Protein AF-0000000076347805 (afdb_homodimer)

Organism: NCBI:txid165179

pLDDT: mean 88.68, std 14.32, range [25.83, 98.75]

Secondary structure (DSSP, 8-state):
-------HHHHHHHHTS-HHHHHHHHTT-TTS-HHHHHHHHHHHHHTT----HHHHHHHS----EEEEEES-TTSHHHHHHHHHHHHHHHHTT-EEEEEE-TT-HHHHHHHHHHHHHTT-SEEEE---TT----HHHHHHHHTT--EEEESS---TTTSEEEEE-HHHHHHHHHHHHHHTT--SEEEEE--TTSHHHHHHHHHHHHHHHHTTPPP-GGGEEE--S-HHHHHHHHHHHHHSSS--SEEEESSHHHHHHHHHHHHHTT--TTTT-EEEEE--SGGGGTSSSPPEEEE--HHHHHHHHHHHHHHHHTT-----EEEEPPEEE--GGG---/-------HHHHHHHHTS-HHHHHHHHTT-TTS-HHHHHHHHHHHHHTT----HHHHHHHS----EEEEEES-TTSHHHHHHHHHHHHHHHHTT-EEEEEE-TT-HHHHHHHHHHHHHTT-SEEEE---TT----HHHHHHHHTT--EEEESS---TTTSEEEEE-HHHHHHHHHHHHHHTT--SEEEEE--TTSHHHHHHHHHHHHHHHHTTPPP-GGGEEE--S-HHHHHHHHHHHHHSSS--SEEEESSHHHHHHHHHHHHHTT--TTTT-EEEEE--SGGGGTSSSPPEEEE--HHHHHHHHHHHHHHHHTT-----EEEEPPEEE--GGG---

Nearest PDB structures (foldseek):
  1bdh-assembly1_A  TM=8.164E-01  e=7.484E-25  Escherichia coli
  2pue-assembly1_A  TM=8.167E-01  e=9.421E-25  Escherichia coli
  1jfs-assembly1_A-2  TM=8.133E-01  e=7.066E-25  Escherichia coli
  2pua-assembly1_A  TM=8.167E-01  e=1.675E-24  Escherichia coli
  1qpz-assembly1_A  TM=8.140E-01  e=3.969E-24  Escherichia coli

Foldseek 3Di:
DPPPQQDLVNLCVVVVHDSVQLLCLCVVHPVHDPVSSVSSVVVCVVSVNDPPPVNNVVPPDDQQEEEEEDADCVAPLVVLLVLLQQVLQVVVNHHYDYDHQVLPVVSVLVSVVVCVVVPHQAYEYAHRLPDLDCVSVVVCLVVLRQYEYEQFDDPLVRHAYEHAQLLQVLLVLLLLLVVLPWQFEAEEEEDPSTPLRVSNVNSNVVNCVVVVHDDDVLRYHYYHLALVVLLVSLLCQCPDPDHGLEYEYEADSSQVSNVVSCVVVVHDFNQRYFYEYAGADPVQCVDVVRHFYWYFPSSVSSNVRSVVSVCSSVPNRDHHYHYGYIDTDDTRRRRND/DPPDQQDLVNLCVVVVHDSVQLLCLCVVHPVHDPVSSVVSVVVCVVSVNDPPPVNNVVPPDDQQEEEEEDADCVAPLVVLLVLLQQVLQVVVRHHYDYDHQVLPVVSVLVSVVVCVVVPHQAYEYAHRLPDQDCVSVVVCLVVLRQYEYEQFDDPLVRHAYEHAQLLQVLLVLLLLLVVLPWQFEAEEEEDPSTPLRVSNVNSNVVNCVVVVHDDDVLRYHYYHLALVVLLVSLLCQCPDPDHGLEYEYRADSSQVSNVVSCVVVVHDFNQRYFYEYAGADPVQCVDVVRHFYWYFPSSVSSNVRNVVSVCSSVPNRDHHYHYGYIDTGDTRRRRND

Radius of gyration: 28.45 Å; Cα contacts (8 Å, |Δi|>4): 1395; chains: 2; bounding box: 82×68×60 Å

Solvent-accessible surface area (backbone atoms only — not comparable to full-atom values): 33926 Å² total; per-residue (Å²): 128,80,83,76,77,53,40,62,57,50,53,8,59,75,69,73,45,52,49,65,55,40,52,32,18,69,65,65,34,84,90,36,54,69,68,56,22,49,50,44,46,51,46,26,58,74,56,61,30,55,74,46,68,64,62,60,50,57,76,41,80,68,81,46,32,33,35,36,38,36,27,50,52,62,41,53,52,50,22,34,18,47,50,16,26,46,57,47,32,46,77,72,65,29,46,60,37,33,33,67,22,67,40,29,44,67,46,42,52,50,48,52,51,49,39,59,74,51,61,43,62,30,37,38,37,29,58,27,74,66,49,82,74,60,62,74,58,52,50,35,56,75,66,68,51,37,48,21,24,35,66,39,66,71,62,74,90,76,28,26,34,31,32,60,44,46,27,60,49,29,18,52,51,44,43,48,33,46,74,34,66,42,81,40,68,23,38,42,41,34,41,75,82,36,61,55,41,48,35,26,49,46,14,36,51,49,34,33,53,76,68,72,43,81,85,54,70,87,37,55,44,64,38,65,86,38,44,69,57,29,21,51,54,41,43,52,41,61,68,42,96,76,43,51,31,21,35,43,21,59,32,50,57,36,27,52,20,34,52,49,36,42,49,73,71,70,48,48,60,14,77,53,35,18,36,38,22,27,37,61,54,73,56,38,70,32,26,82,54,26,43,14,27,39,25,63,51,35,38,57,47,17,28,50,34,39,51,53,34,51,41,33,62,72,66,44,78,74,70,46,79,45,73,49,68,57,44,81,45,84,45,47,12,39,53,35,126,126,77,84,74,77,53,41,62,59,50,52,8,59,74,70,71,44,52,49,65,54,41,54,32,18,70,64,64,33,83,89,38,54,70,68,55,23,49,51,43,44,51,46,26,58,74,56,63,31,56,74,47,66,64,62,58,52,57,74,42,81,68,82,46,33,33,34,34,40,37,28,50,50,62,42,55,54,49,21,33,19,48,48,16,25,44,57,48,32,46,76,72,65,29,46,59,37,35,33,68,23,68,40,28,44,67,44,42,51,49,48,51,51,49,40,58,73,51,61,43,64,31,38,37,38,30,58,27,73,64,49,82,73,60,62,74,58,51,51,37,55,74,68,68,50,36,48,20,24,34,66,39,65,69,61,73,91,76,28,25,34,30,33,59,45,45,26,59,50,29,19,52,51,44,43,48,34,47,74,34,66,42,81,39,69,23,39,42,38,34,42,72,84,37,61,56,40,47,35,27,49,47,13,36,51,49,34,32,53,76,68,71,43,81,86,54,69,87,36,54,45,64,39,66,87,38,43,67,57,29,21,50,54,40,42,53,44,61,69,41,97,76,44,52,30,21,37,43,21,56,33,51,56,36,26,53,19,34,52,49,36,41,49,74,71,70,47,48,60,14,77,53,36,18,36,39,22,28,38,62,52,74,56,39,70,33,26,82,54,28,42,15,28,37,24,63,52,35,37,58,48,17,26,52,35,39,50,54,35,50,40,34,62,72,65,44,79,74,68,47,80,45,73,47,70,56,46,80,45,86,44,47,12,40,53,35,126

InterPro domains:
  IPR000843 LacI-type HTH domain [PF00356] (7-52)
  IPR000843 LacI-type HTH domain [PS50932] (6-60)
  IPR000843 LacI-type HTH domain [SM00354] (5-75)
  IPR000843 LacI-type HTH domain [cd01392] (9-60)
  IPR010982 Lambda repressor-like, DNA-binding domain superfamily [G3DSA:1.10.260.40] (1-61)
  IPR010982 Lambda repressor-like, DNA-binding domain superfamily [SSF47413] (5-60)
  IPR028082 Periplasmic binding protein-like I [SSF53822] (64-334)
  IPR046335 Transcriptional regulator LacI/GalR-like, sensor domain [PF13377] (175-334)

Sequence (674 aa):
MKPRRTSLKDLADHLGVSIATVSRALRNSHEVGEEMTRKVKELAKQLNYRPNPFAQSLRKEAPRVIGVIVPNLVTHYYAAVLDGIEDYASKQGYSVISANSHEDHTREERALDNFLNMHVEGIIACLAQDTVDYSHFEQLHDMSIPLVFFARCCLEDKFSQVVANGDVAAQEATQHMIETGSKRIAFIGGPNNLDMVRRRKHGYLEALRENRITIDRDLVVCDKIDFEVARNNTLRLLEGPNPPDAILAFNDIITYAAFDAIKAKGLRIPEDVAIIGFTDGDAAAFVTPRLTAIMDKAHEQGAKACELLMRNINGDNKIYKEVVPMILKIRESSEKLMKPRRTSLKDLADHLGVSIATVSRALRNSHEVGEEMTRKVKELAKQLNYRPNPFAQSLRKEAPRVIGVIVPNLVTHYYAAVLDGIEDYASKQGYSVISANSHEDHTREERALDNFLNMHVEGIIACLAQDTVDYSHFEQLHDMSIPLVFFARCCLEDKFSQVVANGDVAAQEATQHMIETGSKRIAFIGGPNNLDMVRRRKHGYLEALRENRITIDRDLVVCDKIDFEVARNNTLRLLEGPNPPDAILAFNDIITYAAFDAIKAKGLRIPEDVAIIGFTDGDAAAFVTPRLTAIMDKAHEQGAKACELLMRNINGDNKIYKEVVPMILKIRESSEKL

Structure (mmCIF, N/CA/C/O backbone):
data_AF-0000000076347805-model_v1
#
loop_
_entity.id
_entity.type
_entity.pdbx_description
1 polymer 'LacI family transcriptional regulator'
#
loop_
_atom_site.group_PDB
_atom_site.id
_atom_site.type_symbol
_atom_site.label_atom_id
_atom_site.label_alt_id
_atom_site.label_comp_id
_atom_site.label_asym_id
_atom_site.label_entity_id
_atom_site.label_seq_id
_atom_site.pdbx_PDB_ins_code
_atom_site.Cartn_x
_atom_site.Cartn_y
_atom_site.Cartn_z
_atom_site.occupancy
_atom_site.B_iso_or_equiv
_atom_site.auth_seq_id
_atom_site.auth_comp_id
_atom_site.auth_asym_id
_atom_site.auth_atom_id
_atom_site.pdbx_PDB_model_num
ATOM 1 N N . MET A 1 1 ? 36.406 28.031 -13.906 1 25.97 1 MET A N 1
ATOM 2 C CA . MET A 1 1 ? 36.812 26.859 -13.125 1 25.97 1 MET A CA 1
ATOM 3 C C . MET A 1 1 ? 35.844 26.625 -11.969 1 25.97 1 MET A C 1
ATOM 5 O O . MET A 1 1 ? 35.656 27.5 -11.117 1 25.97 1 MET A O 1
ATOM 9 N N . LYS A 1 2 ? 34.906 25.844 -12.055 1 36.03 2 LYS A N 1
ATOM 10 C CA . LYS A 1 2 ? 33.875 25.766 -11.023 1 36.03 2 LYS A CA 1
ATOM 11 C C . LYS A 1 2 ? 34.469 25.547 -9.648 1 36.03 2 LYS A C 1
ATOM 13 O O . LYS A 1 2 ? 35.406 24.734 -9.492 1 36.03 2 LYS A O 1
ATOM 18 N N . PRO A 1 3 ? 34.25 26.328 -8.672 1 38.41 3 PRO A N 1
ATOM 19 C CA . PRO A 1 3 ? 34.969 26.219 -7.402 1 38.41 3 PRO A CA 1
ATOM 20 C C . PRO A 1 3 ? 34.844 24.844 -6.762 1 38.41 3 PRO A C 1
ATOM 22 O O . PRO A 1 3 ? 33.719 24.297 -6.699 1 38.41 3 PRO A O 1
ATOM 25 N N . ARG A 1 4 ? 35.75 23.891 -6.816 1 46.66 4 ARG A N 1
ATOM 26 C CA . ARG A 1 4 ? 35.844 22.531 -6.277 1 46.66 4 ARG A CA 1
ATOM 27 C C . ARG A 1 4 ? 35.531 22.516 -4.785 1 46.66 4 ARG A C 1
ATOM 29 O O . ARG A 1 4 ? 36.094 23.297 -4.016 1 46.66 4 ARG A O 1
ATOM 36 N N . ARG A 1 5 ? 34.344 21.969 -4.336 1 51.66 5 ARG A N 1
ATOM 37 C CA . ARG A 1 5 ? 34 21.812 -2.93 1 51.66 5 ARG A CA 1
ATOM 38 C C . ARG A 1 5 ? 35.156 21.188 -2.145 1 51.66 5 ARG A C 1
ATOM 40 O O . ARG A 1 5 ? 35.844 20.297 -2.643 1 51.66 5 ARG A O 1
ATOM 47 N N . THR A 1 6 ? 35.469 21.766 -0.987 1 66.19 6 THR A N 1
ATOM 48 C CA . THR A 1 6 ? 36.562 21.328 -0.136 1 66.19 6 THR A CA 1
ATOM 49 C C . THR A 1 6 ? 36.344 19.875 0.306 1 66.19 6 THR A C 1
ATOM 51 O O . THR A 1 6 ? 35.281 19.5 0.749 1 66.19 6 THR A O 1
ATOM 54 N N . SER A 1 7 ? 37.125 18.922 -0.081 1 68.12 7 SER A N 1
ATOM 55 C CA . SER A 1 7 ? 37.094 17.5 0.261 1 68.12 7 SER A CA 1
ATOM 56 C C . SER A 1 7 ? 37.906 17.203 1.507 1 68.12 7 SER A C 1
ATOM 58 O O . SER A 1 7 ? 38.688 18.062 1.971 1 68.12 7 SER A O 1
ATOM 60 N N . LEU A 1 8 ? 37.531 16 2.021 1 71.75 8 LEU A N 1
ATOM 61 C CA . LEU A 1 8 ? 38.406 15.539 3.117 1 71.75 8 LEU A CA 1
ATOM 62 C C . LEU A 1 8 ? 39.875 15.555 2.709 1 71.75 8 LEU A C 1
ATOM 64 O O . LEU A 1 8 ? 40.719 15.883 3.521 1 71.75 8 LEU A O 1
ATOM 68 N N . LYS A 1 9 ? 39.969 15.266 1.469 1 75.56 9 LYS A N 1
ATOM 69 C CA . LYS A 1 9 ? 41.312 15.25 0.95 1 75.56 9 LYS A CA 1
ATOM 70 C C . LYS A 1 9 ? 41.906 16.656 0.924 1 75.56 9 LYS A C 1
ATOM 72 O O . LYS A 1 9 ? 43.094 16.859 1.254 1 75.56 9 LYS A O 1
ATOM 77 N N . ASP A 1 10 ? 41.156 17.625 0.609 1 77.88 10 ASP A N 1
ATOM 78 C CA . ASP A 1 10 ? 41.625 19 0.602 1 77.88 10 ASP A CA 1
ATOM 79 C C . ASP A 1 10 ? 42.031 19.453 2 1 77.88 10 ASP A C 1
ATOM 81 O O . ASP A 1 10 ? 43.062 20.125 2.166 1 77.88 10 ASP A O 1
ATOM 85 N N . LEU A 1 11 ? 41.188 19.031 2.928 1 80 11 LEU A N 1
ATOM 86 C CA . LEU A 1 11 ? 41.469 19.359 4.316 1 80 11 LEU A CA 1
ATOM 87 C C . LEU A 1 11 ? 42.781 18.688 4.77 1 80 11 LEU A C 1
ATOM 89 O O . LEU A 1 11 ? 43.594 19.312 5.426 1 80 11 LEU A O 1
ATOM 93 N N . ALA A 1 12 ? 42.875 17.484 4.367 1 80.5 12 ALA A N 1
ATOM 94 C CA . ALA A 1 12 ? 44.062 16.703 4.711 1 80.5 12 ALA A CA 1
ATOM 95 C C . ALA A 1 12 ? 45.312 17.312 4.098 1 80.5 12 ALA A C 1
ATOM 97 O O . ALA A 1 12 ? 46.344 17.453 4.773 1 80.5 12 ALA A O 1
ATOM 98 N N . ASP A 1 13 ? 45.125 17.688 2.973 1 81.56 13 ASP A N 1
ATOM 99 C CA . ASP A 1 13 ? 46.25 18.281 2.254 1 81.56 13 ASP A CA 1
ATOM 100 C C . ASP A 1 13 ? 46.656 19.609 2.871 1 81.56 13 ASP A C 1
ATOM 102 O O . ASP A 1 13 ? 47.844 19.906 2.996 1 81.56 13 ASP A O 1
ATOM 106 N N . HIS A 1 14 ? 45.656 20.375 3.264 1 81.81 14 HIS A N 1
ATOM 107 C CA . HIS A 1 14 ? 45.906 21.688 3.844 1 81.81 14 HIS A CA 1
ATOM 108 C C . HIS A 1 14 ? 46.625 21.578 5.184 1 81.81 14 HIS A C 1
ATOM 110 O O . HIS A 1 14 ? 47.438 22.438 5.531 1 81.81 14 HIS A O 1
ATOM 116 N N . LEU A 1 15 ? 46.25 20.531 5.914 1 82.12 15 LEU A N 1
ATOM 117 C CA . LEU A 1 15 ? 46.75 20.375 7.27 1 82.12 15 LEU A CA 1
ATOM 118 C C . LEU A 1 15 ? 47.969 19.469 7.293 1 82.12 15 LEU A C 1
ATOM 120 O O . LEU A 1 15 ? 48.656 19.359 8.312 1 82.12 15 LEU A O 1
ATOM 124 N N . GLY A 1 16 ? 48.281 18.844 6.035 1 83.06 16 GLY A N 1
ATOM 125 C CA . GLY A 1 16 ? 49.438 17.938 5.938 1 83.06 16 GLY A CA 1
ATOM 126 C C . GLY A 1 16 ? 49.25 16.656 6.73 1 83.06 16 GLY A C 1
ATOM 127 O O . GLY A 1 16 ? 50.188 16.141 7.324 1 83.06 16 GLY A O 1
ATOM 128 N N . VAL A 1 17 ? 48.062 16.281 6.938 1 81.69 17 VAL A N 1
ATOM 129 C CA . VAL A 1 17 ? 47.75 15.047 7.66 1 81.69 17 VAL A CA 1
ATOM 130 C C . VAL A 1 17 ? 46.969 14.102 6.754 1 81.69 17 VAL A C 1
ATOM 132 O O . VAL A 1 17 ? 46.562 14.477 5.652 1 81.69 17 VAL A O 1
ATOM 135 N N . SER A 1 18 ? 46.906 12.883 7.188 1 77.38 18 SER A N 1
ATOM 136 C CA . SER A 1 18 ? 46.188 11.891 6.395 1 77.38 18 SER A CA 1
ATOM 137 C C . SER A 1 18 ? 44.688 12.195 6.363 1 77.38 18 SER A C 1
ATOM 139 O O . SER A 1 18 ? 44.156 12.859 7.262 1 77.38 18 SER A O 1
ATOM 141 N N . ILE A 1 19 ? 43.969 11.672 5.355 1 77.44 19 ILE A N 1
ATOM 142 C CA . ILE A 1 19 ? 42.531 11.812 5.242 1 77.44 19 ILE A CA 1
ATOM 143 C C . ILE A 1 19 ? 41.875 11.188 6.461 1 77.44 19 ILE A C 1
ATOM 145 O O . ILE A 1 19 ? 40.875 11.727 6.988 1 77.44 19 ILE A O 1
ATOM 149 N N . ALA A 1 20 ? 42.5 10.156 6.988 1 74 20 ALA A N 1
ATOM 150 C CA . ALA A 1 20 ? 41.969 9.453 8.156 1 74 20 ALA A CA 1
ATOM 151 C C . ALA A 1 20 ? 42.031 10.328 9.398 1 74 20 ALA A C 1
ATOM 153 O O . ALA A 1 20 ? 41.094 10.344 10.203 1 74 20 ALA A O 1
ATOM 154 N N . THR A 1 21 ? 43.031 11.031 9.531 1 77.75 21 THR A N 1
ATOM 155 C CA . THR A 1 21 ? 43.219 11.914 10.68 1 77.75 21 THR A CA 1
ATOM 156 C C . THR A 1 21 ? 42.219 13.055 10.648 1 77.75 21 THR A C 1
ATOM 158 O O . THR A 1 21 ? 41.625 13.391 11.68 1 77.75 21 THR A O 1
ATOM 161 N N . VAL A 1 22 ? 41.969 13.617 9.391 1 78.62 22 VAL A N 1
ATOM 162 C CA . VAL A 1 22 ? 41 14.688 9.25 1 78.62 22 VAL A CA 1
ATOM 163 C C . VAL A 1 22 ? 39.594 14.164 9.547 1 78.62 22 VAL A C 1
ATOM 165 O O . VAL A 1 22 ? 38.812 14.805 10.258 1 78.62 22 VAL A O 1
ATOM 168 N N . SER A 1 23 ? 39.344 13.031 9.086 1 73.44 23 SER A N 1
ATOM 169 C CA . SER A 1 23 ? 38.031 12.398 9.297 1 73.44 23 SER A CA 1
ATOM 170 C C . SER A 1 23 ? 37.781 12.125 10.773 1 73.44 23 SER A C 1
ATOM 172 O O . SER A 1 23 ? 36.719 12.438 11.297 1 73.44 23 SER A O 1
ATOM 174 N N . ARG A 1 24 ? 38.781 11.648 11.422 1 73.94 24 ARG A N 1
ATOM 175 C CA . ARG A 1 24 ? 38.688 11.336 12.844 1 73.94 24 ARG A CA 1
ATOM 176 C C . ARG A 1 24 ? 38.562 12.609 13.672 1 73.94 24 ARG A C 1
ATOM 178 O O . ARG A 1 24 ? 37.812 12.648 14.648 1 73.94 24 ARG A O 1
ATOM 185 N N . ALA A 1 25 ? 39.188 13.57 13.234 1 78.12 25 ALA A N 1
ATOM 186 C CA . ALA A 1 25 ? 39.156 14.844 13.953 1 78.12 25 ALA A CA 1
ATOM 187 C C . ALA A 1 25 ? 37.781 15.508 13.82 1 78.12 25 ALA A C 1
ATOM 189 O O . ALA A 1 25 ? 37.25 16.031 14.805 1 78.12 25 ALA A O 1
ATOM 190 N N . LEU A 1 26 ? 37.25 15.344 12.641 1 76.25 26 LEU A N 1
ATOM 191 C CA . LEU A 1 26 ? 35.938 15.977 12.398 1 76.25 26 LEU A CA 1
ATOM 192 C C . LEU A 1 26 ? 34.844 15.289 13.203 1 76.25 26 LEU A C 1
ATOM 194 O O . LEU A 1 26 ? 33.844 15.914 13.562 1 76.25 26 LEU A O 1
ATOM 198 N N . ARG A 1 27 ? 35.156 13.969 13.594 1 69.31 27 ARG A N 1
ATOM 199 C CA . ARG A 1 27 ? 34.188 13.18 14.367 1 69.31 27 ARG A CA 1
ATOM 200 C C . ARG A 1 27 ? 34.562 13.172 15.844 1 69.31 27 ARG A C 1
ATOM 202 O O . ARG A 1 27 ? 34.062 12.344 16.609 1 69.31 27 ARG A O 1
ATOM 209 N N . ASN A 1 28 ? 35.281 13.883 16.141 1 71.88 28 ASN A N 1
ATOM 210 C CA . ASN A 1 28 ? 35.781 14.008 17.516 1 71.88 28 ASN A CA 1
ATOM 211 C C . ASN A 1 28 ? 36.312 12.688 18.047 1 71.88 28 ASN A C 1
ATOM 213 O O . ASN A 1 28 ? 36.031 12.312 19.188 1 71.88 28 ASN A O 1
ATOM 217 N N . SER A 1 29 ? 37 11.992 17.234 1 70.69 29 SER A N 1
ATOM 218 C CA . SER A 1 29 ? 37.625 10.734 17.656 1 70.69 29 SER A CA 1
ATOM 219 C C . SER A 1 29 ? 38.688 10.969 18.719 1 70.69 29 SER A C 1
ATOM 221 O O . SER A 1 29 ? 39.469 11.914 18.625 1 70.69 29 SER A O 1
ATOM 223 N N . HIS A 1 30 ? 38.656 10.195 19.641 1 73.69 30 HIS A N 1
ATOM 224 C CA . HIS A 1 30 ? 39.625 10.273 20.703 1 73.69 30 HIS A CA 1
ATOM 225 C C . HIS A 1 30 ? 41.031 9.953 20.188 1 73.69 30 HIS A C 1
ATOM 227 O O . HIS A 1 30 ? 42.031 10.266 20.844 1 73.69 30 HIS A O 1
ATOM 233 N N . GLU A 1 31 ? 41.156 9.461 19.078 1 75.75 31 GLU A N 1
ATOM 234 C CA . GLU A 1 31 ? 42.438 9.047 18.516 1 75.75 31 GLU A CA 1
ATOM 235 C C . GLU A 1 31 ? 43.188 10.25 17.953 1 75.75 31 GLU A C 1
ATOM 237 O O . GLU A 1 31 ? 44.375 10.125 17.594 1 75.75 31 GLU A O 1
ATOM 242 N N . VAL A 1 32 ? 42.438 11.32 17.906 1 78.62 32 VAL A N 1
ATOM 243 C CA . VAL A 1 32 ? 43.062 12.531 17.391 1 78.62 32 VAL A CA 1
ATOM 244 C C . VAL A 1 32 ? 43.156 13.578 18.5 1 78.62 32 VAL A C 1
ATOM 246 O O . VAL A 1 32 ? 42.219 13.758 19.266 1 78.62 32 VAL A O 1
ATOM 249 N N . GLY A 1 33 ? 44.312 14.133 18.734 1 80.19 33 GLY A N 1
ATOM 250 C CA . GLY A 1 33 ? 44.562 15.109 19.781 1 80.19 33 GLY A CA 1
ATOM 251 C C . GLY A 1 33 ? 43.625 16.312 19.703 1 80.19 33 GLY A C 1
ATOM 252 O O . GLY A 1 33 ? 43.125 16.625 18.625 1 80.19 33 GLY A O 1
ATOM 253 N N . GLU A 1 34 ? 43.469 16.906 20.766 1 81.19 34 GLU A N 1
ATOM 254 C CA . GLU A 1 34 ? 42.531 18.016 20.875 1 81.19 34 GLU A CA 1
ATOM 255 C C . GLU A 1 34 ? 42.969 19.188 19.969 1 81.19 34 GLU A C 1
ATOM 257 O O . GLU A 1 34 ? 42.125 19.844 19.359 1 81.19 34 GLU A O 1
ATOM 262 N N . GLU A 1 35 ? 44.219 19.375 19.953 1 82.75 35 GLU A N 1
ATOM 263 C CA . GLU A 1 35 ? 44.719 20.469 19.141 1 82.75 35 GLU A CA 1
ATOM 264 C C . GLU A 1 35 ? 44.469 20.234 17.656 1 82.75 35 GLU A C 1
ATOM 266 O O . GLU A 1 35 ? 44.031 21.141 16.953 1 82.75 35 GLU A O 1
ATOM 271 N N . MET A 1 36 ? 44.656 19.062 17.203 1 82.88 36 MET A N 1
ATOM 272 C CA . MET A 1 36 ? 44.438 18.703 15.805 1 82.88 36 MET A CA 1
ATOM 273 C C . MET A 1 36 ? 42.969 18.75 15.453 1 82.88 36 MET A C 1
ATOM 275 O O . MET A 1 36 ? 42.594 19.234 14.391 1 82.88 36 MET A O 1
ATOM 279 N N . THR A 1 37 ? 42.188 18.266 16.312 1 82.81 37 THR A N 1
ATOM 280 C CA . THR A 1 37 ? 40.719 18.312 16.141 1 82.81 37 THR A CA 1
ATOM 281 C C . THR A 1 37 ? 40.25 19.75 15.953 1 82.81 37 THR A C 1
ATOM 283 O O . THR A 1 37 ? 39.438 20.031 15.07 1 82.81 37 THR A O 1
ATOM 286 N N . ARG A 1 38 ? 40.781 20.578 16.797 1 82.94 38 ARG A N 1
ATOM 287 C CA . ARG A 1 38 ? 40.438 21.984 16.719 1 82.94 38 ARG A CA 1
ATOM 288 C C . ARG A 1 38 ? 40.875 22.578 15.391 1 82.94 38 ARG A C 1
ATOM 290 O O . ARG A 1 38 ? 40.125 23.297 14.734 1 82.94 38 ARG A O 1
ATOM 297 N N . LYS A 1 39 ? 42.062 22.312 14.938 1 84.25 39 LYS A N 1
ATOM 298 C CA . LYS A 1 39 ? 42.594 22.812 13.688 1 84.25 39 LYS A CA 1
ATOM 299 C C . LYS A 1 39 ? 41.781 22.344 12.492 1 84.25 39 LYS A C 1
ATOM 301 O O . LYS A 1 39 ? 41.5 23.125 11.578 1 84.25 39 LYS A O 1
ATOM 306 N N . VAL A 1 40 ? 41.438 21.031 12.523 1 81.81 40 VAL A N 1
ATOM 307 C CA . VAL A 1 40 ? 40.688 20.453 11.43 1 81.81 40 VAL A CA 1
ATOM 308 C C . VAL A 1 40 ? 39.312 21.109 11.352 1 81.81 40 VAL A C 1
ATOM 310 O O . VAL A 1 40 ? 38.844 21.469 10.273 1 81.81 40 VAL A O 1
ATOM 313 N N . LYS A 1 41 ? 38.719 21.266 12.484 1 79.25 41 LYS A N 1
ATOM 314 C CA . LYS A 1 41 ? 37.375 21.844 12.531 1 79.25 41 LYS A CA 1
ATOM 315 C C . LYS A 1 41 ? 37.375 23.312 12.109 1 79.25 41 LYS A C 1
ATOM 317 O O . LYS A 1 41 ? 36.5 23.766 11.398 1 79.25 41 LYS A O 1
ATOM 322 N N . GLU A 1 42 ? 38.406 24 12.586 1 80.5 42 GLU A N 1
ATOM 323 C CA . GLU A 1 42 ? 38.562 25.391 12.203 1 80.5 42 GLU A CA 1
ATOM 324 C C . GLU A 1 42 ? 38.781 25.531 10.703 1 80.5 42 GLU A C 1
ATOM 326 O O . GLU A 1 42 ? 38.219 26.406 10.055 1 80.5 42 GLU A O 1
ATOM 331 N N . LEU A 1 43 ? 39.625 24.656 10.164 1 80.69 43 LEU A N 1
ATOM 332 C CA . LEU A 1 43 ? 39.906 24.672 8.727 1 80.69 43 LEU A CA 1
ATOM 333 C C . LEU A 1 43 ? 38.688 24.266 7.934 1 80.69 43 LEU A C 1
ATOM 335 O O . LEU A 1 43 ? 38.406 24.859 6.887 1 80.69 43 LEU A O 1
ATOM 339 N N . ALA A 1 44 ? 38 23.266 8.422 1 76.31 44 ALA A N 1
ATOM 340 C CA . ALA A 1 44 ? 36.781 22.828 7.781 1 76.31 44 ALA A CA 1
ATOM 341 C C . ALA A 1 44 ? 35.75 23.969 7.703 1 76.31 44 ALA A C 1
ATOM 343 O O . ALA A 1 44 ? 35.094 24.156 6.68 1 76.31 44 ALA A O 1
ATOM 344 N N . LYS A 1 45 ? 35.656 24.672 8.781 1 73 45 LYS A N 1
ATOM 345 C CA . LYS A 1 45 ? 34.812 25.844 8.836 1 73 45 LYS A CA 1
ATOM 346 C C . LYS A 1 45 ? 35.281 26.922 7.871 1 73 45 LYS A C 1
ATOM 348 O O . LYS A 1 45 ? 34.469 27.531 7.164 1 73 45 LYS A O 1
ATOM 353 N N . GLN A 1 46 ? 36.594 27.188 7.867 1 75.06 46 GLN A N 1
ATOM 354 C CA . GLN A 1 46 ? 37.188 28.219 7.031 1 75.06 46 GLN A CA 1
ATOM 355 C C . GLN A 1 46 ? 37.031 27.891 5.547 1 75.06 46 GLN A C 1
ATOM 357 O O . GLN A 1 46 ? 36.812 28.781 4.734 1 75.06 46 GLN A O 1
ATOM 362 N N . LEU A 1 47 ? 37.219 26.578 5.266 1 72.5 47 LEU A N 1
ATOM 363 C CA . LEU A 1 47 ? 37.156 26.172 3.865 1 72.5 47 LEU A CA 1
ATOM 364 C C . LEU A 1 47 ? 35.75 25.703 3.502 1 72.5 47 LEU A C 1
ATOM 366 O O . LEU A 1 47 ? 35.531 25.156 2.422 1 72.5 47 LEU A O 1
ATOM 370 N N . ASN A 1 48 ? 34.906 26.016 4.473 1 63.62 48 ASN A N 1
ATOM 371 C CA . ASN A 1 48 ? 33.5 25.656 4.328 1 63.62 48 ASN A CA 1
ATOM 372 C C . ASN A 1 48 ? 33.312 24.188 3.973 1 63.62 48 ASN A C 1
ATOM 374 O O . ASN A 1 48 ? 32.594 23.844 3.047 1 63.62 48 ASN A O 1
ATOM 378 N N . TYR A 1 49 ? 34.344 23.547 4.648 1 60.69 49 TYR A N 1
ATOM 379 C CA . TYR A 1 49 ? 34.219 22.094 4.52 1 60.69 49 TYR A CA 1
ATOM 380 C C . TYR A 1 49 ? 33.031 21.578 5.344 1 60.69 49 TYR A C 1
ATOM 382 O O . TYR A 1 49 ? 32.938 21.875 6.535 1 60.69 49 TYR A O 1
ATOM 390 N N . ARG A 1 50 ? 32.156 21.25 4.902 1 50.12 50 ARG A N 1
ATOM 391 C CA . ARG A 1 50 ? 31.094 20.531 5.586 1 50.12 50 ARG A CA 1
ATOM 392 C C . ARG A 1 50 ? 31.25 19.016 5.398 1 50.12 50 ARG A C 1
ATOM 394 O O . ARG A 1 50 ? 31.359 18.531 4.27 1 50.12 50 ARG A O 1
ATOM 401 N N . PRO A 1 51 ? 31.828 18.406 6.543 1 46.84 51 PRO A N 1
ATOM 402 C CA . PRO A 1 51 ? 31.891 16.969 6.32 1 46.84 51 PRO A CA 1
ATOM 403 C C . PRO A 1 51 ? 30.734 16.453 5.445 1 46.84 51 PRO A C 1
ATOM 405 O O . PRO A 1 51 ? 29.609 16.922 5.574 1 46.84 51 PRO A O 1
ATOM 408 N N . ASN A 1 52 ? 31.125 16.281 4.258 1 41.34 52 ASN A N 1
ATOM 409 C CA . ASN A 1 52 ? 30.062 15.617 3.512 1 41.34 52 ASN A CA 1
ATOM 410 C C . ASN A 1 52 ? 29.281 14.633 4.391 1 41.34 52 ASN A C 1
ATOM 412 O O . ASN A 1 52 ? 29.859 13.688 4.934 1 41.34 52 ASN A O 1
ATOM 416 N N . PRO A 1 53 ? 28.328 15.078 5.055 1 40.16 53 PRO A N 1
ATOM 417 C CA . PRO A 1 53 ? 27.625 14.055 5.844 1 40.16 53 PRO A CA 1
ATOM 418 C C . PRO A 1 53 ? 27.688 12.672 5.203 1 40.16 53 PRO A C 1
ATOM 420 O O . PRO A 1 53 ? 27.531 11.664 5.891 1 40.16 53 PRO A O 1
ATOM 423 N N . PHE A 1 54 ? 27.891 12.641 3.904 1 37.56 54 PHE A N 1
ATOM 424 C CA . PHE A 1 54 ? 28.094 11.406 3.158 1 37.56 54 PHE A CA 1
ATOM 425 C C . PHE A 1 54 ? 29.438 10.789 3.51 1 37.56 54 PHE A C 1
ATOM 427 O O . PHE A 1 54 ? 29.562 9.562 3.604 1 37.56 54 PHE A O 1
ATOM 434 N N . ALA A 1 55 ? 30.547 11.5 3.586 1 39.94 55 ALA A N 1
ATOM 435 C CA . ALA A 1 55 ? 31.875 11 3.914 1 39.94 55 ALA A CA 1
ATOM 436 C C . ALA A 1 55 ? 31.953 10.586 5.383 1 39.94 55 ALA A C 1
ATOM 438 O O . ALA A 1 55 ? 32.656 9.633 5.727 1 39.94 55 ALA A O 1
ATOM 439 N N . GLN A 1 56 ? 31.438 11.312 6.227 1 40.19 56 GLN A N 1
ATOM 440 C CA . GLN A 1 56 ? 31.438 10.914 7.629 1 40.19 56 GLN A CA 1
ATOM 441 C C . GLN A 1 56 ? 30.516 9.711 7.855 1 40.19 56 GLN A C 1
ATOM 443 O O . GLN A 1 56 ? 30.75 8.914 8.766 1 40.19 56 GLN A O 1
ATOM 448 N N . SER A 1 57 ? 29.344 9.609 7.238 1 38.56 57 SER A N 1
ATOM 449 C CA . SER A 1 57 ? 28.516 8.414 7.234 1 38.56 57 SER A CA 1
ATOM 450 C C . SER A 1 57 ? 29.266 7.219 6.652 1 38.56 57 SER A C 1
ATOM 452 O O . SER A 1 57 ? 28.812 6.078 6.785 1 38.56 57 SER A O 1
ATOM 454 N N . LEU A 1 58 ? 30.266 7.414 5.867 1 36.22 58 LEU A N 1
ATOM 455 C CA . LEU A 1 58 ? 31.078 6.32 5.355 1 36.22 58 LEU A CA 1
ATOM 456 C C . LEU A 1 58 ? 31.688 5.516 6.5 1 36.22 58 LEU A C 1
ATOM 458 O O . LEU A 1 58 ? 31.922 4.312 6.367 1 36.22 58 LEU A O 1
ATOM 462 N N . ARG A 1 59 ? 32.375 6.133 7.402 1 37.19 59 ARG A N 1
ATOM 463 C CA . ARG A 1 59 ? 33 5.34 8.445 1 37.19 59 ARG A CA 1
ATOM 464 C C . ARG A 1 59 ? 31.969 4.719 9.375 1 37.19 59 ARG A C 1
ATOM 466 O O . ARG A 1 59 ? 32.312 3.893 10.227 1 37.19 59 ARG A O 1
ATOM 473 N N . LYS A 1 60 ? 30.859 5.465 9.719 1 42.31 60 LYS A N 1
ATOM 474 C CA . LYS A 1 60 ? 29.891 4.738 10.523 1 42.31 60 LYS A CA 1
ATOM 475 C C . LYS A 1 60 ? 29.328 3.537 9.766 1 42.31 60 LYS A C 1
ATOM 477 O O . LYS A 1 60 ? 29.328 3.523 8.531 1 42.31 60 LYS A O 1
ATOM 482 N N . GLU A 1 61 ? 28.922 2.436 10.562 1 45.53 61 GLU A N 1
ATOM 483 C CA . GLU A 1 61 ? 28.547 1.097 10.117 1 45.53 61 GLU A CA 1
ATOM 484 C C . GLU A 1 61 ? 27.656 1.154 8.875 1 45.53 61 GLU A C 1
ATOM 486 O O . GLU A 1 61 ? 26.766 2.002 8.781 1 45.53 61 GLU A O 1
ATOM 491 N N . ALA A 1 62 ? 28.203 0.93 7.676 1 49.06 62 ALA A N 1
ATOM 492 C CA . ALA A 1 62 ? 27.531 0.733 6.391 1 49.06 62 ALA A CA 1
ATOM 493 C C . ALA A 1 62 ? 26.031 0.568 6.57 1 49.06 62 ALA A C 1
ATOM 495 O O . ALA A 1 62 ? 25.578 -0.175 7.445 1 49.06 62 ALA A O 1
ATOM 496 N N . PRO A 1 63 ? 25.188 1.529 6.133 1 59.31 63 PRO A N 1
ATOM 497 C CA . PRO A 1 63 ? 23.734 1.402 6.273 1 59.31 63 PRO A CA 1
ATOM 498 C C . PRO A 1 63 ? 23.219 -0.005 5.965 1 59.31 63 PRO A C 1
ATOM 500 O O . PRO A 1 63 ? 23.594 -0.581 4.934 1 59.31 63 PRO A O 1
ATOM 503 N N . ARG A 1 64 ? 22.969 -0.808 6.969 1 87 64 ARG A N 1
ATOM 504 C CA . ARG A 1 64 ? 22.375 -2.125 6.746 1 87 64 ARG A CA 1
ATOM 505 C C . ARG A 1 64 ? 21.016 -2.008 6.086 1 87 64 ARG A C 1
ATOM 507 O O . ARG A 1 64 ? 20.047 -1.582 6.723 1 87 64 ARG A O 1
ATOM 514 N N . VAL A 1 65 ? 20.984 -2.143 4.664 1 93.25 65 VAL A N 1
ATOM 515 C CA . VAL A 1 65 ? 19.75 -1.992 3.904 1 93.25 65 VAL A CA 1
ATOM 516 C C . VAL A 1 65 ? 19.422 -3.303 3.195 1 93.25 65 VAL A C 1
ATOM 518 O O . VAL A 1 65 ? 20.297 -3.973 2.662 1 93.25 65 VAL A O 1
ATOM 521 N N . ILE A 1 66 ? 18.203 -3.643 3.273 1 96.94 66 ILE A N 1
ATOM 522 C CA . ILE A 1 66 ? 17.734 -4.742 2.434 1 96.94 66 ILE A CA 1
ATOM 523 C C . ILE A 1 66 ? 16.719 -4.219 1.421 1 96.94 66 ILE A C 1
ATOM 525 O O . ILE A 1 66 ? 16.078 -3.182 1.642 1 96.94 66 ILE A O 1
ATOM 529 N N . GLY A 1 67 ? 16.609 -4.867 0.251 1 97.31 67 GLY A N 1
ATOM 530 C CA . GLY A 1 67 ? 15.664 -4.527 -0.791 1 97.31 67 GLY A CA 1
ATOM 531 C C . GLY A 1 67 ? 14.484 -5.48 -0.854 1 97.31 67 GLY A C 1
ATOM 532 O O . GLY A 1 67 ? 14.641 -6.688 -0.667 1 97.31 67 GLY A O 1
ATOM 533 N N . VAL A 1 68 ? 13.336 -4.887 -1.075 1 98.19 68 VAL A N 1
ATOM 534 C CA . VAL A 1 68 ? 12.125 -5.691 -1.232 1 98.19 68 VAL A CA 1
ATOM 535 C C . VAL A 1 68 ? 11.461 -5.375 -2.57 1 98.19 68 VAL A C 1
ATOM 537 O O . VAL A 1 68 ? 11.242 -4.207 -2.9 1 98.19 68 VAL A O 1
ATOM 540 N N . ILE A 1 69 ? 11.117 -6.395 -3.352 1 97.5 69 ILE A N 1
ATOM 541 C CA . ILE A 1 69 ? 10.406 -6.207 -4.609 1 97.5 69 ILE A CA 1
ATOM 542 C C . ILE A 1 69 ? 9.023 -6.855 -4.516 1 97.5 69 ILE A C 1
ATOM 544 O O . ILE A 1 69 ? 8.906 -8.031 -4.176 1 97.5 69 ILE A O 1
ATOM 548 N N . VAL A 1 70 ? 8.047 -6.051 -4.773 1 96 70 VAL A N 1
ATOM 549 C CA . VAL A 1 70 ? 6.68 -6.555 -4.789 1 96 70 VAL A CA 1
ATOM 550 C C . VAL A 1 70 ? 6.027 -6.238 -6.133 1 96 70 VAL A C 1
ATOM 552 O O . VAL A 1 70 ? 6.406 -5.277 -6.805 1 96 70 VAL A O 1
ATOM 555 N N . PRO A 1 71 ? 5.027 -7.059 -6.539 1 95.06 71 PRO A N 1
ATOM 556 C CA . PRO A 1 71 ? 4.41 -6.832 -7.848 1 95.06 71 PRO A CA 1
ATOM 557 C C . PRO A 1 71 ? 3.41 -5.676 -7.836 1 95.06 71 PRO A C 1
ATOM 559 O O . PRO A 1 71 ? 3.117 -5.102 -8.883 1 95.06 71 PRO A O 1
ATOM 562 N N . ASN A 1 72 ? 2.84 -5.383 -6.664 1 88.19 72 ASN A N 1
ATOM 563 C CA . ASN A 1 72 ? 1.805 -4.355 -6.625 1 88.19 72 ASN A CA 1
ATOM 564 C C . ASN A 1 72 ? 1.643 -3.777 -5.223 1 88.19 72 ASN A C 1
ATOM 566 O O . ASN A 1 72 ? 0.866 -4.297 -4.418 1 88.19 72 ASN A O 1
ATOM 570 N N . LEU A 1 73 ? 2.121 -2.609 -5.012 1 84.62 73 LEU A N 1
ATOM 571 C CA . LEU A 1 73 ? 2.127 -2.027 -3.672 1 84.62 73 LEU A CA 1
ATOM 572 C C . LEU A 1 73 ? 0.78 -1.392 -3.35 1 84.62 73 LEU A C 1
ATOM 574 O O . LEU A 1 73 ? 0.512 -1.046 -2.195 1 84.62 73 LEU A O 1
ATOM 578 N N . VAL A 1 74 ? -0.09 -1.225 -4.281 1 74.94 74 VAL A N 1
ATOM 579 C CA . VAL A 1 74 ? -1.377 -0.576 -4.051 1 74.94 74 VAL A CA 1
ATOM 580 C C . VAL A 1 74 ? -2.32 -1.537 -3.332 1 74.94 74 VAL A C 1
ATOM 582 O O . VAL A 1 74 ? -3.268 -1.106 -2.668 1 74.94 74 VAL A O 1
ATOM 585 N N . THR A 1 75 ? -2.002 -2.781 -3.297 1 78.25 75 THR A N 1
ATOM 586 C CA . THR A 1 75 ? -2.861 -3.746 -2.617 1 78.25 75 THR A CA 1
ATOM 587 C C . THR A 1 75 ? -2.498 -3.848 -1.139 1 78.25 75 THR A C 1
ATOM 589 O O . THR A 1 75 ? -1.327 -3.719 -0.772 1 78.25 75 THR A O 1
ATOM 592 N N . HIS A 1 76 ? -3.457 -4.078 -0.333 1 78.38 76 HIS A N 1
ATOM 593 C CA . HIS A 1 76 ? -3.256 -4.148 1.11 1 78.38 76 HIS A CA 1
ATOM 594 C C . HIS A 1 76 ? -2.322 -5.297 1.48 1 78.38 76 HIS A C 1
ATOM 596 O O . HIS A 1 76 ? -1.56 -5.199 2.443 1 78.38 76 HIS A O 1
ATOM 602 N N . TYR A 1 77 ? -2.385 -6.375 0.769 1 86.62 77 TYR A N 1
ATOM 603 C CA . TYR A 1 77 ? -1.589 -7.551 1.093 1 86.62 77 TYR A CA 1
ATOM 604 C C . TYR A 1 77 ? -0.1 -7.223 1.081 1 86.62 77 TYR A C 1
ATOM 606 O O . TYR A 1 77 ? 0.598 -7.445 2.072 1 86.62 77 TYR A O 1
ATOM 614 N N . TYR A 1 78 ? 0.343 -6.633 0.073 1 91 78 TYR A N 1
ATOM 615 C CA . TYR A 1 78 ? 1.772 -6.383 -0.069 1 91 78 TYR A CA 1
ATOM 616 C C . TYR A 1 78 ? 2.236 -5.305 0.902 1 91 78 TYR A C 1
ATOM 618 O O . TYR A 1 78 ? 3.355 -5.367 1.418 1 91 78 TYR A O 1
ATOM 626 N N . ALA A 1 79 ? 1.402 -4.375 1.084 1 87.12 79 ALA A N 1
ATOM 627 C CA . ALA A 1 79 ? 1.74 -3.34 2.059 1 87.12 79 ALA A CA 1
ATOM 628 C C . ALA A 1 79 ? 1.882 -3.93 3.459 1 87.12 79 ALA A C 1
ATOM 630 O O . ALA A 1 79 ? 2.768 -3.533 4.219 1 87.12 79 ALA A O 1
ATOM 631 N N . ALA A 1 80 ? 1.015 -4.84 3.812 1 88.62 80 ALA A N 1
ATOM 632 C CA . ALA A 1 80 ? 1.062 -5.496 5.117 1 88.62 80 ALA A CA 1
ATOM 633 C C . ALA A 1 80 ? 2.293 -6.391 5.234 1 88.62 80 ALA A C 1
ATOM 635 O O . ALA A 1 80 ? 2.904 -6.477 6.305 1 88.62 80 ALA A O 1
ATOM 636 N N . VAL A 1 81 ? 2.605 -7.07 4.195 1 94.19 81 VAL A N 1
ATOM 637 C CA . VAL A 1 81 ? 3.82 -7.875 4.188 1 94.19 81 VAL A CA 1
ATOM 638 C C . VAL A 1 81 ? 5.035 -6.98 4.414 1 94.19 81 VAL A C 1
ATOM 640 O O . VAL A 1 81 ? 5.914 -7.301 5.219 1 94.19 81 VAL A O 1
ATOM 643 N N . LEU A 1 82 ? 5.039 -5.902 3.68 1 93.88 82 LEU A N 1
ATOM 644 C CA . LEU A 1 82 ? 6.141 -4.957 3.822 1 93.88 82 LEU A CA 1
ATOM 645 C C . LEU A 1 82 ? 6.246 -4.461 5.258 1 93.88 82 LEU A C 1
ATOM 647 O O . LEU A 1 82 ? 7.348 -4.301 5.785 1 93.88 82 LEU A O 1
ATOM 651 N N . ASP A 1 83 ? 5.141 -4.246 5.84 1 91.5 83 ASP A N 1
ATOM 652 C CA . ASP A 1 83 ? 5.117 -3.822 7.238 1 91.5 83 ASP A CA 1
ATOM 653 C C . ASP A 1 83 ? 5.773 -4.867 8.141 1 91.5 83 ASP A C 1
ATOM 655 O O . ASP A 1 83 ? 6.547 -4.523 9.039 1 91.5 83 ASP A O 1
ATOM 659 N N . GLY A 1 84 ? 5.465 -6.082 7.914 1 95.38 84 GLY A N 1
ATOM 660 C CA . GLY A 1 84 ? 6.082 -7.164 8.672 1 95.38 84 GLY A CA 1
ATOM 661 C C . GLY A 1 84 ? 7.582 -7.254 8.461 1 95.38 84 GLY A C 1
ATOM 662 O O . GLY A 1 84 ? 8.336 -7.473 9.414 1 95.38 84 GLY A O 1
ATOM 663 N N . ILE A 1 85 ? 7.969 -7.066 7.238 1 97.62 85 ILE A N 1
ATOM 664 C CA . ILE A 1 85 ? 9.391 -7.074 6.906 1 97.62 85 ILE A CA 1
ATOM 665 C C . ILE A 1 85 ? 10.102 -5.945 7.652 1 97.62 85 ILE A C 1
ATOM 667 O O . ILE A 1 85 ? 11.133 -6.168 8.281 1 97.62 85 ILE A O 1
ATOM 671 N N . GLU A 1 86 ? 9.547 -4.801 7.586 1 94.94 86 GLU A N 1
ATOM 672 C CA . GLU A 1 86 ? 10.148 -3.617 8.188 1 94.94 86 GLU A CA 1
ATOM 673 C C . GLU A 1 86 ? 10.234 -3.75 9.711 1 94.94 86 GLU A C 1
ATOM 675 O O . GLU A 1 86 ? 11.219 -3.336 10.32 1 94.94 86 GLU A O 1
ATOM 680 N N . ASP A 1 87 ? 9.211 -4.293 10.266 1 93.94 87 ASP A N 1
ATOM 681 C CA . ASP A 1 87 ? 9.203 -4.492 11.719 1 93.94 87 ASP A CA 1
ATOM 682 C C . ASP A 1 87 ? 10.359 -5.383 12.156 1 93.94 87 ASP A C 1
ATOM 684 O O . ASP A 1 87 ? 11.078 -5.051 13.102 1 93.94 87 ASP A O 1
ATOM 688 N N . TYR A 1 88 ? 10.508 -6.461 11.469 1 97.06 88 TYR A N 1
ATOM 689 C CA . TYR A 1 88 ? 11.586 -7.371 11.828 1 97.06 88 TYR A CA 1
ATOM 690 C C . TYR A 1 88 ? 12.945 -6.75 11.508 1 97.06 88 TYR A C 1
ATOM 692 O O . TYR A 1 88 ? 13.867 -6.82 12.328 1 97.06 88 TYR A O 1
ATOM 700 N N . ALA A 1 89 ? 13.078 -6.137 10.359 1 96.19 89 ALA A N 1
ATOM 701 C CA . ALA A 1 89 ? 14.336 -5.547 9.914 1 96.19 89 ALA A CA 1
ATOM 702 C C . ALA A 1 89 ? 14.812 -4.469 10.883 1 96.19 89 ALA A C 1
ATOM 704 O O . ALA A 1 89 ? 15.992 -4.398 11.211 1 96.19 89 ALA A O 1
ATOM 705 N N . SER A 1 90 ? 13.922 -3.68 11.289 1 91.94 90 SER A N 1
ATOM 706 C CA . SER A 1 90 ? 14.258 -2.586 12.188 1 91.94 90 SER A CA 1
ATOM 707 C C . SER A 1 90 ? 14.828 -3.109 13.508 1 91.94 90 SER A C 1
ATOM 709 O O . SER A 1 90 ? 15.773 -2.533 14.055 1 91.94 90 SER A O 1
ATOM 711 N N . LYS A 1 91 ? 14.273 -4.148 13.984 1 92.94 91 LYS A N 1
ATOM 712 C CA . LYS A 1 91 ? 14.75 -4.766 15.219 1 92.94 91 LYS A CA 1
ATOM 713 C C . LYS A 1 91 ? 16.172 -5.305 15.055 1 92.94 91 LYS A C 1
ATOM 715 O O . LYS A 1 91 ? 16.891 -5.453 16.031 1 92.94 91 LYS A O 1
ATOM 720 N N . GLN A 1 92 ? 16.516 -5.594 13.844 1 93.56 92 GLN A N 1
ATOM 721 C CA . GLN A 1 92 ? 17.859 -6.109 13.547 1 93.56 92 GLN A CA 1
ATOM 722 C C . GLN A 1 92 ? 18.797 -4.988 13.125 1 93.56 92 GLN A C 1
ATOM 724 O O . GLN A 1 92 ? 19.922 -5.242 12.711 1 93.56 92 GLN A O 1
ATOM 729 N N . GLY A 1 93 ? 18.281 -3.729 13.148 1 90.69 93 GLY A N 1
ATOM 730 C CA . GLY A 1 93 ? 19.109 -2.582 12.797 1 90.69 93 GLY A CA 1
ATOM 731 C C . GLY A 1 93 ? 19.188 -2.346 11.297 1 90.69 93 GLY A C 1
ATOM 732 O O . GLY A 1 93 ? 20.109 -1.666 10.82 1 90.69 93 GLY A O 1
ATOM 733 N N . TYR A 1 94 ? 18.312 -2.98 10.484 1 93.69 94 TYR A N 1
ATOM 734 C CA . TYR A 1 94 ? 18.312 -2.824 9.039 1 93.69 94 TYR A CA 1
ATOM 735 C C . TYR A 1 94 ? 17.219 -1.851 8.602 1 93.69 94 TYR A C 1
ATOM 737 O O . TYR A 1 94 ? 16.156 -1.781 9.219 1 93.69 94 TYR A O 1
ATOM 745 N N . SER A 1 95 ? 17.484 -1.103 7.523 1 93.25 95 SER A N 1
ATOM 746 C CA . SER A 1 95 ? 16.469 -0.337 6.805 1 93.25 95 SER A CA 1
ATOM 747 C C . SER A 1 95 ? 15.969 -1.1 5.582 1 93.25 95 SER A C 1
ATOM 749 O O . SER A 1 95 ? 16.641 -1.996 5.078 1 93.25 95 SER A O 1
ATOM 751 N N . VAL A 1 96 ? 14.766 -0.721 5.211 1 95.5 96 VAL A N 1
ATOM 752 C CA . VAL A 1 96 ? 14.156 -1.403 4.078 1 95.5 96 VAL A CA 1
ATOM 753 C C . VAL A 1 96 ? 13.844 -0.395 2.971 1 95.5 96 VAL A C 1
ATOM 755 O O . VAL A 1 96 ? 13.328 0.691 3.24 1 95.5 96 VAL A O 1
ATOM 758 N N . ILE A 1 97 ? 14.258 -0.737 1.764 1 93.75 97 ILE A N 1
ATOM 759 C CA . ILE A 1 97 ? 13.789 -0.012 0.587 1 93.75 97 ILE A CA 1
ATOM 760 C C . ILE A 1 97 ? 13.008 -0.957 -0.325 1 93.75 97 ILE A C 1
ATOM 762 O O . ILE A 1 97 ? 13.336 -2.143 -0.427 1 93.75 97 ILE A O 1
ATOM 766 N N . SER A 1 98 ? 11.992 -0.411 -0.925 1 95.12 98 SER A N 1
ATOM 767 C CA . SER A 1 98 ? 11.148 -1.297 -1.72 1 95.12 98 SER A CA 1
ATOM 768 C C . SER A 1 98 ? 10.969 -0.765 -3.139 1 95.12 98 SER A C 1
ATOM 770 O O . SER A 1 98 ? 11.156 0.428 -3.387 1 95.12 98 SER A O 1
ATOM 772 N N . ALA A 1 99 ? 10.711 -1.687 -4.059 1 94.44 99 ALA A N 1
ATOM 773 C CA . ALA A 1 99 ? 10.406 -1.395 -5.457 1 94.44 99 ALA A CA 1
ATOM 774 C C . ALA A 1 99 ? 9.164 -2.154 -5.922 1 94.44 99 ALA A C 1
ATOM 776 O O . ALA A 1 99 ? 8.906 -3.268 -5.461 1 94.44 99 ALA A O 1
ATOM 777 N N . ASN A 1 100 ? 8.438 -1.496 -6.734 1 94.19 100 ASN A N 1
ATOM 778 C CA . ASN A 1 100 ? 7.238 -2.055 -7.344 1 94.19 100 ASN A CA 1
ATOM 779 C C . ASN A 1 100 ? 7.484 -2.486 -8.789 1 94.19 100 ASN A C 1
ATOM 781 O O . ASN A 1 100 ? 7.836 -1.662 -9.633 1 94.19 100 ASN A O 1
ATOM 785 N N . SER A 1 101 ? 7.207 -3.789 -9.078 1 94.44 101 SER A N 1
ATOM 786 C CA . SER A 1 101 ? 7.445 -4.266 -10.438 1 94.44 101 SER A CA 1
ATOM 787 C C . SER A 1 101 ? 6.234 -4.012 -11.336 1 94.44 101 SER A C 1
ATOM 789 O O . SER A 1 101 ? 6.328 -4.117 -12.562 1 94.44 101 SER A O 1
ATOM 791 N N . HIS A 1 102 ? 5.062 -3.746 -10.727 1 91.19 102 HIS A N 1
ATOM 792 C CA . HIS A 1 102 ? 3.82 -3.527 -11.461 1 91.19 102 HIS A CA 1
ATOM 793 C C . HIS A 1 102 ? 3.479 -4.727 -12.336 1 91.19 102 HIS A C 1
ATOM 795 O O . HIS A 1 102 ? 3.094 -4.566 -13.492 1 91.19 102 HIS A O 1
ATOM 801 N N . GLU A 1 103 ? 3.775 -5.855 -11.812 1 93.75 103 GLU A N 1
ATOM 802 C CA . GLU A 1 103 ? 3.443 -7.129 -12.453 1 93.75 103 GLU A CA 1
ATOM 803 C C . GLU A 1 103 ? 4.215 -7.309 -13.758 1 93.75 103 GLU A C 1
ATOM 805 O O . GLU A 1 103 ? 3.805 -8.078 -14.625 1 93.75 103 GLU A O 1
ATOM 810 N N . ASP A 1 104 ? 5.371 -6.586 -13.898 1 94.88 104 ASP A N 1
ATOM 811 C CA . ASP A 1 104 ? 6.184 -6.598 -15.109 1 94.88 104 ASP A CA 1
ATOM 812 C C . ASP A 1 104 ? 7.57 -7.172 -14.836 1 94.88 104 ASP A C 1
ATOM 814 O O . ASP A 1 104 ? 8.352 -6.586 -14.078 1 94.88 104 ASP A O 1
ATOM 818 N N . HIS A 1 105 ? 7.891 -8.234 -15.594 1 95.75 105 HIS A N 1
ATOM 819 C CA . HIS A 1 105 ? 9.148 -8.922 -15.328 1 95.75 105 HIS A CA 1
ATOM 820 C C . HIS A 1 105 ? 10.344 -8.031 -15.68 1 95.75 105 HIS A C 1
ATOM 822 O O . HIS A 1 105 ? 11.414 -8.164 -15.078 1 95.75 105 HIS A O 1
ATOM 828 N N . THR A 1 106 ? 10.172 -7.094 -16.594 1 94.25 106 THR A N 1
ATOM 829 C CA . THR A 1 106 ? 11.273 -6.211 -16.969 1 94.25 106 THR A CA 1
ATOM 830 C C . THR A 1 106 ? 11.57 -5.223 -15.844 1 94.25 106 THR A C 1
ATOM 832 O O . THR A 1 106 ? 12.734 -4.926 -15.562 1 94.25 106 THR A O 1
ATOM 835 N N . ARG A 1 107 ? 10.547 -4.766 -15.25 1 93.38 107 ARG A N 1
ATOM 836 C CA . ARG A 1 107 ? 10.719 -3.875 -14.102 1 93.38 107 ARG A CA 1
ATOM 837 C C . ARG A 1 107 ? 11.289 -4.625 -12.906 1 93.38 107 ARG A C 1
ATOM 839 O O . ARG A 1 107 ? 12.07 -4.07 -12.133 1 93.38 107 ARG A O 1
ATOM 846 N N . GLU A 1 108 ? 10.82 -5.832 -12.805 1 95.69 108 GLU A N 1
ATOM 847 C CA . GLU A 1 108 ? 11.359 -6.711 -11.773 1 95.69 108 GLU A CA 1
ATOM 848 C C . GLU A 1 108 ? 12.875 -6.867 -11.914 1 95.69 108 GLU A C 1
ATOM 850 O O . GLU A 1 108 ? 13.609 -6.707 -10.938 1 95.69 108 GLU A O 1
ATOM 855 N N . GLU A 1 109 ? 13.336 -7.121 -13.062 1 94.44 109 GLU A N 1
ATOM 856 C CA . GLU A 1 109 ? 14.766 -7.281 -13.344 1 94.44 109 GLU A CA 1
ATOM 857 C C . GLU A 1 109 ? 15.531 -5.988 -13.078 1 94.44 109 GLU A C 1
ATOM 859 O O . GLU A 1 109 ? 16.609 -6.012 -12.492 1 94.44 109 GLU A O 1
ATOM 864 N N . ARG A 1 110 ? 14.945 -4.934 -13.516 1 91.81 110 ARG A N 1
ATOM 865 C CA . ARG A 1 110 ? 15.578 -3.633 -13.312 1 91.81 110 ARG A CA 1
ATOM 866 C C . ARG A 1 110 ? 15.711 -3.314 -11.828 1 91.81 110 ARG A C 1
ATOM 868 O O . ARG A 1 110 ? 16.719 -2.752 -11.391 1 91.81 110 ARG A O 1
ATOM 875 N N . ALA A 1 111 ? 14.68 -3.621 -11.109 1 93.62 111 ALA A N 1
ATOM 876 C CA . ALA A 1 111 ? 14.711 -3.389 -9.664 1 93.62 111 ALA A CA 1
ATOM 877 C C . ALA A 1 111 ? 15.844 -4.18 -9.008 1 93.62 111 ALA A C 1
ATOM 879 O O . ALA A 1 111 ? 16.547 -3.662 -8.141 1 93.62 111 ALA A O 1
ATOM 880 N N . LEU A 1 112 ? 15.992 -5.383 -9.438 1 93.88 112 LEU A N 1
ATOM 881 C CA . LEU A 1 112 ? 17.062 -6.219 -8.906 1 93.88 112 LEU A CA 1
ATOM 882 C C . LEU A 1 112 ? 18.422 -5.633 -9.234 1 93.88 112 LEU A C 1
ATOM 884 O O . LEU A 1 112 ? 19.312 -5.57 -8.375 1 93.88 112 LEU A O 1
ATOM 888 N N . ASP A 1 113 ? 18.516 -5.203 -10.43 1 89.88 113 ASP A N 1
ATOM 889 C CA . ASP A 1 113 ? 19.766 -4.574 -10.852 1 89.88 113 ASP A CA 1
ATOM 890 C C . ASP A 1 113 ? 20.078 -3.338 -10.008 1 89.88 113 ASP A C 1
ATOM 892 O O . ASP A 1 113 ? 21.219 -3.119 -9.609 1 89.88 113 ASP A O 1
ATOM 896 N N . ASN A 1 114 ? 19.078 -2.588 -9.805 1 88.69 114 ASN A N 1
ATOM 897 C CA . ASN A 1 114 ? 19.234 -1.394 -8.984 1 88.69 114 ASN A CA 1
ATOM 898 C C . ASN A 1 114 ? 19.688 -1.746 -7.566 1 88.69 114 ASN A C 1
ATOM 900 O O . ASN A 1 114 ? 20.578 -1.11 -7.02 1 88.69 114 ASN A O 1
ATOM 904 N N . PHE A 1 115 ? 19.062 -2.752 -6.969 1 91.25 115 PHE A N 1
ATOM 905 C CA . PHE A 1 115 ? 19.406 -3.168 -5.613 1 91.25 115 PHE A CA 1
ATOM 906 C C . PHE A 1 115 ? 20.859 -3.621 -5.547 1 91.25 115 PHE A C 1
ATOM 908 O O . PHE A 1 115 ? 21.578 -3.312 -4.586 1 91.25 115 PHE A O 1
ATOM 915 N N . LEU A 1 116 ? 21.25 -4.316 -6.523 1 86.44 116 LEU A N 1
ATOM 916 C CA . LEU A 1 116 ? 22.641 -4.773 -6.578 1 86.44 116 LEU A CA 1
ATOM 917 C C . LEU A 1 116 ? 23.594 -3.596 -6.668 1 86.44 116 LEU A C 1
ATOM 919 O O . LEU A 1 116 ? 24.609 -3.549 -5.949 1 86.44 116 LEU A O 1
ATOM 923 N N . ASN A 1 117 ? 23.234 -2.684 -7.516 1 81.94 117 ASN A N 1
ATOM 924 C CA . ASN A 1 117 ? 24.062 -1.502 -7.703 1 81.94 117 ASN A CA 1
ATOM 925 C C . ASN A 1 117 ? 24.125 -0.651 -6.438 1 81.94 117 ASN A C 1
ATOM 927 O O . ASN A 1 117 ? 25.125 0.028 -6.188 1 81.94 117 ASN A O 1
ATOM 931 N N . MET A 1 118 ? 23.125 -0.783 -5.73 1 82.06 118 MET A N 1
ATOM 932 C CA . MET A 1 118 ? 23.047 0.002 -4.5 1 82.06 118 MET A CA 1
ATOM 933 C C . MET A 1 118 ? 23.641 -0.764 -3.324 1 82.06 118 MET A C 1
ATOM 935 O O . MET A 1 118 ? 23.656 -0.267 -2.197 1 82.06 118 MET A O 1
ATOM 939 N N . HIS A 1 119 ? 24.062 -1.937 -3.502 1 83 119 HIS A N 1
ATOM 940 C CA . HIS A 1 119 ? 24.781 -2.773 -2.545 1 83 119 HIS A CA 1
ATOM 941 C C . HIS A 1 119 ? 23.922 -3.076 -1.325 1 83 119 HIS A C 1
ATOM 943 O O . HIS A 1 119 ? 24.375 -2.959 -0.188 1 83 119 HIS A O 1
ATOM 949 N N . VAL A 1 120 ? 22.688 -3.443 -1.602 1 89.31 120 VAL A N 1
ATOM 950 C CA . VAL A 1 120 ? 21.875 -3.906 -0.481 1 89.31 120 VAL A CA 1
ATOM 951 C C . VAL A 1 120 ? 22.422 -5.238 0.035 1 89.31 120 VAL A C 1
ATOM 953 O O . VAL A 1 120 ? 23.047 -5.988 -0.712 1 89.31 120 VAL A O 1
ATOM 956 N N . GLU A 1 121 ? 22.172 -5.543 1.284 1 92.25 121 GLU A N 1
ATOM 957 C CA . GLU A 1 121 ? 22.766 -6.723 1.899 1 92.25 121 GLU A CA 1
ATOM 958 C C . GLU A 1 121 ? 21.938 -7.977 1.601 1 92.25 121 GLU A C 1
ATOM 960 O O . GLU A 1 121 ? 22.438 -9.094 1.759 1 92.25 121 GLU A O 1
ATOM 965 N N . GLY A 1 122 ? 20.766 -7.82 1.255 1 96.62 122 GLY A N 1
ATOM 966 C CA . GLY A 1 122 ? 19.859 -8.914 0.932 1 96.62 122 GLY A CA 1
ATOM 967 C C . GLY A 1 122 ? 18.562 -8.453 0.276 1 96.62 122 GLY A C 1
ATOM 968 O O . GLY A 1 122 ? 18.25 -7.258 0.287 1 96.62 122 GLY A O 1
ATOM 969 N N . ILE A 1 123 ? 17.844 -9.469 -0.306 1 97.94 123 ILE A N 1
ATOM 970 C CA . ILE A 1 123 ? 16.656 -9.133 -1.077 1 97.94 123 ILE A CA 1
ATOM 971 C C . ILE A 1 123 ? 15.508 -10.07 -0.702 1 97.94 123 ILE A C 1
ATOM 973 O O . ILE A 1 123 ? 15.711 -11.273 -0.529 1 97.94 123 ILE A O 1
ATOM 977 N N . ILE A 1 124 ? 14.359 -9.5 -0.491 1 98.75 124 ILE A N 1
ATOM 978 C CA . ILE A 1 124 ? 13.117 -10.258 -0.429 1 98.75 124 ILE A CA 1
ATOM 979 C C . ILE A 1 124 ? 12.281 -9.977 -1.679 1 98.75 124 ILE A C 1
ATOM 981 O O . ILE A 1 124 ? 12.086 -8.82 -2.059 1 98.75 124 ILE A O 1
ATOM 985 N N . ALA A 1 125 ? 11.797 -11.062 -2.32 1 98.5 125 ALA A N 1
ATOM 986 C CA . ALA A 1 125 ? 11.164 -10.852 -3.621 1 98.5 125 ALA A CA 1
ATOM 987 C C . ALA A 1 125 ? 9.867 -11.641 -3.74 1 98.5 125 ALA A C 1
ATOM 989 O O . ALA A 1 125 ? 9.727 -12.711 -3.148 1 98.5 125 ALA A O 1
ATOM 990 N N . CYS A 1 126 ? 8.945 -11.062 -4.418 1 98.19 126 CYS A N 1
ATOM 991 C CA . CYS A 1 126 ? 7.715 -11.68 -4.898 1 98.19 126 CYS A CA 1
ATOM 992 C C . CYS A 1 126 ? 7.582 -11.531 -6.41 1 98.19 126 CYS A C 1
ATOM 994 O O . CYS A 1 126 ? 7.633 -10.414 -6.934 1 98.19 126 CYS A O 1
ATOM 996 N N . LEU A 1 127 ? 7.344 -12.625 -7.109 1 97.88 127 LEU A N 1
ATOM 997 C CA . LEU A 1 127 ? 7.402 -12.648 -8.57 1 97.88 127 LEU A CA 1
ATOM 998 C C . LEU A 1 127 ? 6.297 -11.789 -9.172 1 97.88 127 LEU A C 1
ATOM 1000 O O . LEU A 1 127 ? 5.168 -11.781 -8.672 1 97.88 127 LEU A O 1
ATOM 1004 N N . ALA A 1 128 ? 6.672 -11.117 -10.281 1 96.94 128 ALA A N 1
ATOM 1005 C CA . ALA A 1 128 ? 5.652 -10.531 -11.148 1 96.94 128 ALA A CA 1
ATOM 1006 C C . ALA A 1 128 ? 4.844 -11.625 -11.852 1 96.94 128 ALA A C 1
ATOM 1008 O O . ALA A 1 128 ? 5.328 -12.742 -12.039 1 96.94 128 ALA A O 1
ATOM 1009 N N . GLN A 1 129 ? 3.656 -11.273 -12.273 1 96.38 129 GLN A N 1
ATOM 1010 C CA . GLN A 1 129 ? 2.754 -12.305 -12.773 1 96.38 129 GLN A CA 1
ATOM 1011 C C . GLN A 1 129 ? 3.221 -12.836 -14.125 1 96.38 129 GLN A C 1
ATOM 1013 O O . GLN A 1 129 ? 2.84 -13.938 -14.523 1 96.38 129 GLN A O 1
ATOM 1018 N N . ASP A 1 130 ? 4.078 -12.047 -14.812 1 96.12 130 ASP A N 1
ATOM 1019 C CA . ASP A 1 130 ? 4.469 -12.477 -16.156 1 96.12 130 ASP A CA 1
ATOM 1020 C C . ASP A 1 130 ? 5.887 -13.039 -16.156 1 96.12 130 ASP A C 1
ATOM 1022 O O . ASP A 1 130 ? 6.469 -13.258 -17.219 1 96.12 130 ASP A O 1
ATOM 1026 N N . THR A 1 131 ? 6.438 -13.219 -15.016 1 96.31 131 THR A N 1
ATOM 1027 C CA . THR A 1 131 ? 7.77 -13.812 -14.922 1 96.31 131 THR A CA 1
ATOM 1028 C C . THR A 1 131 ? 7.719 -15.305 -15.227 1 96.31 131 THR A C 1
ATOM 1030 O O . THR A 1 131 ? 7.098 -16.078 -14.484 1 96.31 131 THR A O 1
ATOM 1033 N N . VAL A 1 132 ? 8.422 -15.711 -16.266 1 95.5 132 VAL A N 1
ATOM 1034 C CA . VAL A 1 132 ? 8.469 -17.125 -16.625 1 95.5 132 VAL A CA 1
ATOM 1035 C C . VAL A 1 132 ? 9.922 -17.562 -16.766 1 95.5 132 VAL A C 1
ATOM 1037 O O . VAL A 1 132 ? 10.211 -18.766 -16.734 1 95.5 132 VAL A O 1
ATOM 1040 N N . ASP A 1 133 ? 10.758 -16.578 -17 1 95.81 133 ASP A N 1
ATOM 1041 C CA . ASP A 1 133 ? 12.203 -16.797 -17.016 1 95.81 133 ASP A CA 1
ATOM 1042 C C . ASP A 1 133 ? 12.836 -16.359 -15.695 1 95.81 133 ASP A C 1
ATOM 1044 O O . ASP A 1 133 ? 12.625 -15.234 -15.242 1 95.81 133 ASP A O 1
ATOM 1048 N N . TYR A 1 134 ? 13.594 -17.312 -15.094 1 96.5 134 TYR A N 1
ATOM 1049 C CA . TYR A 1 134 ? 14.102 -17.031 -13.75 1 96.5 134 TYR A CA 1
ATOM 1050 C C . TYR A 1 134 ? 15.602 -16.797 -13.773 1 96.5 134 TYR A C 1
ATOM 1052 O O . TYR A 1 134 ? 16.266 -16.828 -12.734 1 96.5 134 TYR A O 1
ATOM 1060 N N . SER A 1 135 ? 16.172 -16.516 -14.906 1 94.44 135 SER A N 1
ATOM 1061 C CA . SER A 1 135 ? 17.625 -16.406 -15.07 1 94.44 135 SER A CA 1
ATOM 1062 C C . SER A 1 135 ? 18.188 -15.273 -14.219 1 94.44 135 SER A C 1
ATOM 1064 O O . SER A 1 135 ? 19.297 -15.391 -13.695 1 94.44 135 SER A O 1
ATOM 1066 N N . HIS A 1 136 ? 17.453 -14.234 -14.102 1 92.56 136 HIS A N 1
ATOM 1067 C CA . HIS A 1 136 ? 17.953 -13.102 -13.328 1 92.56 136 HIS A CA 1
ATOM 1068 C C . HIS A 1 136 ? 18.062 -13.453 -11.852 1 92.56 136 HIS A C 1
ATOM 1070 O O . HIS A 1 136 ? 18.953 -12.953 -11.156 1 92.56 136 HIS A O 1
ATOM 1076 N N . PHE A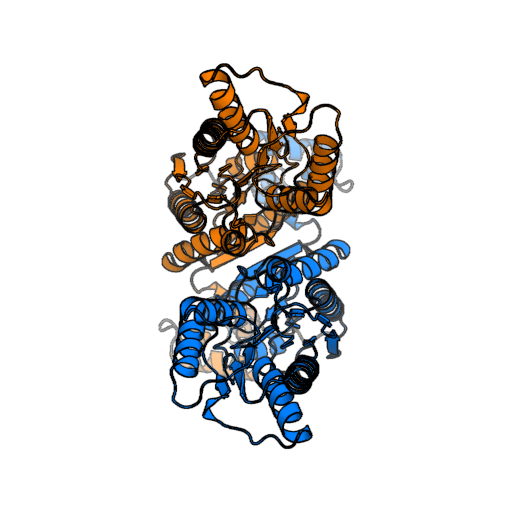 1 137 ? 17.234 -14.305 -11.352 1 96.19 137 PHE A N 1
ATOM 1077 C CA . PHE A 1 137 ? 17.344 -14.773 -9.977 1 96.19 137 PHE A CA 1
ATOM 1078 C C . PHE A 1 137 ? 18.453 -15.805 -9.836 1 96.19 137 PHE A C 1
ATOM 1080 O O . PHE A 1 137 ? 19.141 -15.844 -8.812 1 96.19 137 PHE A O 1
ATOM 1087 N N . GLU A 1 138 ? 18.609 -16.656 -10.82 1 94.56 138 GLU A N 1
ATOM 1088 C CA . GLU A 1 138 ? 19.703 -17.625 -10.812 1 94.56 138 GLU A CA 1
ATOM 1089 C C . GLU A 1 138 ? 21.047 -16.938 -10.734 1 94.56 138 GLU A C 1
ATOM 1091 O O . GLU A 1 138 ? 21.953 -17.406 -10.047 1 94.56 138 GLU A O 1
ATOM 1096 N N . GLN A 1 139 ? 21.094 -15.867 -11.422 1 89.38 139 GLN A N 1
ATOM 1097 C CA . GLN A 1 139 ? 22.328 -15.078 -11.391 1 89.38 139 GLN A CA 1
ATOM 1098 C C . GLN A 1 139 ? 22.625 -14.578 -9.977 1 89.38 139 GLN A C 1
ATOM 1100 O O . GLN A 1 139 ? 23.781 -14.555 -9.555 1 89.38 139 GLN A O 1
ATOM 1105 N N . LEU A 1 140 ? 21.625 -14.188 -9.312 1 91.81 140 LEU A N 1
ATOM 1106 C CA . LEU A 1 140 ? 21.812 -13.727 -7.938 1 91.81 140 LEU A CA 1
ATOM 1107 C C . LEU A 1 140 ? 22.312 -14.859 -7.047 1 91.81 140 LEU A C 1
ATOM 1109 O O . LEU A 1 140 ? 23.156 -14.633 -6.168 1 91.81 140 LEU A O 1
ATOM 1113 N N . HIS A 1 141 ? 21.766 -16 -7.238 1 92.56 141 HIS A N 1
ATOM 1114 C CA . HIS A 1 141 ? 22.219 -17.188 -6.508 1 92.56 141 HIS A CA 1
ATOM 1115 C C . HIS A 1 141 ? 23.703 -17.453 -6.754 1 92.56 141 HIS A C 1
ATOM 1117 O O . HIS A 1 141 ? 24.453 -17.719 -5.812 1 92.56 141 HIS A O 1
ATOM 1123 N N . ASP A 1 142 ? 24.062 -17.328 -7.949 1 87.38 142 ASP A N 1
ATOM 1124 C CA . ASP A 1 142 ? 25.438 -17.594 -8.336 1 87.38 142 ASP A CA 1
ATOM 1125 C C . ASP A 1 142 ? 26.391 -16.562 -7.711 1 87.38 142 ASP A C 1
ATOM 1127 O O . ASP A 1 142 ? 27.547 -16.875 -7.43 1 87.38 142 ASP A O 1
ATOM 1131 N N . MET A 1 143 ? 25.859 -15.414 -7.484 1 86.38 143 MET A N 1
ATOM 1132 C CA . MET A 1 143 ? 26.641 -14.336 -6.879 1 86.38 143 MET A CA 1
ATOM 1133 C C . MET A 1 143 ? 26.594 -14.414 -5.355 1 86.38 143 MET A C 1
ATOM 1135 O O . MET A 1 143 ? 27.141 -13.562 -4.668 1 86.38 143 MET A O 1
ATOM 1139 N N . SER A 1 144 ? 25.922 -15.32 -4.84 1 89.94 144 SER A N 1
ATOM 1140 C CA . SER A 1 144 ? 25.781 -15.547 -3.404 1 89.94 144 SER A CA 1
ATOM 1141 C C . SER A 1 144 ? 25.109 -14.352 -2.721 1 89.94 144 SER A C 1
ATOM 1143 O O . SER A 1 144 ? 25.5 -13.969 -1.616 1 89.94 144 SER A O 1
ATOM 1145 N N . ILE A 1 145 ? 24.219 -13.703 -3.475 1 91.31 145 ILE A N 1
ATOM 1146 C CA . ILE A 1 145 ? 23.422 -12.641 -2.879 1 91.31 145 ILE A CA 1
ATOM 1147 C C . ILE A 1 145 ? 22.266 -13.242 -2.084 1 91.31 145 ILE A C 1
ATOM 1149 O O . ILE A 1 145 ? 21.438 -13.977 -2.635 1 91.31 145 ILE A O 1
ATOM 1153 N N . PRO A 1 146 ? 22.188 -12.945 -0.773 1 97 146 PRO A N 1
ATOM 1154 C CA . PRO A 1 146 ? 21.062 -13.477 0.015 1 97 146 PRO A CA 1
ATOM 1155 C C . PRO A 1 146 ? 19.703 -13.039 -0.525 1 97 146 PRO A C 1
ATOM 1157 O O . PRO A 1 146 ? 19.484 -11.852 -0.766 1 97 146 PRO A O 1
ATOM 1160 N N . LEU A 1 147 ? 18.812 -14.031 -0.764 1 98.06 147 LEU A N 1
ATOM 1161 C CA . LEU A 1 147 ? 17.484 -13.766 -1.309 1 98.06 147 LEU A CA 1
ATOM 1162 C C . LEU A 1 147 ? 16.453 -14.734 -0.731 1 98.06 147 LEU A C 1
ATOM 1164 O O . LEU A 1 147 ? 16.734 -15.93 -0.584 1 98.06 147 LEU A O 1
ATOM 1168 N N . VAL A 1 148 ? 15.336 -14.227 -0.322 1 98.75 148 VAL A N 1
ATOM 1169 C CA . VAL A 1 148 ? 14.195 -15.023 0.135 1 98.75 148 VAL A CA 1
ATOM 1170 C C . VAL A 1 148 ? 12.953 -14.641 -0.661 1 98.75 148 VAL A C 1
ATOM 1172 O O . VAL A 1 148 ? 12.711 -13.461 -0.921 1 98.75 148 VAL A O 1
ATOM 1175 N N . PHE A 1 149 ? 12.219 -15.641 -1.127 1 98.69 149 PHE A N 1
ATOM 1176 C CA . PHE A 1 149 ? 10.945 -15.391 -1.791 1 98.69 149 PHE A CA 1
ATOM 1177 C C . PHE A 1 149 ? 9.797 -15.469 -0.798 1 98.69 149 PHE A C 1
ATOM 1179 O O . PHE A 1 149 ? 9.883 -16.172 0.208 1 98.69 149 PHE A O 1
ATOM 1186 N N . PHE A 1 150 ? 8.766 -14.695 -1.122 1 98.12 150 PHE A N 1
ATOM 1187 C CA . PHE A 1 150 ? 7.504 -14.859 -0.408 1 98.12 150 PHE A CA 1
ATOM 1188 C C . PHE A 1 150 ? 6.332 -14.898 -1.381 1 98.12 150 PHE A C 1
ATOM 1190 O O . PHE A 1 150 ? 6.414 -14.352 -2.482 1 98.12 150 PHE A O 1
ATOM 1197 N N . ALA A 1 151 ? 5.25 -15.594 -1.053 1 96.19 151 ALA A N 1
ATOM 1198 C CA . ALA A 1 151 ? 3.975 -15.688 -1.761 1 96.19 151 ALA A CA 1
ATOM 1199 C C . ALA A 1 151 ? 4.156 -16.328 -3.133 1 96.19 151 ALA A C 1
ATOM 1201 O O . ALA A 1 151 ? 3.936 -17.531 -3.293 1 96.19 151 ALA A O 1
ATOM 1202 N N . ARG A 1 152 ? 4.695 -15.516 -4.129 1 97.56 152 ARG A N 1
ATOM 1203 C CA . ARG A 1 152 ? 5.027 -16.031 -5.453 1 97.56 152 ARG A CA 1
ATOM 1204 C C . ARG A 1 152 ? 6.52 -16.328 -5.566 1 97.56 152 ARG A C 1
ATOM 1206 O O . ARG A 1 152 ? 7.344 -15.414 -5.566 1 97.56 152 ARG A O 1
ATOM 1213 N N . CYS A 1 153 ? 6.793 -17.641 -5.75 1 96.5 153 CYS A N 1
ATOM 1214 C CA . CYS A 1 153 ? 8.18 -18.078 -5.609 1 96.5 153 CYS A CA 1
ATOM 1215 C C . CYS A 1 153 ? 8.633 -18.844 -6.844 1 96.5 153 CYS A C 1
ATOM 1217 O O . CYS A 1 153 ? 7.82 -19.188 -7.711 1 96.5 153 CYS A O 1
ATOM 1219 N N . CYS A 1 154 ? 9.875 -18.984 -6.938 1 94.88 154 CYS A N 1
ATOM 1220 C CA . CYS A 1 154 ? 10.531 -19.828 -7.922 1 94.88 154 CYS A CA 1
ATOM 1221 C C . CYS A 1 154 ? 11.828 -20.406 -7.367 1 94.88 154 CYS A C 1
ATOM 1223 O O . CYS A 1 154 ? 12.234 -20.062 -6.254 1 94.88 154 CYS A O 1
ATOM 1225 N N . LEU A 1 155 ? 12.406 -21.406 -8.055 1 96.19 155 LEU A N 1
ATOM 1226 C CA . LEU A 1 155 ? 13.719 -21.953 -7.723 1 96.19 155 LEU A CA 1
ATOM 1227 C C . LEU A 1 155 ? 13.773 -22.391 -6.262 1 96.19 155 LEU A C 1
ATOM 1229 O O . LEU A 1 155 ? 14.664 -21.969 -5.516 1 96.19 155 LEU A O 1
ATOM 1233 N N . GLU A 1 156 ? 12.844 -23.297 -5.906 1 94.69 156 GLU A N 1
ATOM 1234 C CA . GLU A 1 156 ? 12.648 -23.734 -4.523 1 94.69 156 GLU A CA 1
ATOM 1235 C C . GLU A 1 156 ? 13.875 -24.469 -3.99 1 94.69 156 GLU A C 1
ATOM 1237 O O . GLU A 1 156 ? 14.039 -24.609 -2.777 1 94.69 156 GLU A O 1
ATOM 1242 N N . ASP A 1 157 ? 14.734 -24.859 -4.809 1 95.62 157 ASP A N 1
ATOM 1243 C CA . ASP A 1 157 ? 15.938 -25.578 -4.402 1 95.62 157 ASP A CA 1
ATOM 1244 C C . ASP A 1 157 ? 17.094 -24.609 -4.172 1 95.62 157 ASP A C 1
ATOM 1246 O O . ASP A 1 157 ? 18.141 -25.016 -3.648 1 95.62 157 ASP A O 1
ATOM 1250 N N . LYS A 1 158 ? 16.875 -23.391 -4.504 1 96.94 158 LYS A N 1
ATOM 1251 C CA . LYS A 1 158 ? 18 -22.438 -4.441 1 96.94 158 LYS A CA 1
ATOM 1252 C C . LYS A 1 158 ? 17.734 -21.344 -3.408 1 96.94 158 LYS A C 1
ATOM 1254 O O . LYS A 1 158 ? 18.672 -20.781 -2.844 1 96.94 158 LYS A O 1
ATOM 1259 N N . PHE A 1 159 ? 16.484 -21.047 -3.227 1 98.12 159 PHE A N 1
ATOM 1260 C CA . PHE A 1 159 ? 16.156 -19.938 -2.338 1 98.12 159 PHE A CA 1
ATOM 1261 C C . PHE A 1 159 ? 15.125 -20.359 -1.301 1 98.12 159 PHE A C 1
ATOM 1263 O O . PHE A 1 159 ? 14.195 -21.109 -1.611 1 98.12 159 PHE A O 1
ATOM 1270 N N . SER A 1 160 ? 15.273 -19.828 -0.02 1 98.44 160 SER A N 1
ATOM 1271 C CA . SER A 1 160 ? 14.227 -19.969 0.985 1 98.44 160 SER A CA 1
ATOM 1272 C C . SER A 1 160 ? 12.945 -19.266 0.56 1 98.44 160 SER A C 1
ATOM 1274 O O . SER A 1 160 ? 12.992 -18.297 -0.201 1 98.44 160 SER A O 1
ATOM 1276 N N . GLN A 1 161 ? 11.875 -19.828 1.01 1 98.19 161 GLN A N 1
ATOM 1277 C CA . GLN A 1 161 ? 10.578 -19.266 0.624 1 98.19 161 GLN A CA 1
ATOM 1278 C C . GLN A 1 161 ? 9.602 -19.281 1.796 1 98.19 161 GLN A C 1
ATOM 1280 O O . GLN A 1 161 ? 9.641 -20.203 2.629 1 98.19 161 GLN A O 1
ATOM 1285 N N . VAL A 1 162 ? 8.812 -18.266 1.9 1 98.56 162 VAL A N 1
ATOM 1286 C CA . VAL A 1 162 ? 7.668 -18.203 2.807 1 98.56 162 VAL A CA 1
ATOM 1287 C C . VAL A 1 162 ? 6.371 -18.156 2 1 98.56 162 VAL A C 1
ATOM 1289 O O . VAL A 1 162 ? 6.137 -17.219 1.234 1 98.56 162 VAL A O 1
ATOM 1292 N N . VAL A 1 163 ? 5.504 -19.172 2.133 1 97.56 163 VAL A N 1
ATOM 1293 C CA . VAL A 1 163 ? 4.27 -19.266 1.354 1 97.56 163 VAL A CA 1
ATOM 1294 C C . VAL A 1 163 ? 3.09 -19.531 2.287 1 97.56 163 VAL A C 1
ATOM 1296 O O . VAL A 1 163 ? 3.279 -19.812 3.471 1 97.56 163 VAL A O 1
ATOM 1299 N N . ALA A 1 164 ? 1.913 -19.359 1.794 1 96.94 164 ALA A N 1
ATOM 1300 C CA . ALA A 1 164 ? 0.691 -19.734 2.502 1 96.94 164 ALA A CA 1
ATOM 1301 C C . ALA A 1 164 ? 0.16 -21.078 2.008 1 96.94 164 ALA A C 1
ATOM 1303 O O . ALA A 1 164 ? 0.659 -21.625 1.021 1 96.94 164 ALA A O 1
ATOM 1304 N N . ASN A 1 165 ? -0.742 -21.609 2.775 1 97.44 165 ASN A N 1
ATOM 1305 C CA . ASN A 1 165 ? -1.37 -22.859 2.361 1 97.44 165 ASN A CA 1
ATOM 1306 C C . ASN A 1 165 ? -2.652 -22.609 1.574 1 97.44 165 ASN A C 1
ATOM 1308 O O . ASN A 1 165 ? -3.725 -23.078 1.957 1 97.44 165 ASN A O 1
ATOM 1312 N N . GLY A 1 166 ? -2.42 -22.016 0.385 1 97.06 166 GLY A N 1
ATOM 1313 C CA . GLY A 1 166 ? -3.551 -21.594 -0.43 1 97.06 166 GLY A CA 1
ATOM 1314 C C . GLY A 1 166 ? -4.363 -22.75 -0.965 1 97.06 166 GLY A C 1
ATOM 1315 O O . GLY A 1 166 ? -5.562 -22.625 -1.213 1 97.06 166 GLY A O 1
ATOM 1316 N N . ASP A 1 167 ? -3.764 -23.891 -1.158 1 97.56 167 ASP A N 1
ATOM 1317 C CA . ASP A 1 167 ? -4.457 -25.078 -1.626 1 97.56 167 ASP A CA 1
ATOM 1318 C C . ASP A 1 167 ? -5.449 -25.594 -0.58 1 97.56 167 ASP A C 1
ATOM 1320 O O . ASP A 1 167 ? -6.609 -25.859 -0.896 1 97.56 167 ASP A O 1
ATOM 1324 N N . VAL A 1 168 ? -5.02 -25.609 0.625 1 98.19 168 VAL A N 1
ATOM 1325 C CA . VAL A 1 168 ? -5.863 -26.047 1.726 1 98.19 168 VAL A CA 1
ATOM 1326 C C . VAL A 1 168 ? -7.016 -25.062 1.93 1 98.19 168 VAL A C 1
ATOM 1328 O O . VAL A 1 168 ? -8.172 -25.469 2.068 1 98.19 168 VAL A O 1
ATOM 1331 N N . ALA A 1 169 ? -6.68 -23.844 1.889 1 98 169 ALA A N 1
ATOM 1332 C CA . ALA A 1 169 ? -7.684 -22.797 2.105 1 98 169 ALA A CA 1
ATOM 1333 C C . ALA A 1 169 ? -8.734 -22.812 0.998 1 98 169 ALA A C 1
ATOM 1335 O O . ALA A 1 169 ? -9.93 -22.656 1.263 1 98 169 ALA A O 1
ATOM 1336 N N . ALA A 1 170 ? -8.266 -22.984 -0.208 1 98.5 170 ALA A N 1
ATOM 1337 C CA . ALA A 1 170 ? -9.188 -23.031 -1.342 1 98.5 170 ALA A CA 1
ATOM 1338 C C . ALA A 1 170 ? -10.117 -24.234 -1.237 1 98.5 170 ALA A C 1
ATOM 1340 O O . ALA A 1 170 ? -11.305 -24.141 -1.558 1 98.5 170 ALA A O 1
ATOM 1341 N N . GLN A 1 171 ? -9.57 -25.312 -0.821 1 98.69 171 GLN A N 1
ATOM 1342 C CA . GLN A 1 171 ? -10.383 -26.516 -0.654 1 98.69 171 GLN A CA 1
ATOM 1343 C C . GLN A 1 171 ? -11.453 -26.312 0.416 1 98.69 171 GLN A C 1
ATOM 1345 O O . GLN A 1 171 ? -12.617 -26.656 0.21 1 98.69 171 GLN A O 1
ATOM 1350 N N . GLU A 1 172 ? -11.047 -25.766 1.5 1 98.56 172 GLU A N 1
ATOM 1351 C CA . GLU A 1 172 ? -11.977 -25.5 2.6 1 98.56 172 GLU A CA 1
ATOM 1352 C C . GLU A 1 172 ? -13.078 -24.531 2.174 1 98.56 172 GLU A C 1
ATOM 1354 O O . GLU A 1 172 ? -14.25 -24.734 2.508 1 98.56 172 GLU A O 1
ATOM 1359 N N . ALA A 1 173 ? -12.672 -23.547 1.457 1 98.44 173 ALA A N 1
ATOM 1360 C CA . ALA A 1 173 ? -13.641 -22.547 0.998 1 98.44 173 ALA A CA 1
ATOM 1361 C C . ALA A 1 173 ? -14.641 -23.156 0.023 1 98.44 173 ALA A C 1
ATOM 1363 O O . ALA A 1 173 ? -15.844 -22.906 0.116 1 98.44 173 ALA A O 1
ATOM 1364 N N . THR A 1 174 ? -14.141 -23.922 -0.889 1 98.62 174 THR A N 1
ATOM 1365 C CA . THR A 1 174 ? -15 -24.594 -1.857 1 98.62 174 THR A CA 1
ATOM 1366 C C . THR A 1 174 ? -15.945 -25.562 -1.16 1 98.62 174 THR A C 1
ATOM 1368 O O . THR A 1 174 ? -17.141 -25.625 -1.481 1 98.62 174 THR A O 1
ATOM 1371 N N . GLN A 1 175 ? -15.422 -26.297 -0.216 1 98.44 175 GLN A N 1
ATOM 1372 C CA . GLN A 1 175 ? -16.234 -27.219 0.572 1 98.44 175 GLN A CA 1
ATOM 1373 C C . GLN A 1 175 ? -17.375 -26.484 1.283 1 98.44 175 GLN A C 1
ATOM 1375 O O . GLN A 1 175 ? -18.516 -26.953 1.311 1 98.44 175 GLN A O 1
ATOM 1380 N N . HIS A 1 176 ? -17.016 -25.375 1.851 1 98.31 176 HIS A N 1
ATOM 1381 C CA . HIS A 1 176 ? -18.016 -24.547 2.521 1 98.31 176 HIS A CA 1
ATOM 1382 C C . HIS A 1 176 ? -19.141 -24.141 1.562 1 98.31 176 HIS A C 1
ATOM 1384 O O . HIS A 1 176 ? -20.312 -24.203 1.915 1 98.31 176 HIS A O 1
ATOM 1390 N N . MET A 1 177 ? -18.734 -23.734 0.366 1 98.12 177 MET A N 1
ATOM 1391 C CA . MET A 1 177 ? -19.734 -23.328 -0.628 1 98.12 177 MET A CA 1
ATOM 1392 C C . MET A 1 177 ? -20.641 -24.5 -0.995 1 98.12 177 MET A C 1
ATOM 1394 O O . MET A 1 177 ? -21.844 -24.328 -1.137 1 98.12 177 MET A O 1
ATOM 1398 N N . ILE A 1 178 ? -20.125 -25.688 -1.099 1 97.56 178 ILE A N 1
ATOM 1399 C CA . ILE A 1 178 ? -20.891 -26.875 -1.418 1 97.56 178 ILE A CA 1
ATOM 1400 C C . ILE A 1 178 ? -21.875 -27.172 -0.284 1 97.56 178 ILE A C 1
ATOM 1402 O O . ILE A 1 178 ? -23.062 -27.391 -0.523 1 97.56 178 ILE A O 1
ATOM 1406 N N . GLU A 1 179 ? -21.375 -27.078 0.904 1 97.12 179 GLU A N 1
ATOM 1407 C CA . GLU A 1 179 ? -22.172 -27.422 2.088 1 97.12 179 GLU A CA 1
ATOM 1408 C C . GLU A 1 179 ? -23.281 -26.406 2.322 1 97.12 179 GLU A C 1
ATOM 1410 O O . GLU A 1 179 ? -24.297 -26.734 2.932 1 97.12 179 GLU A O 1
ATOM 1415 N N . THR A 1 180 ? -23.062 -25.203 1.789 1 96.31 180 THR A N 1
ATOM 1416 C CA . THR A 1 180 ? -24.062 -24.172 2.016 1 96.31 180 THR A CA 1
ATOM 1417 C C . THR A 1 180 ? -25 -24.047 0.823 1 96.31 180 THR A C 1
ATOM 1419 O O . THR A 1 180 ? -25.828 -23.141 0.764 1 96.31 180 THR A O 1
ATOM 1422 N N . GLY A 1 181 ? -24.844 -24.906 -0.191 1 94.75 181 GLY A N 1
ATOM 1423 C CA . GLY A 1 181 ? -25.922 -25.047 -1.155 1 94.75 181 GLY A CA 1
ATOM 1424 C C . GLY A 1 181 ? -25.516 -24.688 -2.57 1 94.75 181 GLY A C 1
ATOM 1425 O O . GLY A 1 181 ? -26.312 -24.812 -3.506 1 94.75 181 GLY A O 1
ATOM 1426 N N . SER A 1 182 ? -24.297 -24.297 -2.775 1 96.62 182 SER A N 1
ATOM 1427 C CA . SER A 1 182 ? -23.844 -23.969 -4.121 1 96.62 182 SER A CA 1
ATOM 1428 C C . SER A 1 182 ? -23.641 -25.219 -4.965 1 96.62 182 SER A C 1
ATOM 1430 O O . SER A 1 182 ? -23.188 -26.25 -4.461 1 96.62 182 SER A O 1
ATOM 1432 N N . LYS A 1 183 ? -23.984 -25.125 -6.207 1 95.38 183 LYS A N 1
ATOM 1433 C CA . LYS A 1 183 ? -23.953 -26.297 -7.078 1 95.38 183 LYS A CA 1
ATOM 1434 C C . LYS A 1 183 ? -22.953 -26.109 -8.211 1 95.38 183 LYS A C 1
ATOM 1436 O O . LYS A 1 183 ? -22.281 -27.062 -8.602 1 95.38 183 LYS A O 1
ATOM 1441 N N . ARG A 1 184 ? -22.922 -24.922 -8.758 1 97.75 184 ARG A N 1
ATOM 1442 C CA . ARG A 1 184 ? -22 -24.594 -9.852 1 97.75 184 ARG A CA 1
ATOM 1443 C C . ARG A 1 184 ? -21 -23.516 -9.422 1 97.75 184 ARG A C 1
ATOM 1445 O O . ARG A 1 184 ? -21.25 -22.328 -9.609 1 97.75 184 ARG A O 1
ATOM 1452 N N . ILE A 1 185 ? -19.906 -24.016 -9.008 1 98.44 185 ILE A N 1
ATOM 1453 C CA . ILE A 1 185 ? -18.938 -23.109 -8.398 1 98.44 185 ILE A CA 1
ATOM 1454 C C . ILE A 1 185 ? -17.828 -22.797 -9.406 1 98.44 185 ILE A C 1
ATOM 1456 O O . ILE A 1 185 ? -17.125 -23.688 -9.883 1 98.44 185 ILE A O 1
ATOM 1460 N N . ALA A 1 186 ? -17.688 -21.516 -9.742 1 98.75 186 ALA A N 1
ATOM 1461 C CA . ALA A 1 186 ? -16.625 -21.078 -10.648 1 98.75 186 ALA A CA 1
ATOM 1462 C C . ALA A 1 186 ? -15.352 -20.734 -9.875 1 98.75 186 ALA A C 1
ATOM 1464 O O . ALA A 1 186 ? -15.414 -20.312 -8.719 1 98.75 186 ALA A O 1
ATOM 1465 N N . PHE A 1 187 ? -14.203 -20.969 -10.516 1 98.75 187 PHE A N 1
ATOM 1466 C CA . PHE A 1 187 ? -12.898 -20.5 -10.07 1 98.75 187 PHE A CA 1
ATOM 1467 C C . PHE A 1 187 ? -12.352 -19.438 -11.023 1 98.75 187 PHE A C 1
ATOM 1469 O O . PHE A 1 187 ? -12.125 -19.719 -12.203 1 98.75 187 PHE A O 1
ATOM 1476 N N . ILE A 1 188 ? -12.227 -18.25 -10.477 1 98.38 188 ILE A N 1
ATOM 1477 C CA . ILE A 1 188 ? -11.609 -17.188 -11.258 1 98.38 188 ILE A CA 1
ATOM 1478 C C . ILE A 1 188 ? -10.203 -16.922 -10.734 1 98.38 188 ILE A C 1
ATOM 1480 O O . ILE A 1 188 ? -10.039 -16.344 -9.648 1 98.38 188 ILE A O 1
ATOM 1484 N N . GLY A 1 189 ? -9.211 -17.281 -11.531 1 96.5 189 GLY A N 1
ATOM 1485 C CA . GLY A 1 189 ? -7.832 -17.281 -11.07 1 96.5 189 GLY A CA 1
ATOM 1486 C C . GLY A 1 189 ? -6.941 -16.344 -11.883 1 96.5 189 GLY A C 1
ATOM 1487 O O . GLY A 1 189 ? -7.426 -15.602 -12.734 1 96.5 189 GLY A O 1
ATOM 1488 N N . GLY A 1 190 ? -5.648 -16.281 -11.477 1 95.81 190 GLY A N 1
ATOM 1489 C CA . GLY A 1 190 ? -4.609 -15.562 -12.195 1 95.81 190 GLY A CA 1
ATOM 1490 C C . GLY A 1 190 ? -3.875 -16.422 -13.203 1 95.81 190 GLY A C 1
ATOM 1491 O O . GLY A 1 190 ? -4.387 -17.453 -13.633 1 95.81 190 GLY A O 1
ATOM 1492 N N . PRO A 1 191 ? -2.719 -15.969 -13.594 1 96.12 191 PRO A N 1
ATOM 1493 C CA . PRO A 1 191 ? -1.948 -16.703 -14.594 1 96.12 191 PRO A CA 1
ATOM 1494 C C . PRO A 1 191 ? -1.479 -18.062 -14.094 1 96.12 191 PRO A C 1
ATOM 1496 O O . PRO A 1 191 ? -0.899 -18.172 -13.008 1 96.12 191 PRO A O 1
ATOM 1499 N N . ASN A 1 192 ? -1.479 -19.031 -14.922 1 94.75 192 ASN A N 1
ATOM 1500 C CA . ASN A 1 192 ? -1.205 -20.422 -14.555 1 94.75 192 ASN A CA 1
ATOM 1501 C C . ASN A 1 192 ? 0.286 -20.656 -14.328 1 94.75 192 ASN A C 1
ATOM 1503 O O . ASN A 1 192 ? 0.678 -21.672 -13.758 1 94.75 192 ASN A O 1
ATOM 1507 N N . ASN A 1 193 ? 1.1 -19.75 -14.805 1 94.56 193 ASN A N 1
ATOM 1508 C CA . ASN A 1 193 ? 2.531 -19.938 -14.602 1 94.56 193 ASN A CA 1
ATOM 1509 C C . ASN A 1 193 ? 2.924 -19.75 -13.141 1 94.56 193 ASN A C 1
ATOM 1511 O O . ASN A 1 193 ? 4.012 -20.141 -12.727 1 94.56 193 ASN A O 1
ATOM 1515 N N . LEU A 1 194 ? 2.098 -19.156 -12.383 1 95.56 194 LEU A N 1
ATOM 1516 C CA . LEU A 1 194 ? 2.367 -18.922 -10.969 1 95.56 194 LEU A CA 1
ATOM 1517 C C . LEU A 1 194 ? 1.97 -20.156 -10.148 1 95.56 194 LEU A C 1
ATOM 1519 O O . LEU A 1 194 ? 0.825 -20.609 -10.211 1 95.56 194 LEU A O 1
ATOM 1523 N N . ASP A 1 195 ? 2.879 -20.594 -9.375 1 94.56 195 ASP A N 1
ATOM 1524 C CA . ASP A 1 195 ? 2.629 -21.766 -8.531 1 94.56 195 ASP A CA 1
ATOM 1525 C C . ASP A 1 195 ? 1.467 -21.5 -7.57 1 94.56 195 ASP A C 1
ATOM 1527 O O . ASP A 1 195 ? 0.679 -22.406 -7.285 1 94.56 195 ASP A O 1
ATOM 1531 N N . MET A 1 196 ? 1.391 -20.359 -7.074 1 95.06 196 MET A N 1
ATOM 1532 C CA . MET A 1 196 ? 0.32 -19.969 -6.16 1 95.06 196 MET A CA 1
ATOM 1533 C C . MET A 1 196 ? -1.047 -20.203 -6.793 1 95.06 196 MET A C 1
ATOM 1535 O O . MET A 1 196 ? -1.971 -20.688 -6.129 1 95.06 196 MET A O 1
ATOM 1539 N N . VAL A 1 197 ? -1.226 -19.859 -8.023 1 96.31 197 VAL A N 1
ATOM 1540 C CA . VAL A 1 197 ? -2.482 -20.047 -8.742 1 96.31 197 VAL A CA 1
ATOM 1541 C C . VAL A 1 197 ? -2.789 -21.531 -8.891 1 96.31 197 VAL A C 1
ATOM 1543 O O . VAL A 1 197 ? -3.916 -21.969 -8.648 1 96.31 197 VAL A O 1
ATOM 1546 N N . ARG A 1 198 ? -1.804 -22.281 -9.219 1 96.62 198 ARG A N 1
ATOM 1547 C CA . ARG A 1 198 ? -1.973 -23.719 -9.398 1 96.62 198 ARG A CA 1
ATOM 1548 C C . ARG A 1 198 ? -2.408 -24.391 -8.094 1 96.62 198 ARG A C 1
ATOM 1550 O O . ARG A 1 198 ? -3.283 -25.25 -8.094 1 96.62 198 ARG A O 1
ATOM 1557 N N . ARG A 1 199 ? -1.875 -23.938 -7.074 1 96.94 199 ARG A N 1
ATOM 1558 C CA . ARG A 1 199 ? -2.17 -24.5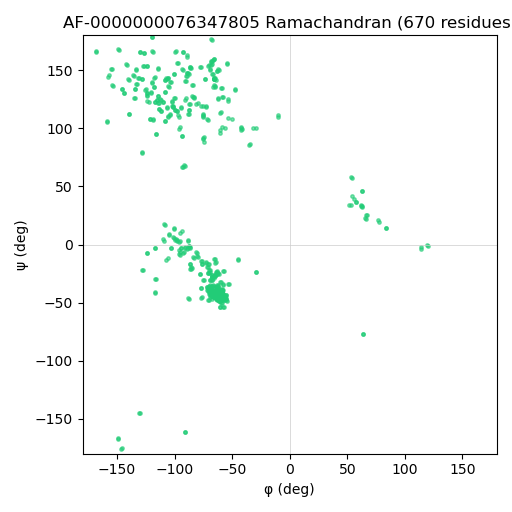31 -5.777 1 96.94 199 ARG A CA 1
ATOM 1559 C C . ARG A 1 199 ? -3.596 -24.219 -5.34 1 96.94 199 ARG A C 1
ATOM 1561 O O . ARG A 1 199 ? -4.316 -25.109 -4.879 1 96.94 199 ARG A O 1
ATOM 1568 N N . ARG A 1 200 ? -3.986 -22.984 -5.441 1 98 200 ARG A N 1
ATOM 1569 C CA . ARG A 1 200 ? -5.352 -22.625 -5.082 1 98 200 ARG A CA 1
ATOM 1570 C C . ARG A 1 200 ? -6.363 -23.312 -5.988 1 98 200 ARG A C 1
ATOM 1572 O O . ARG A 1 200 ? -7.398 -23.797 -5.52 1 98 200 ARG A O 1
ATOM 1579 N N . LYS A 1 201 ? -6.039 -23.375 -7.273 1 98.19 201 LYS A N 1
ATOM 1580 C CA . LYS A 1 201 ? -6.883 -24.094 -8.219 1 98.19 201 LYS A CA 1
ATOM 1581 C C . LYS A 1 201 ? -6.988 -25.578 -7.852 1 98.19 201 LYS A C 1
ATOM 1583 O O . LYS A 1 201 ? -8.07 -26.172 -7.922 1 98.19 201 LYS A O 1
ATOM 1588 N N . HIS A 1 202 ? -5.887 -26.125 -7.484 1 97.94 202 HIS A N 1
ATOM 1589 C CA . HIS A 1 202 ? -5.863 -27.531 -7.066 1 97.94 202 HIS A CA 1
ATOM 1590 C C . HIS A 1 202 ? -6.805 -27.766 -5.887 1 97.94 202 HIS A C 1
ATOM 1592 O O . HIS A 1 202 ? -7.547 -28.75 -5.867 1 97.94 202 HIS A O 1
ATOM 1598 N N . GLY A 1 203 ? -6.73 -26.875 -4.922 1 98.56 203 GLY A N 1
ATOM 1599 C CA . GLY A 1 203 ? -7.621 -26.984 -3.779 1 98.56 203 GLY A CA 1
ATOM 1600 C C . GLY A 1 203 ? -9.094 -26.953 -4.16 1 98.56 203 GLY A C 1
ATOM 1601 O O . GLY A 1 203 ? -9.891 -27.75 -3.674 1 98.56 203 GLY A O 1
ATOM 1602 N N . TYR A 1 204 ? -9.383 -26.078 -5.059 1 98.62 204 TYR A N 1
ATOM 1603 C CA . TYR A 1 204 ? -10.727 -25.953 -5.605 1 98.62 204 TYR A CA 1
ATOM 1604 C C . TYR A 1 204 ? -11.156 -27.25 -6.293 1 98.62 204 TYR A C 1
ATOM 1606 O O . TYR A 1 204 ? -12.227 -27.781 -5.996 1 98.62 204 TYR A O 1
ATOM 1614 N N . LEU A 1 205 ? -10.367 -27.781 -7.098 1 98.5 205 LEU A N 1
ATOM 1615 C CA . LEU A 1 205 ? -10.672 -28.969 -7.867 1 98.5 205 LEU A CA 1
ATOM 1616 C C . LEU A 1 205 ? -10.773 -30.188 -6.953 1 98.5 205 LEU A C 1
ATOM 1618 O O . LEU A 1 205 ? -11.617 -31.062 -7.172 1 98.5 205 LEU A O 1
ATOM 1622 N N . GLU A 1 206 ? -9.945 -30.25 -5.969 1 98.44 206 GLU A N 1
ATOM 1623 C CA . GLU A 1 206 ? -9.977 -31.359 -5.027 1 98.44 206 GLU A CA 1
ATOM 1624 C C . GLU A 1 206 ? -11.289 -31.406 -4.258 1 98.44 206 GLU A C 1
ATOM 1626 O O . GLU A 1 206 ? -11.828 -32.469 -4 1 98.44 206 GLU A O 1
ATOM 1631 N N . ALA A 1 207 ? -11.758 -30.234 -3.867 1 98.56 207 ALA A N 1
ATOM 1632 C CA . ALA A 1 207 ? -13.047 -30.188 -3.176 1 98.56 207 ALA A CA 1
ATOM 1633 C C . ALA A 1 207 ? -14.172 -30.703 -4.062 1 98.56 207 ALA A C 1
ATOM 1635 O O . ALA A 1 207 ? -15.047 -31.438 -3.598 1 98.56 207 ALA A O 1
ATOM 1636 N N . LEU A 1 208 ? -14.172 -30.328 -5.348 1 98.38 208 LEU A N 1
ATOM 1637 C CA . LEU A 1 208 ? -15.164 -30.844 -6.281 1 98.38 208 LEU A CA 1
ATOM 1638 C C . LEU A 1 208 ? -15.07 -32.344 -6.41 1 98.38 208 LEU A C 1
ATOM 1640 O O . LEU A 1 208 ? -16.078 -33.062 -6.344 1 98.38 208 LEU A O 1
ATOM 1644 N N . ARG A 1 209 ? -13.875 -32.812 -6.523 1 97.75 209 ARG A N 1
ATOM 1645 C CA . ARG A 1 209 ? -13.625 -34.25 -6.691 1 97.75 209 ARG A CA 1
ATOM 1646 C C . ARG A 1 209 ? -14.125 -35.031 -5.48 1 97.75 209 ARG A C 1
ATOM 1648 O O . ARG A 1 209 ? -14.805 -36.031 -5.633 1 97.75 209 ARG A O 1
ATOM 1655 N N . GLU A 1 210 ? -13.805 -34.531 -4.371 1 97.81 210 GLU A N 1
ATOM 1656 C CA . GLU A 1 210 ? -14.164 -35.219 -3.137 1 97.81 210 GLU A CA 1
ATOM 1657 C C . GLU A 1 210 ? -15.68 -35.281 -2.963 1 97.81 210 GLU A C 1
ATOM 1659 O O . GLU A 1 210 ? -16.203 -36.188 -2.279 1 97.81 210 GLU A O 1
ATOM 1664 N N . ASN A 1 211 ? -16.375 -34.375 -3.529 1 97.88 211 ASN A N 1
ATOM 1665 C CA . ASN A 1 211 ? -17.828 -34.344 -3.43 1 97.88 211 ASN A CA 1
ATOM 1666 C C . ASN A 1 211 ? -18.5 -34.906 -4.688 1 97.88 211 ASN A C 1
ATOM 1668 O O . ASN A 1 211 ? -19.703 -34.719 -4.883 1 97.88 211 ASN A O 1
ATOM 1672 N N . ARG A 1 212 ? -17.688 -35.438 -5.602 1 97.31 212 ARG A N 1
ATOM 1673 C CA . ARG A 1 212 ? -18.125 -36.094 -6.828 1 97.31 212 ARG A CA 1
ATOM 1674 C C . ARG A 1 212 ? -18.875 -35.125 -7.73 1 97.31 212 ARG A C 1
ATOM 1676 O O . ARG A 1 212 ? -19.906 -35.469 -8.32 1 97.31 212 ARG A O 1
ATOM 1683 N N . ILE A 1 213 ? -18.453 -33.938 -7.668 1 97 213 ILE A N 1
ATOM 1684 C CA . ILE A 1 213 ? -18.984 -32.906 -8.578 1 97 213 ILE A CA 1
ATOM 1685 C C . ILE A 1 213 ? -18.125 -32.844 -9.836 1 97 213 ILE A C 1
ATOM 1687 O O . ILE A 1 213 ? -16.891 -32.719 -9.75 1 97 213 ILE A O 1
ATOM 1691 N N . THR A 1 214 ? -18.766 -33 -10.969 1 96 214 THR A N 1
ATOM 1692 C CA . THR A 1 214 ? -18.031 -33 -12.242 1 96 214 THR A CA 1
ATOM 1693 C C . THR A 1 214 ? -17.406 -31.625 -12.508 1 96 214 THR A C 1
ATOM 1695 O O . THR A 1 214 ? -18.062 -30.594 -12.312 1 96 214 THR A O 1
ATOM 1698 N N . ILE A 1 215 ? -16.234 -31.719 -12.953 1 95.5 215 ILE A N 1
ATOM 1699 C CA . ILE A 1 215 ? -15.508 -30.484 -13.281 1 95.5 215 ILE A CA 1
ATOM 1700 C C . ILE A 1 215 ? -16.016 -29.938 -14.609 1 95.5 215 ILE A C 1
ATOM 1702 O O . ILE A 1 215 ? -15.977 -30.625 -15.633 1 95.5 215 ILE A O 1
ATOM 1706 N N . ASP A 1 216 ? -16.516 -28.812 -14.562 1 96.38 216 ASP A N 1
ATOM 1707 C CA . ASP A 1 216 ? -16.875 -28.062 -15.766 1 96.38 216 ASP A CA 1
ATOM 1708 C C . ASP A 1 216 ? -15.766 -27.078 -16.141 1 96.38 216 ASP A C 1
ATOM 1710 O O . ASP A 1 216 ? -15.57 -26.062 -15.469 1 96.38 216 ASP A O 1
ATOM 1714 N N . ARG A 1 217 ? -15.078 -27.266 -17.188 1 95 217 ARG A N 1
ATOM 1715 C CA . ARG A 1 217 ? -13.914 -26.484 -17.594 1 95 217 ARG A CA 1
ATOM 1716 C C . ARG A 1 217 ? -14.305 -25.031 -17.859 1 95 217 ARG A C 1
ATOM 1718 O O . ARG A 1 217 ? -13.477 -24.125 -17.703 1 95 217 ARG A O 1
ATOM 1725 N N . ASP A 1 218 ? -15.57 -24.859 -18.156 1 95.75 218 ASP A N 1
ATOM 1726 C CA . ASP A 1 218 ? -16.047 -23.5 -18.453 1 95.75 218 ASP A CA 1
ATOM 1727 C C . ASP A 1 218 ? -16.109 -22.656 -17.188 1 95.75 218 ASP A C 1
ATOM 1729 O O . ASP A 1 218 ? -16.203 -21.422 -17.266 1 95.75 218 ASP A O 1
ATOM 1733 N N . LEU A 1 219 ? -16.062 -23.344 -16.062 1 98 219 LEU A N 1
ATOM 1734 C CA . LEU A 1 219 ? -16.188 -22.641 -14.789 1 98 219 LEU A CA 1
ATOM 1735 C C . LEU A 1 219 ? -14.82 -22.312 -14.211 1 98 219 LEU A C 1
ATOM 1737 O O . LEU A 1 219 ? -14.719 -21.641 -13.172 1 98 219 LEU A O 1
ATOM 1741 N N . VAL A 1 220 ? -13.766 -22.75 -14.898 1 98.19 220 VAL A N 1
ATOM 1742 C CA . VAL A 1 220 ? -12.398 -22.453 -14.477 1 98.19 220 VAL A CA 1
ATOM 1743 C C . VAL A 1 220 ? -11.781 -21.438 -15.43 1 98.19 220 VAL A C 1
ATOM 1745 O O . VAL A 1 220 ? -11.391 -21.766 -16.547 1 98.19 220 VAL A O 1
ATOM 1748 N N . VAL A 1 221 ? -11.648 -20.188 -14.961 1 97.94 221 VAL A N 1
ATOM 1749 C CA . VAL A 1 221 ? -11.156 -19.109 -15.805 1 97.94 221 VAL A CA 1
ATOM 1750 C C . VAL A 1 221 ? -9.898 -18.5 -15.188 1 97.94 221 VAL A C 1
ATOM 1752 O O . VAL A 1 221 ? -9.977 -17.828 -14.156 1 97.94 221 VAL A O 1
ATOM 1755 N N . CYS A 1 222 ? -8.773 -18.75 -15.789 1 97.38 222 CYS A N 1
ATOM 1756 C CA . CYS A 1 222 ? -7.5 -18.188 -15.352 1 97.38 222 CYS A CA 1
ATOM 1757 C C . CYS A 1 222 ? -6.957 -17.203 -16.375 1 97.38 222 CYS A C 1
ATOM 1759 O O . CYS A 1 222 ? -6.902 -17.5 -17.562 1 97.38 222 CYS A O 1
ATOM 1761 N N . ASP A 1 223 ? -6.676 -15.984 -15.93 1 96.94 223 ASP A N 1
ATOM 1762 C CA . ASP A 1 223 ? -6.23 -14.891 -16.781 1 96.94 223 ASP A CA 1
ATOM 1763 C C . ASP A 1 223 ? -5.312 -13.938 -16.031 1 96.94 223 ASP A C 1
ATOM 1765 O O . ASP A 1 223 ? -4.816 -14.273 -14.945 1 96.94 223 ASP A O 1
ATOM 1769 N N . LYS A 1 224 ? -5.051 -12.82 -16.562 1 95.88 224 LYS A N 1
ATOM 1770 C CA . LYS A 1 224 ? -4.199 -11.805 -15.945 1 95.88 224 LYS A CA 1
ATOM 1771 C C . LYS A 1 224 ? -4.824 -11.266 -14.664 1 95.88 224 LYS A C 1
ATOM 1773 O O . LYS A 1 224 ? -6.051 -11.141 -14.57 1 95.88 224 LYS A O 1
A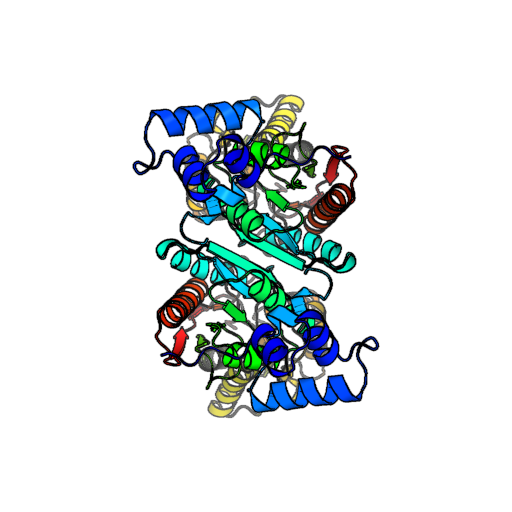TOM 1778 N N . ILE A 1 225 ? -3.961 -11.008 -13.75 1 94.69 225 ILE A N 1
ATOM 1779 C CA . ILE A 1 225 ? -4.422 -10.305 -12.555 1 94.69 225 ILE A CA 1
ATOM 1780 C C . ILE A 1 225 ? -4.66 -8.836 -12.875 1 94.69 225 ILE A C 1
ATOM 1782 O O . ILE A 1 225 ? -3.771 -8 -12.688 1 94.69 225 ILE A O 1
ATOM 1786 N N . ASP A 1 226 ? -5.785 -8.578 -13.203 1 92.94 226 ASP A N 1
ATOM 1787 C CA . ASP A 1 226 ? -6.242 -7.258 -13.617 1 92.94 226 ASP A CA 1
ATOM 1788 C C . ASP A 1 226 ? -7.734 -7.082 -13.352 1 92.94 226 ASP A C 1
ATOM 1790 O O . ASP A 1 226 ? -8.531 -7.977 -13.648 1 92.94 226 ASP A O 1
ATOM 1794 N N . PHE A 1 227 ? -8.055 -5.973 -12.859 1 90.69 227 PHE A N 1
ATOM 1795 C CA . PHE A 1 227 ? -9.438 -5.73 -12.445 1 90.69 227 PHE A CA 1
ATOM 1796 C C . PHE A 1 227 ? -10.383 -5.852 -13.633 1 90.69 227 PHE A C 1
ATOM 1798 O O . PHE A 1 227 ? -11.367 -6.598 -13.57 1 90.69 227 PHE A O 1
ATOM 1805 N N . GLU A 1 228 ? -10.117 -5.133 -14.703 1 93.94 228 GLU A N 1
ATOM 1806 C CA . GLU A 1 228 ? -11.008 -5.105 -15.859 1 93.94 228 GLU A CA 1
ATOM 1807 C C . GLU A 1 228 ? -11.102 -6.48 -16.516 1 93.94 228 GLU A C 1
ATOM 1809 O O . GLU A 1 228 ? -12.18 -6.902 -16.938 1 93.94 228 GLU A O 1
ATOM 1814 N N . VAL A 1 229 ? -10.031 -7.16 -16.531 1 96.62 229 VAL A N 1
ATOM 1815 C CA . VAL A 1 229 ? -10.008 -8.5 -17.125 1 96.62 229 VAL A CA 1
ATOM 1816 C C . VAL A 1 229 ? -10.859 -9.445 -16.281 1 96.62 229 VAL A C 1
ATOM 1818 O O . VAL A 1 229 ? -11.688 -10.188 -16.812 1 96.62 229 VAL A O 1
ATOM 1821 N N . ALA A 1 230 ? -10.688 -9.352 -15 1 97.12 230 ALA A N 1
ATOM 1822 C CA . ALA A 1 230 ? -11.43 -10.219 -14.086 1 97.12 230 ALA A CA 1
ATOM 1823 C C . ALA A 1 230 ? -12.922 -9.898 -14.125 1 97.12 230 ALA A C 1
ATOM 1825 O O . ALA A 1 230 ? -13.758 -10.805 -14.078 1 97.12 230 ALA A O 1
ATOM 1826 N N . ARG A 1 231 ? -13.211 -8.625 -14.172 1 96.38 231 ARG A N 1
ATOM 1827 C CA . ARG A 1 231 ? -14.602 -8.195 -14.25 1 96.38 231 ARG A CA 1
ATOM 1828 C C . ARG A 1 231 ? -15.266 -8.734 -15.516 1 96.38 231 ARG A C 1
ATOM 1830 O O . ARG A 1 231 ? -16.391 -9.258 -15.461 1 96.38 231 ARG A O 1
ATOM 1837 N N . ASN A 1 232 ? -14.602 -8.602 -16.609 1 97.69 232 ASN A N 1
ATOM 1838 C CA . ASN A 1 232 ? -15.125 -9.078 -17.875 1 97.69 232 ASN A CA 1
ATOM 1839 C C . ASN A 1 232 ? -15.289 -10.594 -17.891 1 97.69 232 ASN A C 1
ATOM 1841 O O . ASN A 1 232 ? -16.281 -11.117 -18.406 1 97.69 232 ASN A O 1
ATOM 1845 N N . ASN A 1 233 ? -14.328 -11.297 -17.359 1 98.06 233 ASN A N 1
ATOM 1846 C CA . ASN A 1 233 ? -14.422 -12.75 -17.25 1 98.06 233 ASN A CA 1
ATOM 1847 C C . ASN A 1 233 ? -15.633 -13.164 -16.422 1 98.06 233 ASN A C 1
ATOM 1849 O O . ASN A 1 233 ? -16.328 -14.117 -16.766 1 98.06 233 ASN A O 1
ATOM 1853 N N . THR A 1 234 ? -15.852 -12.461 -15.336 1 98.31 234 THR A N 1
ATOM 1854 C CA . THR A 1 234 ? -16.984 -12.75 -14.469 1 98.31 234 THR A CA 1
ATOM 1855 C C . THR A 1 234 ? -18.297 -12.508 -15.203 1 98.31 234 THR A C 1
ATOM 1857 O O . THR A 1 234 ? -19.219 -13.336 -15.141 1 98.31 234 THR A O 1
ATOM 1860 N N . LEU A 1 235 ? -18.359 -11.43 -15.93 1 98.19 235 LEU A N 1
ATOM 1861 C CA . LEU A 1 235 ? -19.562 -11.102 -16.688 1 98.19 235 LEU A CA 1
ATOM 1862 C C . LEU A 1 235 ? -19.859 -12.164 -17.734 1 98.19 235 LEU A C 1
ATOM 1864 O O . LEU A 1 235 ? -21 -12.578 -17.891 1 98.19 235 LEU A O 1
ATOM 1868 N N . ARG A 1 236 ? -18.859 -12.57 -18.406 1 97.69 236 ARG A N 1
ATOM 1869 C CA . ARG A 1 236 ? -19.016 -13.602 -19.422 1 97.69 236 ARG A CA 1
ATOM 1870 C C . ARG A 1 236 ? -19.594 -14.883 -18.812 1 97.69 236 ARG A C 1
ATOM 1872 O O . ARG A 1 236 ? -20.469 -15.516 -19.406 1 97.69 236 ARG A O 1
ATOM 1879 N N . LEU A 1 237 ? -19.109 -15.242 -17.656 1 98 237 LEU A N 1
ATOM 1880 C CA . LEU A 1 237 ? -19.594 -16.438 -16.969 1 98 237 LEU A CA 1
ATOM 1881 C C . LEU A 1 237 ? -21.062 -16.281 -16.578 1 98 237 LEU A C 1
ATOM 1883 O O . LEU A 1 237 ? -21.859 -17.203 -16.766 1 98 237 LEU A O 1
ATOM 1887 N N . LEU A 1 238 ? -21.406 -15.133 -16.062 1 97.94 238 LEU A N 1
ATOM 1888 C CA . LEU A 1 238 ? -22.75 -14.883 -15.539 1 97.94 238 LEU A CA 1
ATOM 1889 C C . LEU A 1 238 ? -23.766 -14.797 -16.672 1 97.94 238 LEU A C 1
ATOM 1891 O O . LEU A 1 238 ? -24.953 -15.062 -16.469 1 97.94 238 LEU A O 1
ATOM 1895 N N . GLU A 1 239 ? -23.312 -14.461 -17.859 1 96.81 239 GLU A N 1
ATOM 1896 C CA . GLU A 1 239 ? -24.188 -14.273 -19 1 96.81 239 GLU A CA 1
ATOM 1897 C C . GLU A 1 239 ? -24.266 -15.539 -19.859 1 96.81 239 GLU A C 1
ATOM 1899 O O . GLU A 1 239 ? -25.047 -15.609 -20.812 1 96.81 239 GLU A O 1
ATOM 1904 N N . GLY A 1 240 ? -23.484 -16.453 -19.562 1 95 240 GLY A N 1
ATOM 1905 C CA . GLY A 1 240 ? -23.469 -17.703 -20.312 1 95 240 GLY A CA 1
ATOM 1906 C C . GLY A 1 240 ? -24.734 -18.516 -20.125 1 95 240 GLY A C 1
ATOM 1907 O O . GLY A 1 240 ? -25.609 -18.172 -19.328 1 95 240 GLY A O 1
ATOM 1908 N N . PRO A 1 241 ? -24.828 -19.625 -20.828 1 94.81 241 PRO A N 1
ATOM 1909 C CA . PRO A 1 241 ? -26.016 -20.469 -20.797 1 94.81 241 PRO A CA 1
ATOM 1910 C C . PRO A 1 241 ? -26.203 -21.172 -19.453 1 94.81 241 PRO A C 1
ATOM 1912 O O . PRO A 1 241 ? -27.328 -21.484 -19.062 1 94.81 241 PRO A O 1
ATOM 1915 N N . ASN A 1 242 ? -25.141 -21.453 -18.812 1 95.94 242 ASN A N 1
ATOM 1916 C CA . ASN A 1 242 ? -25.141 -22.109 -17.5 1 95.94 242 ASN A CA 1
ATOM 1917 C C . ASN A 1 242 ? -24.297 -21.344 -16.484 1 95.94 242 ASN A C 1
ATOM 1919 O O . ASN A 1 242 ? -23.219 -21.781 -16.094 1 95.94 242 ASN A O 1
ATOM 1923 N N . PRO A 1 243 ? -24.844 -20.266 -15.945 1 97.81 243 PRO A N 1
ATOM 1924 C CA . PRO A 1 243 ? -24.062 -19.422 -15.047 1 97.81 243 PRO A CA 1
ATOM 1925 C C . PRO A 1 243 ? -23.75 -20.094 -13.711 1 97.81 243 PRO A C 1
ATOM 1927 O O . PRO A 1 243 ? -24.516 -20.953 -13.266 1 97.81 243 PRO A O 1
ATOM 1930 N N . PRO A 1 244 ? -22.656 -19.719 -13.156 1 98.5 244 PRO A N 1
ATOM 1931 C CA . PRO A 1 244 ? -22.359 -20.219 -11.805 1 98.5 244 PRO A CA 1
ATOM 1932 C C . PRO A 1 244 ? -23.281 -19.609 -10.75 1 98.5 244 PRO A C 1
ATOM 1934 O O . PRO A 1 244 ? -23.812 -18.516 -10.945 1 98.5 244 PRO A O 1
ATOM 1937 N N . ASP A 1 245 ? -23.453 -20.328 -9.688 1 98.12 245 ASP A N 1
ATOM 1938 C CA . ASP A 1 245 ? -24.188 -19.781 -8.547 1 98.12 245 ASP A CA 1
ATOM 1939 C C . ASP A 1 245 ? -23.266 -19.516 -7.371 1 98.12 245 ASP A C 1
ATOM 1941 O O . ASP A 1 245 ? -23.703 -19.156 -6.281 1 98.12 245 ASP A O 1
ATOM 1945 N N . ALA A 1 246 ? -21.953 -19.734 -7.621 1 98.56 246 ALA A N 1
ATOM 1946 C CA . ALA A 1 246 ? -20.922 -19.391 -6.648 1 98.56 246 ALA A CA 1
ATOM 1947 C C . ALA A 1 246 ? -19.578 -19.141 -7.344 1 98.56 246 ALA A C 1
ATOM 1949 O O . ALA A 1 246 ? -19.312 -19.688 -8.414 1 98.56 246 ALA A O 1
ATOM 1950 N N . ILE A 1 247 ? -18.781 -18.297 -6.742 1 98.75 247 ILE A N 1
ATOM 1951 C CA . ILE A 1 247 ? -17.469 -17.953 -7.297 1 98.75 247 ILE A CA 1
ATOM 1952 C C . ILE A 1 247 ? -16.422 -17.984 -6.195 1 98.75 247 ILE A C 1
ATOM 1954 O O . ILE A 1 247 ? -16.609 -17.406 -5.125 1 98.75 247 ILE A O 1
ATOM 1958 N N . LEU A 1 248 ? -15.367 -18.734 -6.418 1 98.75 248 LEU A N 1
ATOM 1959 C CA . LEU A 1 248 ? -14.125 -18.609 -5.668 1 98.75 248 LEU A CA 1
ATOM 1960 C C . LEU A 1 248 ? -13.109 -17.766 -6.438 1 98.75 248 LEU A C 1
ATOM 1962 O O . LEU A 1 248 ? -12.656 -18.156 -7.516 1 98.75 248 LEU A O 1
ATOM 1966 N N . ALA A 1 249 ? -12.773 -16.609 -5.879 1 97.62 249 ALA A N 1
ATOM 1967 C CA . ALA A 1 249 ? -11.906 -15.664 -6.57 1 97.62 249 ALA A CA 1
ATOM 1968 C C . ALA A 1 249 ? -10.508 -15.664 -5.969 1 97.62 249 ALA A C 1
ATOM 1970 O O . ALA A 1 249 ? -10.352 -15.711 -4.746 1 97.62 249 ALA A O 1
ATOM 1971 N N . PHE A 1 250 ? -9.508 -15.531 -6.711 1 95.19 250 PHE A N 1
ATOM 1972 C CA . PHE A 1 250 ? -8.117 -15.906 -6.488 1 95.19 250 PHE A CA 1
ATOM 1973 C C . PHE A 1 250 ? -7.43 -14.914 -5.559 1 95.19 250 PHE A C 1
ATOM 1975 O O . PHE A 1 250 ? -6.586 -15.289 -4.746 1 95.19 250 PHE A O 1
ATOM 1982 N N . ASN A 1 251 ? -7.602 -13.672 -5.773 1 92.44 251 ASN A N 1
ATOM 1983 C CA . ASN A 1 251 ? -6.969 -12.648 -4.945 1 92.44 251 ASN A CA 1
ATOM 1984 C C . ASN A 1 251 ? -7.867 -11.422 -4.789 1 92.44 251 ASN A C 1
ATOM 1986 O O . ASN A 1 251 ? -9.031 -11.445 -5.191 1 92.44 251 ASN A O 1
ATOM 1990 N N . ASP A 1 252 ? -7.387 -10.414 -4.16 1 88.38 252 ASP A N 1
ATOM 1991 C CA . ASP A 1 252 ? -8.203 -9.258 -3.803 1 88.38 252 ASP A CA 1
ATOM 1992 C C . ASP A 1 252 ? -8.734 -8.555 -5.051 1 88.38 252 ASP A C 1
ATOM 1994 O O . ASP A 1 252 ? -9.922 -8.234 -5.129 1 88.38 252 ASP A O 1
ATOM 1998 N N . ILE A 1 253 ? -7.895 -8.375 -6.023 1 88.56 253 ILE A N 1
ATOM 1999 C CA . ILE A 1 253 ? -8.273 -7.672 -7.242 1 88.56 253 ILE A CA 1
ATOM 2000 C C . ILE A 1 253 ? -9.383 -8.445 -7.953 1 88.56 253 ILE A C 1
ATOM 2002 O O . ILE A 1 253 ? -10.422 -7.871 -8.312 1 88.56 253 ILE A O 1
ATOM 2006 N N . ILE A 1 254 ? -9.195 -9.695 -8.094 1 93.88 254 ILE A N 1
ATOM 2007 C CA . ILE A 1 254 ? -10.141 -10.539 -8.812 1 93.88 254 ILE A CA 1
ATOM 2008 C C . ILE A 1 254 ? -11.43 -10.68 -8 1 93.88 254 ILE A C 1
ATOM 2010 O O . ILE A 1 254 ? -12.523 -10.688 -8.562 1 93.88 254 ILE A O 1
ATOM 2014 N N . THR A 1 255 ? -11.305 -10.734 -6.699 1 93.19 255 THR A N 1
ATOM 2015 C CA . THR A 1 255 ? -12.461 -10.859 -5.816 1 93.19 255 THR A CA 1
ATOM 2016 C C . THR A 1 255 ? -13.359 -9.633 -5.938 1 93.19 255 THR A C 1
ATOM 2018 O O . THR A 1 255 ? -14.57 -9.766 -6.121 1 93.19 255 THR A O 1
ATOM 2021 N N . TYR A 1 256 ? -12.781 -8.492 -5.906 1 87.88 256 TYR A N 1
ATOM 2022 C CA . TYR A 1 256 ? -13.594 -7.289 -5.949 1 87.88 256 TYR A CA 1
ATOM 2023 C C . TYR A 1 256 ? -14.125 -7.043 -7.359 1 87.88 256 TYR A C 1
ATOM 2025 O O . TYR A 1 256 ? -15.234 -6.523 -7.527 1 87.88 256 TYR A O 1
ATOM 2033 N N . ALA A 1 257 ? -13.375 -7.453 -8.352 1 91.69 257 ALA A N 1
ATOM 2034 C CA . ALA A 1 257 ? -13.875 -7.383 -9.727 1 91.69 257 ALA A CA 1
ATOM 2035 C C . ALA A 1 257 ? -15.109 -8.273 -9.906 1 91.69 257 ALA A C 1
ATOM 2037 O O . ALA A 1 257 ? -16.094 -7.859 -10.516 1 91.69 257 ALA A O 1
ATOM 2038 N N . ALA A 1 258 ? -15.008 -9.422 -9.352 1 95.81 258 ALA A N 1
ATOM 2039 C CA . ALA A 1 258 ? -16.141 -10.352 -9.43 1 95.81 258 ALA A CA 1
ATOM 2040 C C . ALA A 1 258 ? -17.328 -9.828 -8.648 1 95.81 258 ALA A C 1
ATOM 2042 O O . ALA A 1 258 ? -18.469 -9.898 -9.125 1 95.81 258 ALA A O 1
ATOM 2043 N N . PHE A 1 259 ? -17.078 -9.352 -7.496 1 91.88 259 PHE A N 1
ATOM 2044 C CA . PHE A 1 259 ? -18.109 -8.766 -6.648 1 91.88 259 PHE A CA 1
ATOM 2045 C C . PHE A 1 259 ? -18.844 -7.652 -7.387 1 91.88 259 PHE A C 1
ATOM 2047 O O . PHE A 1 259 ? -20.078 -7.617 -7.395 1 91.88 259 PHE A O 1
ATOM 2054 N N . ASP A 1 260 ? -18.094 -6.812 -8 1 88.19 260 ASP A N 1
ATOM 2055 C CA . ASP A 1 260 ? -18.641 -5.695 -8.758 1 88.19 260 ASP A CA 1
ATOM 2056 C C . ASP A 1 260 ? -19.484 -6.188 -9.938 1 88.19 260 ASP A C 1
ATOM 2058 O O . ASP A 1 260 ? -20.547 -5.641 -10.211 1 88.19 260 ASP A O 1
ATOM 2062 N N . ALA A 1 261 ? -18.984 -7.129 -10.641 1 94.62 261 ALA A N 1
ATOM 2063 C CA . ALA A 1 261 ? -19.688 -7.684 -11.797 1 94.62 261 ALA A CA 1
ATOM 2064 C C . ALA A 1 261 ? -21.031 -8.281 -11.398 1 94.62 261 ALA A C 1
ATOM 2066 O O . ALA A 1 261 ? -22.031 -8.07 -12.086 1 94.62 261 ALA A O 1
ATOM 2067 N N . ILE A 1 262 ? -21.078 -8.992 -10.305 1 95.94 262 ILE A N 1
ATOM 2068 C CA . ILE A 1 262 ? -22.312 -9.602 -9.828 1 95.94 262 ILE A CA 1
ATOM 2069 C C . ILE A 1 262 ? -23.344 -8.508 -9.523 1 95.94 262 ILE A C 1
ATOM 2071 O O . ILE A 1 262 ? -24.484 -8.586 -9.969 1 95.94 262 ILE A O 1
ATOM 2075 N N . LYS A 1 263 ? -22.859 -7.535 -8.867 1 90.06 263 LYS A N 1
ATOM 2076 C CA . LYS A 1 263 ? -23.75 -6.441 -8.492 1 90.06 263 LYS A CA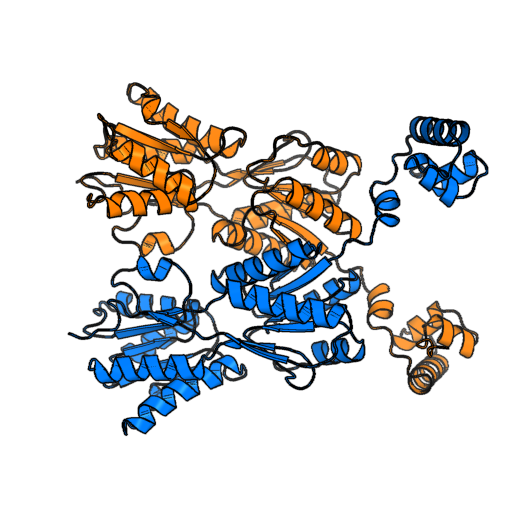 1
ATOM 2077 C C . LYS A 1 263 ? -24.234 -5.668 -9.719 1 90.06 263 LYS A C 1
ATOM 2079 O O . LYS A 1 263 ? -25.391 -5.262 -9.789 1 90.06 263 LYS A O 1
ATOM 2084 N N . ALA A 1 264 ? -23.344 -5.484 -10.602 1 88.81 264 ALA A N 1
ATOM 2085 C CA . ALA A 1 264 ? -23.672 -4.742 -11.82 1 88.81 264 ALA A CA 1
ATOM 2086 C C . ALA A 1 264 ? -24.75 -5.449 -12.617 1 88.81 264 ALA A C 1
ATOM 2088 O O . ALA A 1 264 ? -25.531 -4.809 -13.336 1 88.81 264 ALA A O 1
ATOM 2089 N N . LYS A 1 265 ? -24.875 -6.727 -12.438 1 95.31 265 LYS A N 1
ATOM 2090 C CA . LYS A 1 265 ? -25.875 -7.52 -13.133 1 95.31 265 LYS A CA 1
ATOM 2091 C C . LYS A 1 265 ? -27.188 -7.559 -12.352 1 95.31 265 LYS A C 1
ATOM 2093 O O . LYS A 1 265 ? -28.156 -8.164 -12.797 1 95.31 265 LYS A O 1
ATOM 2098 N N . GLY A 1 266 ? -27.156 -6.934 -11.148 1 93.69 266 GLY A N 1
ATOM 2099 C CA . GLY A 1 266 ? -28.344 -6.902 -10.32 1 93.69 266 GLY A CA 1
ATOM 2100 C C . GLY A 1 266 ? -28.609 -8.211 -9.602 1 93.69 266 GLY A C 1
ATOM 2101 O O . GLY A 1 266 ? -29.75 -8.5 -9.219 1 93.69 266 GLY A O 1
ATOM 2102 N N . LEU A 1 267 ? -27.609 -9.008 -9.453 1 95.69 267 LEU A N 1
ATOM 2103 C CA . LEU A 1 267 ? -27.75 -10.297 -8.781 1 95.69 267 LEU A CA 1
ATOM 2104 C C . LEU A 1 267 ? -27.5 -10.156 -7.281 1 95.69 267 LEU A C 1
ATOM 2106 O O . LEU A 1 267 ? -26.656 -9.344 -6.863 1 95.69 267 LEU A O 1
ATOM 2110 N N . ARG A 1 268 ? -28.266 -10.969 -6.559 1 94.75 268 ARG A N 1
ATOM 2111 C CA . ARG A 1 268 ? -28.125 -10.945 -5.109 1 94.75 268 ARG A CA 1
ATOM 2112 C C . ARG A 1 268 ? -26.984 -11.852 -4.656 1 94.75 268 ARG A C 1
ATOM 2114 O O . ARG A 1 268 ? -26.797 -12.945 -5.195 1 94.75 268 ARG A O 1
ATOM 2121 N N . ILE A 1 269 ? -26.172 -11.367 -3.703 1 95.06 269 ILE A N 1
ATOM 2122 C CA . ILE A 1 269 ? -25.141 -12.133 -3.018 1 95.06 269 ILE A CA 1
ATOM 2123 C C . ILE A 1 269 ? -25.578 -12.438 -1.59 1 95.06 269 ILE A C 1
ATOM 2125 O O . ILE A 1 269 ? -25.875 -11.523 -0.814 1 95.06 269 ILE A O 1
ATOM 2129 N N . PRO A 1 270 ? -25.719 -13.625 -1.253 1 96.5 270 PRO A N 1
ATOM 2130 C CA . PRO A 1 270 ? -25.266 -14.852 -1.908 1 96.5 270 PRO A CA 1
ATOM 2131 C C . PRO A 1 270 ? -26.391 -15.586 -2.635 1 96.5 270 PRO A C 1
ATOM 2133 O O . PRO A 1 270 ? -26.156 -16.625 -3.256 1 96.5 270 PRO A O 1
ATOM 2136 N N . GLU A 1 271 ? -27.562 -15.094 -2.529 1 96.5 271 GLU A N 1
ATOM 2137 C CA . GLU A 1 271 ? -28.734 -15.859 -2.93 1 96.5 271 GLU A CA 1
ATOM 2138 C C . GLU A 1 271 ? -28.625 -16.312 -4.383 1 96.5 271 GLU A C 1
ATOM 2140 O O . GLU A 1 271 ? -28.906 -17.469 -4.691 1 96.5 271 GLU A O 1
ATOM 2145 N N . ASP A 1 272 ? -28.266 -15.422 -5.234 1 96.94 272 ASP A N 1
ATOM 2146 C CA . ASP A 1 272 ? -28.125 -15.773 -6.645 1 96.94 272 ASP A CA 1
ATOM 2147 C C . ASP A 1 272 ? -26.719 -16.297 -6.945 1 96.94 272 ASP A C 1
ATOM 2149 O O . ASP A 1 272 ? -26.562 -17.281 -7.648 1 96.94 272 ASP A O 1
ATOM 2153 N N . VAL A 1 273 ? -25.719 -15.57 -6.434 1 98.19 273 VAL A N 1
ATOM 2154 C CA . VAL A 1 273 ? -24.328 -15.953 -6.629 1 98.19 273 VAL A CA 1
ATOM 2155 C C . VAL A 1 273 ? -23.547 -15.727 -5.336 1 98.19 273 VAL A C 1
ATOM 2157 O O . VAL A 1 273 ? -23.328 -14.586 -4.922 1 98.19 273 VAL A O 1
ATOM 2160 N N . ALA A 1 274 ? -23.109 -16.797 -4.727 1 98.19 274 ALA A N 1
ATOM 2161 C CA . ALA A 1 274 ? -22.234 -16.688 -3.572 1 98.19 274 ALA A CA 1
ATOM 2162 C C . ALA A 1 274 ? -20.797 -16.375 -4.008 1 98.19 274 ALA A C 1
ATOM 2164 O O . ALA A 1 274 ? -20.406 -16.688 -5.129 1 98.19 274 ALA A O 1
ATOM 2165 N N . ILE A 1 275 ? -20.047 -15.703 -3.084 1 97.81 275 ILE A N 1
ATOM 2166 C CA . ILE A 1 275 ? -18.672 -15.391 -3.445 1 97.81 275 ILE A CA 1
ATOM 2167 C C . ILE A 1 275 ? -17.781 -15.492 -2.211 1 97.81 275 ILE A C 1
ATOM 2169 O O . ILE A 1 275 ? -18.156 -15.062 -1.122 1 97.81 275 ILE A O 1
ATOM 2173 N N . ILE A 1 276 ? -16.703 -16.203 -2.375 1 97.38 276 ILE A N 1
ATOM 2174 C CA . ILE A 1 276 ? -15.562 -16.219 -1.462 1 97.38 276 ILE A CA 1
ATOM 2175 C C . ILE A 1 276 ? -14.312 -15.75 -2.197 1 97.38 276 ILE A C 1
ATOM 2177 O O . ILE A 1 276 ? -14.109 -16.094 -3.369 1 97.38 276 ILE A O 1
ATOM 2181 N N . GLY A 1 277 ? -13.523 -14.984 -1.549 1 96.12 277 GLY A N 1
ATOM 2182 C CA . GLY A 1 277 ? -12.297 -14.547 -2.195 1 96.12 277 GLY A CA 1
ATOM 2183 C C . GLY A 1 277 ? -11.117 -14.484 -1.25 1 96.12 277 GLY A C 1
ATOM 2184 O O . GLY A 1 277 ? -11.289 -14.477 -0.029 1 96.12 277 GLY A O 1
ATOM 2185 N N . PHE A 1 278 ? -9.93 -14.602 -1.818 1 94.31 278 PHE A N 1
ATOM 2186 C CA . PHE A 1 278 ? -8.695 -14.328 -1.096 1 94.31 278 PHE A CA 1
ATOM 2187 C C . PHE A 1 278 ? -8.477 -12.828 -0.934 1 94.31 278 PHE A C 1
ATOM 2189 O O . PHE A 1 278 ? -8.328 -12.109 -1.923 1 94.31 278 PHE A O 1
ATOM 2196 N N . THR A 1 279 ? -8.578 -12.367 0.338 1 83.81 279 THR A N 1
ATOM 2197 C CA . THR A 1 279 ? -8.398 -10.93 0.535 1 83.81 279 THR A CA 1
ATOM 2198 C C . THR A 1 279 ? -7.973 -10.633 1.971 1 83.81 279 THR A C 1
ATOM 2200 O O . THR A 1 279 ? -8.141 -11.469 2.859 1 83.81 279 THR A O 1
ATOM 2203 N N . ASP A 1 280 ? -7.188 -9.703 2.275 1 68.75 280 ASP A N 1
ATOM 2204 C CA . ASP A 1 280 ? -6.699 -9.391 3.615 1 68.75 280 ASP A CA 1
ATOM 2205 C C . ASP A 1 280 ? -7.352 -8.117 4.156 1 68.75 280 ASP A C 1
ATOM 2207 O O . ASP A 1 280 ? -7.309 -7.863 5.363 1 68.75 280 ASP A O 1
ATOM 2211 N N . GLY A 1 281 ? -7.938 -7.398 3.506 1 61.53 281 GLY A N 1
ATOM 2212 C CA . GLY A 1 281 ? -8.234 -6.059 3.986 1 61.53 281 GLY A CA 1
ATOM 2213 C C . GLY A 1 281 ? -9.539 -5.969 4.746 1 61.53 281 GLY A C 1
ATOM 2214 O O . GLY A 1 281 ? -10.406 -6.832 4.602 1 61.53 281 GLY A O 1
ATOM 2215 N N . ASP A 1 282 ? -9.539 -5.188 5.797 1 61.38 282 ASP A N 1
ATOM 2216 C CA . ASP A 1 282 ? -10.711 -4.809 6.578 1 61.38 282 ASP A CA 1
ATOM 2217 C C . ASP A 1 282 ? -11.875 -4.41 5.676 1 61.38 282 ASP A C 1
ATOM 2219 O O . ASP A 1 282 ? -13.039 -4.488 6.078 1 61.38 282 ASP A O 1
ATOM 2223 N N . ALA A 1 283 ? -11.484 -4.242 4.453 1 64.62 283 ALA A N 1
ATOM 2224 C CA . ALA A 1 283 ? -12.516 -3.779 3.529 1 64.62 283 ALA A CA 1
ATOM 2225 C C . ALA A 1 283 ? -13.586 -4.852 3.322 1 64.62 283 ALA A C 1
ATOM 2227 O O . ALA A 1 283 ? -14.758 -4.531 3.09 1 64.62 283 ALA A O 1
ATOM 2228 N N . ALA A 1 284 ? -13.18 -6.02 3.477 1 65.25 284 ALA A N 1
ATOM 2229 C CA . ALA A 1 284 ? -14.094 -7.137 3.275 1 65.25 284 ALA A CA 1
ATOM 2230 C C . ALA A 1 284 ? -15.242 -7.09 4.277 1 65.25 284 ALA A C 1
ATOM 2232 O O . ALA A 1 284 ? -16.359 -7.535 3.977 1 65.25 284 ALA A O 1
ATOM 2233 N N . ALA A 1 285 ? -14.93 -6.469 5.336 1 62.94 285 ALA A N 1
ATOM 2234 C CA . ALA A 1 285 ? -15.93 -6.406 6.398 1 62.94 285 ALA A CA 1
ATOM 2235 C C . ALA A 1 285 ? -16.875 -5.223 6.195 1 62.94 285 ALA A C 1
ATOM 2237 O O . ALA A 1 285 ? -17.938 -5.148 6.824 1 62.94 285 ALA A O 1
ATOM 2238 N N . PHE A 1 286 ? -16.562 -4.492 5.156 1 63.5 286 PHE A N 1
ATOM 2239 C CA . PHE A 1 286 ? -17.312 -3.246 5.07 1 63.5 286 PHE A CA 1
ATOM 2240 C C . PHE A 1 286 ? -18.172 -3.219 3.809 1 63.5 286 PHE A C 1
ATOM 2242 O O . PHE A 1 286 ? -18.984 -2.309 3.621 1 63.5 286 PHE A O 1
ATOM 2249 N N . VAL A 1 287 ? -17.969 -4.332 3.076 1 72.62 287 VAL A N 1
ATOM 2250 C CA . VAL A 1 287 ? -18.797 -4.406 1.875 1 72.62 287 VAL A CA 1
ATOM 2251 C C . VAL A 1 287 ? -20.156 -5.035 2.215 1 72.62 287 VAL A C 1
ATOM 2253 O O . VAL A 1 287 ? -20.297 -5.684 3.256 1 72.62 287 VAL A O 1
ATOM 2256 N N . THR A 1 288 ? -21.203 -4.676 1.428 1 75.38 288 THR A N 1
ATOM 2257 C CA . THR A 1 288 ? -22.516 -5.277 1.586 1 75.38 288 THR A CA 1
ATOM 2258 C C . THR A 1 288 ? -22.844 -6.18 0.401 1 75.38 288 THR A C 1
ATOM 2260 O O . THR A 1 288 ? -22.891 -5.719 -0.742 1 75.38 288 THR A O 1
ATOM 2263 N N . PRO A 1 289 ? -23.141 -7.465 0.66 1 83.94 289 PRO A N 1
ATOM 2264 C CA . PRO A 1 289 ? -22.984 -8.172 1.934 1 83.94 289 PRO A CA 1
ATOM 2265 C C . PRO A 1 289 ? -21.531 -8.32 2.363 1 83.94 289 PRO A C 1
ATOM 2267 O O . PRO A 1 289 ? -20.625 -8.203 1.533 1 83.94 289 PRO A O 1
ATOM 2270 N N . ARG A 1 290 ? -21.359 -8.547 3.621 1 85.38 290 ARG A N 1
ATOM 2271 C CA . ARG A 1 290 ? -20 -8.789 4.117 1 85.38 290 ARG A CA 1
ATOM 2272 C C . ARG A 1 290 ? -19.375 -9.992 3.436 1 85.38 290 ARG A C 1
ATOM 2274 O O . ARG A 1 290 ? -20 -11.047 3.324 1 85.38 290 ARG A O 1
ATOM 2281 N N . LEU A 1 291 ? -18.141 -9.82 3.041 1 90.06 291 LEU A N 1
ATOM 2282 C CA . LEU A 1 291 ? -17.484 -10.781 2.166 1 90.06 291 LEU A CA 1
ATOM 2283 C C . LEU A 1 291 ? -16.828 -11.898 2.977 1 90.06 291 LEU A C 1
ATOM 2285 O O . LEU A 1 291 ? -16.047 -11.625 3.893 1 90.06 291 LEU A O 1
ATOM 2289 N N . THR A 1 292 ? -17.219 -13.148 2.748 1 94.31 292 THR A N 1
ATOM 2290 C CA . THR A 1 292 ? -16.438 -14.281 3.221 1 94.31 292 THR A CA 1
ATOM 2291 C C . THR A 1 292 ? -15.055 -14.289 2.584 1 94.31 292 THR A C 1
ATOM 2293 O O . THR A 1 292 ? -14.922 -14.227 1.359 1 94.31 292 THR A O 1
ATOM 2296 N N . ALA A 1 293 ? -14.039 -14.336 3.406 1 94.75 293 ALA A N 1
ATOM 2297 C CA . ALA A 1 293 ? -12.695 -14.102 2.893 1 94.75 293 ALA A CA 1
ATOM 2298 C C . ALA A 1 293 ? -11.719 -15.156 3.404 1 94.75 293 ALA A C 1
ATOM 2300 O O . ALA A 1 293 ? -11.836 -15.617 4.539 1 94.75 293 ALA A O 1
ATOM 2301 N N . ILE A 1 294 ? -10.875 -15.602 2.502 1 96.12 294 ILE A N 1
ATOM 2302 C CA . ILE A 1 294 ? -9.656 -16.297 2.902 1 96.12 294 ILE A CA 1
ATOM 2303 C C . ILE A 1 294 ? -8.539 -15.281 3.148 1 96.12 294 ILE A C 1
ATOM 2305 O O . ILE A 1 294 ? -8.094 -14.602 2.221 1 96.12 294 ILE A O 1
ATOM 2309 N N . MET A 1 295 ? -8.109 -15.211 4.297 1 93.81 295 MET A N 1
ATOM 2310 C CA . MET A 1 295 ? -7.211 -14.125 4.688 1 93.81 295 MET A CA 1
ATOM 2311 C C . MET A 1 295 ? -5.793 -14.648 4.906 1 93.81 295 MET A C 1
ATOM 2313 O O . MET A 1 295 ? -5.602 -15.734 5.453 1 93.81 295 MET A O 1
ATOM 2317 N N . ASP A 1 296 ? -4.859 -13.828 4.473 1 93.81 296 ASP A N 1
ATOM 2318 C CA . ASP A 1 296 ? -3.455 -14.102 4.766 1 93.81 296 ASP A CA 1
ATOM 2319 C C . ASP A 1 296 ? -3.059 -13.531 6.125 1 93.81 296 ASP A C 1
ATOM 2321 O O . ASP A 1 296 ? -3.701 -12.609 6.629 1 93.81 296 ASP A O 1
ATOM 2325 N N . LYS A 1 297 ? -2.152 -14.109 6.703 1 93.75 297 LYS A N 1
ATOM 2326 C CA . LYS A 1 297 ? -1.411 -13.477 7.785 1 93.75 297 LYS A CA 1
ATOM 2327 C C . LYS A 1 297 ? -0.182 -12.742 7.258 1 93.75 297 LYS A C 1
ATOM 2329 O O . LYS A 1 297 ? 0.951 -13.117 7.562 1 93.75 297 LYS A O 1
ATOM 2334 N N . ALA A 1 298 ? -0.495 -11.695 6.52 1 93.31 298 ALA A N 1
ATOM 2335 C CA . ALA A 1 298 ? 0.483 -11.023 5.668 1 93.31 298 ALA A CA 1
ATOM 2336 C C . ALA A 1 298 ? 1.656 -10.5 6.492 1 93.31 298 ALA A C 1
ATOM 2338 O O . ALA A 1 298 ? 2.816 -10.672 6.113 1 93.31 298 ALA A O 1
ATOM 2339 N N . HIS A 1 299 ? 1.338 -9.805 7.629 1 93.75 299 HIS A N 1
ATOM 2340 C CA . HIS A 1 299 ? 2.389 -9.266 8.484 1 93.75 299 HIS A CA 1
ATOM 2341 C C . HIS A 1 299 ? 3.324 -10.367 8.969 1 93.75 299 HIS A C 1
ATOM 2343 O O . HIS A 1 299 ? 4.547 -10.203 8.953 1 93.75 299 HIS A O 1
ATOM 2349 N N . GLU A 1 300 ? 2.74 -11.445 9.344 1 96.5 300 GLU A N 1
ATOM 2350 C CA . GLU A 1 300 ? 3.529 -12.586 9.797 1 96.5 300 GLU A CA 1
ATOM 2351 C C . GLU A 1 300 ? 4.398 -13.141 8.672 1 96.5 300 GLU A C 1
ATOM 2353 O O . GLU A 1 300 ? 5.559 -13.5 8.898 1 96.5 300 GLU A O 1
ATOM 2358 N N . GLN A 1 301 ? 3.828 -13.273 7.527 1 97.25 301 GLN A N 1
ATOM 2359 C CA . GLN A 1 301 ? 4.594 -13.734 6.371 1 97.25 301 GLN A CA 1
ATOM 2360 C C . GLN A 1 301 ? 5.805 -12.844 6.125 1 97.25 301 GLN A C 1
ATOM 2362 O O . GLN A 1 301 ? 6.898 -13.336 5.852 1 97.25 301 GLN A O 1
ATOM 2367 N N . GLY A 1 302 ? 5.566 -11.523 6.211 1 98 302 GLY A N 1
ATOM 2368 C CA . GLY A 1 302 ? 6.652 -10.578 6.023 1 98 302 GLY A CA 1
ATOM 2369 C C . GLY A 1 302 ? 7.754 -10.727 7.059 1 98 302 GLY A C 1
ATOM 2370 O O . GLY A 1 302 ? 8.938 -10.742 6.711 1 98 302 GLY A O 1
ATOM 2371 N N . ALA A 1 303 ? 7.359 -10.828 8.305 1 98.19 303 ALA A N 1
ATOM 2372 C CA . ALA A 1 303 ? 8.32 -10.984 9.391 1 98.19 303 ALA A CA 1
ATOM 2373 C C . ALA A 1 303 ? 9.148 -12.258 9.211 1 98.19 303 ALA A C 1
ATOM 2375 O O . ALA A 1 303 ? 10.367 -12.25 9.398 1 98.19 303 ALA A O 1
ATOM 2376 N N . LYS A 1 304 ? 8.484 -13.336 8.836 1 98.56 304 LYS A N 1
ATOM 2377 C CA . LYS A 1 304 ? 9.164 -14.609 8.641 1 98.56 304 LYS A CA 1
ATOM 2378 C C . LYS A 1 304 ? 10.141 -14.531 7.465 1 98.56 304 LYS A C 1
ATOM 2380 O O . LYS A 1 304 ? 11.234 -15.094 7.523 1 98.56 304 LYS A O 1
ATOM 2385 N N . ALA A 1 305 ? 9.703 -13.898 6.375 1 98.75 305 ALA A N 1
ATOM 2386 C CA . ALA A 1 305 ? 10.586 -13.734 5.223 1 98.75 305 ALA A CA 1
ATOM 2387 C C . ALA A 1 305 ? 11.859 -12.984 5.605 1 98.75 305 ALA A C 1
ATOM 2389 O O . ALA A 1 305 ? 12.961 -13.359 5.195 1 98.75 305 ALA A O 1
ATOM 2390 N N . CYS A 1 306 ? 11.695 -11.945 6.363 1 98.62 306 CYS A N 1
ATOM 2391 C CA . CYS A 1 306 ? 12.844 -11.164 6.797 1 98.62 306 CYS A CA 1
ATOM 2392 C C . CYS A 1 306 ? 13.734 -11.969 7.734 1 98.62 306 CYS A C 1
ATOM 2394 O O . CYS A 1 306 ? 14.961 -11.875 7.664 1 98.62 306 CYS A O 1
ATOM 2396 N N . GLU A 1 307 ? 13.109 -12.695 8.633 1 98.62 307 GLU A N 1
ATOM 2397 C CA . GLU A 1 307 ? 13.859 -13.57 9.531 1 98.62 307 GLU A CA 1
ATOM 2398 C C . GLU A 1 307 ? 14.758 -14.523 8.75 1 98.62 307 GLU A C 1
ATOM 2400 O O . GLU A 1 307 ? 15.938 -14.656 9.062 1 98.62 307 GLU A O 1
ATOM 2405 N N . LEU A 1 308 ? 14.211 -15.164 7.773 1 98.62 308 LEU A N 1
ATOM 2406 C CA . LEU A 1 308 ? 14.977 -16.094 6.957 1 98.62 308 LEU A CA 1
ATOM 2407 C C . LEU A 1 308 ? 16.094 -15.375 6.211 1 98.62 308 LEU A C 1
ATOM 2409 O O . LEU A 1 308 ? 17.188 -15.922 6.047 1 98.62 308 LEU A O 1
ATOM 2413 N N . LEU A 1 309 ? 15.789 -14.164 5.73 1 98.5 309 LEU A N 1
ATOM 2414 C CA . LEU A 1 309 ? 16.812 -13.391 5.035 1 98.5 309 LEU A CA 1
ATOM 2415 C C . LEU A 1 309 ? 17.984 -13.078 5.969 1 98.5 309 LEU A C 1
ATOM 2417 O O . LEU A 1 309 ? 19.141 -13.18 5.578 1 98.5 309 LEU A O 1
ATOM 2421 N N . MET A 1 310 ? 17.656 -12.664 7.188 1 97.56 310 MET A N 1
ATOM 2422 C CA . MET A 1 310 ? 18.688 -12.344 8.164 1 97.56 310 MET A CA 1
ATOM 2423 C C . MET A 1 310 ? 19.547 -13.57 8.469 1 97.56 310 MET A C 1
ATOM 2425 O O . MET A 1 310 ? 20.766 -13.453 8.602 1 97.56 310 MET A O 1
ATOM 2429 N N . ARG A 1 311 ? 18.906 -14.703 8.586 1 97.38 311 ARG A N 1
ATOM 2430 C CA . ARG A 1 311 ? 19.672 -15.938 8.766 1 97.38 311 ARG A CA 1
ATOM 2431 C C . ARG A 1 311 ? 20.656 -16.156 7.625 1 97.38 311 ARG A C 1
ATOM 2433 O O . ARG A 1 311 ? 21.812 -16.5 7.852 1 97.38 311 ARG A O 1
ATOM 2440 N N . ASN A 1 312 ? 20.156 -15.945 6.453 1 96.94 312 ASN A N 1
ATOM 2441 C CA . ASN A 1 312 ? 20.984 -16.109 5.266 1 96.94 312 ASN A CA 1
ATOM 2442 C C . ASN A 1 312 ? 22.141 -15.117 5.254 1 96.94 312 ASN A C 1
ATOM 2444 O O . ASN A 1 312 ? 23.297 -15.5 4.996 1 96.94 312 ASN A O 1
ATOM 2448 N N . ILE A 1 313 ? 21.859 -13.859 5.531 1 94.75 313 ILE A N 1
ATOM 2449 C CA . ILE A 1 313 ? 22.859 -12.805 5.59 1 94.75 313 ILE A CA 1
ATOM 2450 C C . ILE A 1 313 ? 23.922 -13.156 6.629 1 94.75 313 ILE A C 1
ATOM 2452 O O . ILE A 1 313 ? 25.109 -12.883 6.434 1 94.75 313 ILE A O 1
ATOM 2456 N N . ASN A 1 314 ? 23.5 -13.797 7.664 1 94.38 314 ASN A N 1
ATOM 2457 C CA . ASN A 1 314 ? 24.406 -14.125 8.758 1 94.38 314 ASN A CA 1
ATOM 2458 C C . ASN A 1 314 ? 25.094 -15.461 8.531 1 94.38 314 ASN A C 1
ATOM 2460 O O . ASN A 1 314 ? 25.703 -16.016 9.445 1 94.38 314 ASN A O 1
ATOM 2464 N N . GLY A 1 315 ? 24.875 -16.094 7.426 1 93.19 315 GLY A N 1
ATOM 2465 C CA . GLY A 1 315 ? 25.719 -17.219 7.043 1 93.19 315 GLY A CA 1
ATOM 2466 C C . GLY A 1 315 ? 24.969 -18.547 7.016 1 93.19 315 GLY A C 1
ATOM 2467 O O . GLY A 1 315 ? 25.547 -19.578 6.691 1 93.19 315 GLY A O 1
ATOM 2468 N N . ASP A 1 316 ? 23.703 -18.578 7.391 1 95.38 316 ASP A N 1
ATOM 2469 C CA . ASP A 1 316 ? 22.891 -19.781 7.277 1 95.38 316 ASP A CA 1
ATOM 2470 C C . ASP A 1 316 ? 22.484 -20.047 5.828 1 95.38 316 ASP A C 1
ATOM 2472 O O . ASP A 1 316 ? 21.594 -19.375 5.301 1 95.38 316 ASP A O 1
ATOM 2476 N N . ASN A 1 317 ? 23 -21.031 5.23 1 91.56 317 ASN A N 1
ATOM 2477 C CA . ASN A 1 317 ? 22.766 -21.297 3.812 1 91.56 317 ASN A CA 1
ATOM 2478 C C . ASN A 1 317 ? 21.703 -22.359 3.602 1 91.56 317 ASN A C 1
ATOM 2480 O O . ASN A 1 317 ? 21.453 -22.766 2.471 1 91.56 317 ASN A O 1
ATOM 2484 N N . LYS A 1 318 ? 21.156 -22.734 4.684 1 96.56 318 LYS A N 1
ATOM 2485 C CA . LYS A 1 318 ? 20.078 -23.703 4.555 1 96.56 318 LYS A CA 1
ATOM 2486 C C . LYS A 1 318 ? 18.891 -23.094 3.82 1 96.56 318 LYS A C 1
ATOM 2488 O O . LYS A 1 318 ? 18.578 -21.906 3.994 1 96.56 318 LYS A O 1
ATOM 2493 N N . ILE A 1 319 ? 18.266 -23.922 2.988 1 97.81 319 ILE A N 1
ATOM 2494 C CA . ILE A 1 319 ? 17.078 -23.484 2.258 1 97.81 319 ILE A CA 1
ATOM 2495 C C . ILE A 1 319 ? 15.828 -23.891 3.025 1 97.81 319 ILE A C 1
ATOM 2497 O O . ILE A 1 319 ? 15.578 -25.094 3.232 1 97.81 319 ILE A O 1
ATOM 2501 N N . TYR A 1 320 ? 15.055 -22.938 3.43 1 98.25 320 TYR A N 1
ATOM 2502 C CA . TYR A 1 320 ? 13.852 -23.172 4.219 1 98.25 320 TYR A CA 1
ATOM 2503 C C . TYR A 1 320 ? 12.602 -22.953 3.383 1 98.25 320 TYR A C 1
ATOM 2505 O O . TYR A 1 320 ? 12.586 -22.094 2.498 1 98.25 320 TYR A O 1
ATOM 2513 N N . LYS A 1 321 ? 11.656 -23.75 3.637 1 97.5 321 LYS A N 1
ATOM 2514 C CA . LYS A 1 321 ? 10.297 -23.516 3.164 1 97.5 321 LYS A CA 1
ATOM 2515 C C . LYS A 1 321 ? 9.32 -23.375 4.332 1 97.5 321 LYS A C 1
ATOM 2517 O O . LYS A 1 321 ? 9.031 -24.359 5.02 1 97.5 321 LYS A O 1
ATOM 2522 N N . GLU A 1 322 ? 8.875 -22.234 4.594 1 98 322 GLU A N 1
ATOM 2523 C CA . GLU A 1 322 ? 7.949 -21.953 5.688 1 98 322 GLU A CA 1
ATOM 2524 C C . GLU A 1 322 ? 6.535 -21.719 5.16 1 98 322 GLU A C 1
ATOM 2526 O O . GLU A 1 322 ? 6.352 -21.031 4.156 1 98 322 GLU A O 1
ATOM 2531 N N . VAL A 1 323 ? 5.625 -22.312 5.828 1 98 323 VAL A N 1
ATOM 2532 C CA . VAL A 1 323 ? 4.219 -22.172 5.453 1 98 323 VAL A CA 1
ATOM 2533 C C . VAL A 1 323 ? 3.467 -21.438 6.559 1 98 323 VAL A C 1
ATOM 2535 O O . VAL A 1 323 ? 3.508 -21.844 7.723 1 98 323 VAL A O 1
ATOM 2538 N N . VAL A 1 324 ? 2.871 -20.344 6.238 1 97.69 324 VAL A N 1
ATOM 2539 C CA . VAL A 1 324 ? 2.002 -19.609 7.148 1 97.69 324 VAL A CA 1
ATOM 2540 C C . VAL A 1 324 ? 0.54 -19.891 6.812 1 97.69 324 VAL A C 1
ATOM 2542 O O . VAL A 1 324 ? 0.071 -19.562 5.723 1 97.69 324 VAL A O 1
ATOM 2545 N N . PRO A 1 325 ? -0.196 -20.453 7.73 1 96.94 325 PRO A N 1
ATOM 2546 C CA . PRO A 1 325 ? -1.571 -20.859 7.43 1 96.94 325 PRO A CA 1
ATOM 2547 C C . PRO A 1 325 ? -2.492 -19.656 7.176 1 96.94 325 PRO A C 1
ATOM 2549 O O . PRO A 1 325 ? -2.311 -18.594 7.777 1 96.94 325 PRO A O 1
ATOM 2552 N N . MET A 1 326 ? -3.41 -19.891 6.312 1 95.94 326 MET A N 1
ATOM 2553 C CA . MET A 1 326 ? -4.434 -18.891 6.031 1 95.94 326 MET A CA 1
ATOM 2554 C C . MET A 1 326 ? -5.664 -19.109 6.91 1 95.94 326 MET A C 1
ATOM 2556 O O . MET A 1 326 ? -5.789 -20.156 7.559 1 95.94 326 MET A O 1
ATOM 2560 N N . ILE A 1 327 ? -6.516 -18.094 6.953 1 94.19 327 ILE A N 1
ATOM 2561 C CA . ILE A 1 327 ? -7.719 -18.141 7.773 1 94.19 327 ILE A CA 1
ATOM 2562 C C . ILE A 1 327 ? -8.953 -17.922 6.902 1 94.19 327 ILE A C 1
ATOM 2564 O O . ILE A 1 327 ? -9.039 -16.922 6.191 1 94.19 327 ILE A O 1
ATOM 2568 N N . LEU A 1 328 ? -9.852 -18.875 6.945 1 95.62 328 LEU A N 1
ATOM 2569 C CA . LEU A 1 328 ? -11.141 -18.688 6.301 1 95.62 328 LEU A CA 1
ATOM 2570 C C . LEU A 1 328 ? -12.133 -18.031 7.254 1 95.62 328 LEU A C 1
ATOM 2572 O O . LEU A 1 328 ? -12.508 -18.625 8.273 1 95.62 328 LEU A O 1
ATOM 2576 N N . LYS A 1 329 ? -12.5 -16.844 6.977 1 94.12 329 LYS A N 1
ATOM 2577 C CA . LYS A 1 329 ? -13.484 -16.125 7.773 1 94.12 329 LYS A CA 1
ATOM 2578 C C . LYS A 1 329 ? -14.836 -16.078 7.059 1 94.12 329 LYS A C 1
ATOM 2580 O O . LYS A 1 329 ? -15.016 -15.305 6.113 1 94.12 329 LYS A O 1
ATOM 2585 N N . ILE A 1 330 ? -15.789 -16.766 7.625 1 94.62 330 ILE A N 1
ATOM 2586 C CA . ILE A 1 330 ? -17.109 -16.875 7.016 1 94.62 330 ILE A CA 1
ATOM 2587 C C . ILE A 1 330 ? -17.953 -15.656 7.379 1 94.62 330 ILE A C 1
ATOM 2589 O O . ILE A 1 330 ? -18.016 -15.273 8.547 1 94.62 330 ILE A O 1
ATOM 2593 N N . ARG A 1 331 ? -18.469 -15.039 6.309 1 91.19 331 ARG A N 1
ATOM 2594 C CA . ARG A 1 331 ? -19.391 -13.914 6.488 1 91.19 331 ARG A CA 1
ATOM 2595 C C . ARG A 1 331 ? -20.641 -14.086 5.641 1 91.19 331 ARG A C 1
ATOM 2597 O O . ARG A 1 331 ? -21.109 -15.211 5.43 1 91.19 331 ARG A O 1
ATOM 2604 N N . GLU A 1 332 ? -21.234 -13.016 5.105 1 91.31 332 GLU A N 1
ATOM 2605 C CA . GLU A 1 332 ? -22.578 -13.047 4.535 1 91.31 332 GLU A CA 1
ATOM 2606 C C . GLU A 1 332 ? -22.547 -13.484 3.072 1 91.31 332 GLU A C 1
ATOM 2608 O O . GLU A 1 332 ? -23.516 -14.062 2.57 1 91.31 332 GLU A O 1
ATOM 2613 N N . SER A 1 333 ? -21.453 -13.359 2.426 1 94.25 333 SER A N 1
ATOM 2614 C CA . SER A 1 333 ? -21.438 -13.445 0.968 1 94.25 333 SER A CA 1
ATOM 2615 C C . SER A 1 333 ? -21.453 -14.898 0.5 1 94.25 333 SER A C 1
ATOM 2617 O O . SER A 1 333 ? -21.562 -15.172 -0.697 1 94.25 333 SER A O 1
ATOM 2619 N N . SER A 1 334 ? -21.328 -15.859 1.46 1 95.31 334 SER A N 1
ATOM 2620 C CA . SER A 1 334 ? -21.203 -17.25 1.023 1 95.31 334 SER A CA 1
ATOM 2621 C C . SER A 1 334 ? -22.281 -18.125 1.645 1 95.31 334 SER A C 1
ATOM 2623 O O . SER A 1 334 ? -22.344 -19.328 1.356 1 95.31 334 SER A O 1
ATOM 2625 N N . GLU A 1 335 ? -23 -17.641 2.49 1 89.06 335 GLU A N 1
ATOM 2626 C CA . GLU A 1 335 ? -24.016 -18.438 3.17 1 89.06 335 GLU A CA 1
ATOM 2627 C C . GLU A 1 335 ? -25.375 -18.328 2.469 1 89.06 335 GLU A C 1
ATOM 2629 O O . GLU A 1 335 ? -26.156 -17.422 2.754 1 89.06 335 GLU A O 1
ATOM 2634 N N . LYS A 1 336 ? -25.531 -19.328 1.57 1 84.25 336 LYS A N 1
ATOM 2635 C CA . LYS A 1 336 ? -26.828 -19.359 0.896 1 84.25 336 LYS A CA 1
ATOM 2636 C C . LYS A 1 336 ? -27.922 -19.875 1.823 1 84.25 336 LYS A C 1
ATOM 2638 O O . LYS A 1 336 ? -27.672 -20.766 2.65 1 84.25 336 LYS A O 1
ATOM 2643 N N . LEU A 1 337 ? -28.641 -19.094 2.641 1 60.28 337 LEU A N 1
ATOM 2644 C CA . LEU A 1 337 ? -29.766 -19.594 3.439 1 60.28 337 LEU A CA 1
ATOM 2645 C C . LEU A 1 337 ? -30.609 -20.578 2.637 1 60.28 337 LEU A C 1
ATOM 2647 O O . LEU A 1 337 ? -30.75 -20.438 1.421 1 60.28 337 LEU A O 1
ATOM 2651 N N . MET B 1 1 ? 43.875 -19.281 2.432 1 25.83 1 MET B N 1
ATOM 2652 C CA . MET B 1 1 ? 43.781 -18.078 1.617 1 25.83 1 MET B CA 1
ATOM 2653 C C . MET B 1 1 ? 42.531 -18.078 0.778 1 25.83 1 MET B C 1
ATOM 2655 O O . MET B 1 1 ? 42.312 -18.984 -0.024 1 25.83 1 MET B O 1
ATOM 2659 N N . LYS B 1 2 ? 41.5 -17.562 1.126 1 36.91 2 LYS B N 1
ATOM 2660 C CA . LYS B 1 2 ? 40.219 -17.75 0.452 1 36.91 2 LYS B CA 1
ATOM 2661 C C . LYS B 1 2 ? 40.312 -17.438 -1.036 1 36.91 2 LYS B C 1
ATOM 2663 O O . LYS B 1 2 ? 40.938 -16.453 -1.421 1 36.91 2 LYS B O 1
ATOM 2668 N N . PRO B 1 3 ? 39.969 -18.266 -1.942 1 39.41 3 PRO B N 1
ATOM 2669 C CA . PRO B 1 3 ? 40.281 -18.062 -3.361 1 39.41 3 PRO B CA 1
ATOM 2670 C C . PRO B 1 3 ? 39.688 -16.75 -3.896 1 39.41 3 PRO B C 1
ATOM 2672 O O . PRO B 1 3 ? 38.5 -16.453 -3.627 1 39.41 3 PRO B O 1
ATOM 2675 N N . ARG B 1 4 ? 40.344 -15.633 -4.086 1 47.28 4 ARG B N 1
ATOM 2676 C CA . ARG B 1 4 ? 39.969 -14.305 -4.582 1 47.28 4 ARG B CA 1
ATOM 2677 C C . ARG B 1 4 ? 39.281 -14.398 -5.93 1 47.28 4 ARG B C 1
ATOM 2679 O O . ARG B 1 4 ? 39.75 -15.07 -6.844 1 47.28 4 ARG B O 1
ATOM 2686 N N . ARG B 1 5 ? 37.969 -14.148 -6.027 1 51.78 5 ARG B N 1
ATOM 2687 C CA . ARG B 1 5 ? 37.25 -14.086 -7.289 1 51.78 5 ARG B CA 1
ATOM 2688 C C . ARG B 1 5 ? 37.969 -13.234 -8.312 1 51.78 5 ARG B C 1
ATOM 2690 O O . ARG B 1 5 ? 38.562 -12.203 -7.965 1 51.78 5 ARG B O 1
ATOM 2697 N N . THR B 1 6 ? 38.094 -13.75 -9.539 1 66.06 6 THR B N 1
ATOM 2698 C CA . THR B 1 6 ? 38.812 -13.102 -10.633 1 66.06 6 THR B CA 1
ATOM 2699 C C . THR B 1 6 ? 38.188 -11.742 -10.953 1 66.06 6 THR B C 1
ATOM 2701 O O . THR B 1 6 ? 36.969 -11.633 -11.094 1 66.06 6 THR B O 1
ATOM 2704 N N . SER B 1 7 ? 38.812 -10.602 -10.766 1 68.5 7 SER B N 1
ATOM 2705 C CA . SER B 1 7 ? 38.375 -9.242 -11.047 1 68.5 7 SER B CA 1
ATOM 2706 C C . SER B 1 7 ? 38.75 -8.805 -12.453 1 68.5 7 SER B C 1
ATOM 2708 O O . SER B 1 7 ? 39.531 -9.484 -13.125 1 68.5 7 SER B O 1
ATOM 2710 N N . LEU B 1 8 ? 38.031 -7.719 -12.82 1 71.69 8 LEU B N 1
ATOM 2711 C CA . LEU B 1 8 ? 38.438 -7.121 -14.078 1 71.69 8 LEU B CA 1
ATOM 2712 C C . LEU B 1 8 ? 39.938 -6.809 -14.062 1 71.69 8 LEU B C 1
ATOM 2714 O O . LEU B 1 8 ? 40.625 -6.957 -15.078 1 71.69 8 LEU B O 1
ATOM 2718 N N . LYS B 1 9 ? 40.281 -6.473 -12.875 1 75.44 9 LYS B N 1
ATOM 2719 C CA . LYS B 1 9 ? 41.688 -6.152 -12.727 1 75.44 9 LYS B CA 1
ATOM 2720 C C . LYS B 1 9 ? 42.562 -7.398 -12.891 1 75.44 9 LYS B C 1
ATOM 2722 O O . LYS B 1 9 ? 43.625 -7.344 -13.516 1 75.44 9 LYS B O 1
ATOM 2727 N N . ASP B 1 10 ? 42.125 -8.492 -12.414 1 77.75 10 ASP B N 1
ATOM 2728 C CA . ASP B 1 10 ? 42.875 -9.742 -12.562 1 77.75 10 ASP B CA 1
ATOM 2729 C C . ASP B 1 10 ? 43 -10.117 -14.039 1 77.75 10 ASP B C 1
ATOM 2731 O O . ASP B 1 10 ? 44.062 -10.555 -14.484 1 77.75 10 ASP B O 1
ATOM 2735 N N . LEU B 1 11 ? 41.875 -9.93 -14.688 1 80.06 11 LEU B N 1
ATOM 2736 C CA . LEU B 1 11 ? 41.875 -10.219 -16.125 1 80.06 11 LEU B CA 1
ATOM 2737 C C . LEU B 1 11 ? 42.812 -9.297 -16.859 1 80.06 11 LEU B C 1
ATOM 2739 O O . LEU B 1 11 ? 43.562 -9.742 -17.734 1 80.06 11 LEU B O 1
ATOM 2743 N N . ALA B 1 12 ? 42.75 -8.078 -16.469 1 80.56 12 ALA B N 1
ATOM 2744 C CA . ALA B 1 12 ? 43.625 -7.07 -17.078 1 80.56 12 ALA B CA 1
ATOM 2745 C C . ALA B 1 12 ? 45.094 -7.379 -16.828 1 80.56 12 ALA B C 1
ATOM 2747 O O . ALA B 1 12 ? 45.906 -7.309 -17.75 1 80.56 12 ALA B O 1
ATOM 2748 N N . ASP B 1 13 ? 45.281 -7.758 -15.703 1 81.5 13 ASP B N 1
ATOM 2749 C CA . ASP B 1 13 ? 46.656 -8.078 -15.312 1 81.5 13 ASP B CA 1
ATOM 2750 C C . ASP B 1 13 ? 47.156 -9.312 -16.062 1 81.5 13 ASP B C 1
ATOM 2752 O O . ASP B 1 13 ? 48.312 -9.352 -16.5 1 81.5 13 ASP B O 1
ATOM 2756 N N . HIS B 1 14 ? 46.281 -10.273 -16.188 1 81.75 14 HIS B N 1
ATOM 2757 C CA . HIS B 1 14 ? 46.656 -11.523 -16.859 1 81.75 14 HIS B CA 1
ATOM 2758 C C . HIS B 1 14 ? 46.938 -11.297 -18.328 1 81.75 14 HIS B C 1
ATOM 2760 O O . HIS B 1 14 ? 47.812 -11.969 -18.906 1 81.75 14 HIS B O 1
ATOM 2766 N N . LEU B 1 15 ? 46.188 -10.375 -18.922 1 82.31 15 LEU B N 1
ATOM 2767 C CA . LEU B 1 15 ? 46.281 -10.148 -20.359 1 82.31 15 LEU B CA 1
ATOM 2768 C C . LEU B 1 15 ? 47.219 -8.992 -20.656 1 82.31 15 LEU B C 1
ATOM 2770 O O . LEU B 1 15 ? 47.594 -8.758 -21.828 1 82.31 15 LEU B O 1
ATOM 2774 N N . GLY B 1 16 ? 47.719 -8.305 -19.516 1 82.88 16 GLY B N 1
ATOM 2775 C CA . GLY B 1 16 ? 48.625 -7.176 -19.688 1 82.88 16 GLY B CA 1
ATOM 2776 C C . GLY B 1 16 ? 47.969 -5.984 -20.359 1 82.88 16 GLY B C 1
ATOM 2777 O O . GLY B 1 16 ? 48.594 -5.293 -21.156 1 82.88 16 GLY B O 1
ATOM 2778 N N . VAL B 1 17 ? 46.719 -5.875 -20.25 1 81.88 17 VAL B N 1
ATOM 2779 C CA . VAL B 1 17 ? 46 -4.758 -20.828 1 81.88 17 VAL B CA 1
ATOM 2780 C C . VAL B 1 17 ? 45.281 -3.973 -19.719 1 81.88 17 VAL B C 1
ATOM 2782 O O . VAL B 1 17 ? 45.281 -4.395 -18.562 1 81.88 17 VAL B O 1
ATOM 2785 N N . SER B 1 18 ? 44.844 -2.805 -20.094 1 77.44 18 SER B N 1
ATOM 2786 C CA . SER B 1 18 ? 44.156 -1.975 -19.109 1 77.44 18 SER B CA 1
ATOM 2787 C C . SER B 1 18 ? 42.812 -2.594 -18.703 1 77.44 18 SER B C 1
ATOM 2789 O O . SER B 1 18 ? 42.25 -3.377 -19.453 1 77.44 18 SER B O 1
ATOM 2791 N N . ILE B 1 19 ? 42.312 -2.217 -17.531 1 77.31 19 ILE B N 1
ATOM 2792 C CA . ILE B 1 19 ? 41 -2.66 -17.047 1 77.31 19 ILE B CA 1
ATOM 2793 C C . ILE B 1 19 ? 39.938 -2.223 -18.031 1 77.31 19 ILE B C 1
ATOM 2795 O O . ILE B 1 19 ? 39 -2.977 -18.312 1 77.31 19 ILE B O 1
ATOM 2799 N N . ALA B 1 20 ? 40.156 -1.095 -18.672 1 73.88 20 ALA B N 1
ATOM 2800 C CA . ALA B 1 20 ? 39.219 -0.553 -19.641 1 73.88 20 ALA B CA 1
ATOM 2801 C C . ALA B 1 20 ? 39.156 -1.429 -20.891 1 73.88 20 ALA B C 1
ATOM 2803 O O . ALA B 1 20 ? 38.062 -1.665 -21.438 1 73.88 20 ALA B O 1
ATOM 2804 N N . THR B 1 21 ? 40.219 -1.896 -21.312 1 77.62 21 THR B N 1
ATOM 2805 C CA . THR B 1 21 ? 40.281 -2.754 -22.484 1 77.62 21 THR B CA 1
ATOM 2806 C C . THR B 1 21 ? 39.594 -4.082 -22.234 1 77.62 21 THR B C 1
ATOM 2808 O O . THR B 1 21 ? 38.844 -4.562 -23.094 1 77.62 21 THR B O 1
ATOM 2811 N N . VAL B 1 22 ? 39.781 -4.648 -20.969 1 78.69 22 VAL B N 1
ATOM 2812 C CA . VAL B 1 22 ? 39.125 -5.902 -20.609 1 78.69 22 VAL B CA 1
ATOM 2813 C C . VAL B 1 22 ? 37.625 -5.691 -20.516 1 78.69 22 VAL B C 1
ATOM 2815 O O . VAL B 1 22 ? 36.844 -6.504 -21.031 1 78.69 22 VAL B O 1
ATOM 2818 N N . SER B 1 23 ? 37.281 -4.625 -19.969 1 73.31 23 SER B N 1
ATOM 2819 C CA . SER B 1 23 ? 35.844 -4.293 -19.828 1 73.31 23 SER B CA 1
ATOM 2820 C C . SER B 1 23 ? 35.188 -4.117 -21.188 1 73.31 23 SER B C 1
ATOM 2822 O O . SER B 1 23 ? 34.094 -4.664 -21.422 1 73.31 23 SER B O 1
ATOM 2824 N N . ARG B 1 24 ? 35.844 -3.453 -22.047 1 73.56 24 ARG B N 1
ATOM 2825 C CA . ARG B 1 24 ? 35.344 -3.205 -23.391 1 73.56 24 ARG B CA 1
ATOM 2826 C C . ARG B 1 24 ? 35.281 -4.496 -24.203 1 73.56 24 ARG B C 1
ATOM 2828 O O . ARG B 1 24 ? 34.312 -4.719 -24.953 1 73.56 24 ARG B O 1
ATOM 2835 N N . ALA B 1 25 ? 36.188 -5.293 -23.969 1 77.94 25 ALA B N 1
ATOM 2836 C CA . ALA B 1 25 ? 36.25 -6.562 -24.688 1 77.94 25 ALA B CA 1
ATOM 2837 C C . ALA B 1 25 ? 35.125 -7.496 -24.234 1 77.94 25 ALA B C 1
ATOM 2839 O O . ALA B 1 25 ? 34.469 -8.156 -25.062 1 77.94 25 ALA B O 1
ATOM 2840 N N . LEU B 1 26 ? 34.875 -7.43 -22.953 1 75.94 26 LEU B N 1
ATOM 2841 C CA . LEU B 1 26 ? 33.844 -8.32 -22.406 1 75.94 26 LEU B CA 1
ATOM 2842 C C . LEU B 1 26 ? 32.469 -7.906 -22.875 1 75.94 26 LEU B C 1
ATOM 2844 O O . LEU B 1 26 ? 31.562 -8.742 -22.984 1 75.94 26 LEU B O 1
ATOM 2848 N N . ARG B 1 27 ? 32.375 -6.555 -23.297 1 69.19 27 ARG B N 1
ATOM 2849 C CA . ARG B 1 27 ? 31.109 -6.016 -23.781 1 69.19 27 ARG B CA 1
ATOM 2850 C C . ARG B 1 27 ? 31.078 -5.965 -25.297 1 69.19 27 ARG B C 1
ATOM 2852 O O . ARG B 1 27 ? 30.234 -5.285 -25.891 1 69.19 27 ARG B O 1
ATOM 2859 N N . ASN B 1 28 ? 31.844 -6.504 -25.797 1 71.62 28 ASN B N 1
ATOM 2860 C CA . ASN B 1 28 ? 31.969 -6.566 -27.234 1 71.62 28 ASN B CA 1
ATOM 2861 C C . ASN B 1 28 ? 32.062 -5.168 -27.859 1 71.62 28 ASN B C 1
ATOM 2863 O O . ASN B 1 28 ? 31.422 -4.895 -28.875 1 71.62 28 ASN B O 1
ATOM 2867 N N . SER B 1 29 ? 32.75 -4.328 -27.219 1 70.88 29 SER B N 1
ATOM 2868 C CA . SER B 1 29 ? 32.938 -2.982 -27.734 1 70.88 29 SER B CA 1
ATOM 2869 C C . SER B 1 29 ? 33.75 -3.014 -29.047 1 70.88 29 SER B C 1
ATOM 2871 O O . SER B 1 29 ? 34.719 -3.77 -29.172 1 70.88 29 SER B O 1
ATOM 2873 N N . HIS B 1 30 ? 33.312 -2.299 -29.906 1 73.69 30 HIS B N 1
ATOM 2874 C CA . HIS B 1 30 ? 34 -2.203 -31.188 1 73.69 30 HIS B CA 1
ATOM 2875 C C . HIS B 1 30 ? 35.375 -1.576 -31.031 1 73.69 30 HIS B C 1
ATOM 2877 O O . HIS B 1 30 ? 36.219 -1.681 -31.938 1 73.69 30 HIS B O 1
ATOM 2883 N N . GLU B 1 31 ? 35.656 -1.034 -29.984 1 75.62 31 GLU B N 1
ATOM 2884 C CA . GLU B 1 31 ? 36.906 -0.342 -29.766 1 75.62 31 GLU B CA 1
ATOM 2885 C C . GLU B 1 31 ? 38.031 -1.329 -29.453 1 75.62 31 GLU B C 1
ATOM 2887 O O . GLU B 1 31 ? 39.219 -0.95 -29.406 1 75.62 31 GLU B O 1
ATOM 2892 N N . VAL B 1 32 ? 37.562 -2.525 -29.234 1 78.56 32 VAL B N 1
ATOM 2893 C CA . VAL B 1 32 ? 38.562 -3.559 -28.938 1 78.56 32 VAL B CA 1
ATOM 2894 C C . VAL B 1 32 ? 38.594 -4.594 -30.047 1 78.56 32 VAL B C 1
ATOM 2896 O O . VAL B 1 32 ? 37.531 -4.996 -30.562 1 78.56 32 VAL B O 1
ATOM 2899 N N . GLY B 1 33 ? 39.719 -4.91 -30.609 1 80.12 33 GLY B N 1
ATOM 2900 C CA . GLY B 1 33 ? 39.875 -5.848 -31.703 1 80.12 33 GLY B CA 1
ATOM 2901 C C . GLY B 1 33 ? 39.281 -7.215 -31.422 1 80.12 33 GLY B C 1
ATOM 2902 O O . GLY B 1 33 ? 39.156 -7.605 -30.266 1 80.12 33 GLY B O 1
ATOM 2903 N N . GLU B 1 34 ? 38.969 -7.848 -32.438 1 81.25 34 GLU B N 1
ATOM 2904 C CA . GLU B 1 34 ? 38.312 -9.148 -32.344 1 81.25 34 GLU B CA 1
ATOM 2905 C C . GLU B 1 34 ? 39.219 -10.156 -31.609 1 81.25 34 GLU B C 1
ATOM 2907 O O . GLU B 1 34 ? 38.719 -10.969 -30.828 1 81.25 34 GLU B O 1
ATOM 2912 N N . GLU B 1 35 ? 40.438 -10.07 -31.906 1 82.75 35 GLU B N 1
ATOM 2913 C CA . GLU B 1 35 ? 41.375 -11.008 -31.297 1 82.75 35 GLU B CA 1
ATOM 2914 C C . GLU B 1 35 ? 41.469 -10.797 -29.781 1 82.75 35 GLU B C 1
ATOM 2916 O O . GLU B 1 35 ? 41.438 -11.758 -29.016 1 82.75 35 GLU B O 1
ATOM 2921 N N . MET B 1 36 ? 41.5 -9.586 -29.375 1 82.88 36 MET B N 1
ATOM 2922 C CA . MET B 1 36 ? 41.594 -9.258 -27.953 1 82.88 36 MET B CA 1
ATOM 2923 C C . MET B 1 36 ? 40.281 -9.602 -27.234 1 82.88 36 MET B C 1
ATOM 2925 O O . MET B 1 36 ? 40.312 -10.133 -26.125 1 82.88 36 MET B O 1
ATOM 2929 N N . THR B 1 37 ? 39.219 -9.328 -27.844 1 82.88 37 THR B N 1
ATOM 2930 C CA . THR B 1 37 ? 37.906 -9.68 -27.297 1 82.88 37 THR B CA 1
ATOM 2931 C C . THR B 1 37 ? 37.812 -11.188 -27.047 1 82.88 37 THR B C 1
ATOM 2933 O O . THR B 1 37 ? 37.344 -11.609 -25.984 1 82.88 37 THR B O 1
ATOM 2936 N N . ARG B 1 38 ? 38.281 -11.898 -28.016 1 82.88 38 ARG B N 1
ATOM 2937 C CA . ARG B 1 38 ? 38.281 -13.352 -27.891 1 82.88 38 ARG B CA 1
ATOM 2938 C C . ARG B 1 38 ? 39.156 -13.797 -26.734 1 82.88 38 ARG B C 1
ATOM 2940 O O . ARG B 1 38 ? 38.75 -14.641 -25.922 1 82.88 38 ARG B O 1
ATOM 2947 N N . LYS B 1 39 ? 40.312 -13.25 -26.609 1 84.19 39 LYS B N 1
ATOM 2948 C CA . LYS B 1 39 ? 41.281 -13.602 -25.547 1 84.19 39 LYS B CA 1
ATOM 2949 C C . LYS B 1 39 ? 40.719 -13.273 -24.172 1 84.19 39 LYS B C 1
ATOM 2951 O O . LYS B 1 39 ? 40.844 -14.07 -23.234 1 84.19 39 LYS B O 1
ATOM 2956 N N . VAL B 1 40 ? 40.094 -12.062 -24.078 1 81.81 40 VAL B N 1
ATOM 2957 C CA . VAL B 1 40 ? 39.531 -11.633 -22.812 1 81.81 40 VAL B CA 1
ATOM 2958 C C . VAL B 1 40 ? 38.375 -12.57 -22.406 1 81.81 40 VAL B C 1
ATOM 2960 O O . VAL B 1 40 ? 38.312 -12.992 -21.25 1 81.81 40 VAL B O 1
ATOM 2963 N N . LYS B 1 41 ? 37.562 -12.891 -23.344 1 79.06 41 LYS B N 1
ATOM 2964 C CA . LYS B 1 41 ? 36.406 -13.75 -23.062 1 79.06 41 LYS B CA 1
ATOM 2965 C C . LYS B 1 41 ? 36.844 -15.164 -22.688 1 79.06 41 LYS B C 1
ATOM 2967 O O . LYS B 1 41 ? 36.281 -15.781 -21.797 1 79.06 41 LYS B O 1
ATOM 2972 N N . GLU B 1 42 ? 37.844 -15.641 -23.453 1 80.44 42 GLU B N 1
ATOM 2973 C CA . GLU B 1 42 ? 38.406 -16.953 -23.156 1 80.44 42 GLU B CA 1
ATOM 2974 C C . GLU B 1 42 ? 39.031 -17 -21.766 1 80.44 42 GLU B C 1
ATOM 2976 O O . GLU B 1 42 ? 38.844 -17.953 -21.031 1 80.44 42 GLU B O 1
ATOM 2981 N N . LEU B 1 43 ? 39.781 -15.938 -21.438 1 80.56 43 LEU B N 1
ATOM 2982 C CA . LEU B 1 43 ? 40.406 -15.859 -20.125 1 80.56 43 LEU B CA 1
ATOM 2983 C C . LEU B 1 43 ? 39.375 -15.711 -19.031 1 80.56 43 LEU B C 1
ATOM 2985 O O . LEU B 1 43 ? 39.5 -16.312 -17.969 1 80.56 43 LEU B O 1
ATOM 2989 N N . ALA B 1 44 ? 38.406 -14.883 -19.312 1 76.12 44 ALA B N 1
ATOM 2990 C CA . ALA B 1 44 ? 37.312 -14.703 -18.359 1 76.12 44 ALA B CA 1
ATOM 2991 C C . ALA B 1 44 ? 36.625 -16.031 -18.062 1 76.12 44 ALA B C 1
ATOM 2993 O O . ALA B 1 44 ? 36.281 -16.328 -16.906 1 76.12 44 ALA B O 1
ATOM 2994 N N . LYS B 1 45 ? 36.375 -16.766 -19.094 1 72.81 45 LYS B N 1
ATOM 2995 C CA . LYS B 1 45 ? 35.812 -18.094 -18.953 1 72.81 45 LYS B CA 1
ATOM 2996 C C . LYS B 1 45 ? 36.75 -19.016 -18.172 1 72.81 45 LYS B C 1
ATOM 2998 O O . LYS B 1 45 ? 36.281 -19.766 -17.297 1 72.81 45 LYS B O 1
ATOM 3003 N N . GLN B 1 46 ? 38.062 -19 -18.516 1 74.75 46 GLN B N 1
ATOM 3004 C CA . GLN B 1 46 ? 39.062 -19.859 -17.891 1 74.75 46 GLN B CA 1
ATOM 3005 C C . GLN B 1 46 ? 39.219 -19.531 -16.406 1 74.75 46 GLN B C 1
ATOM 3007 O O . GLN B 1 46 ? 39.406 -20.438 -15.586 1 74.75 46 GLN B O 1
ATOM 3012 N N . LEU B 1 47 ? 39.156 -18.203 -16.141 1 72.25 47 LEU B N 1
ATOM 3013 C CA . LEU B 1 47 ? 39.375 -17.781 -14.758 1 72.25 47 LEU B CA 1
ATOM 3014 C C . LEU B 1 47 ? 38.031 -17.625 -14.031 1 72.25 47 LEU B C 1
ATOM 3016 O O . LEU B 1 47 ? 38 -17.094 -12.922 1 72.25 47 LEU B O 1
ATOM 3020 N N . ASN B 1 48 ? 37.031 -18.125 -14.773 1 63.5 48 ASN B N 1
ATOM 3021 C CA . ASN B 1 48 ? 35.688 -18.062 -14.258 1 63.5 48 ASN B CA 1
ATOM 3022 C C . ASN B 1 48 ? 35.281 -16.656 -13.828 1 63.5 48 ASN B C 1
ATOM 3024 O O . ASN B 1 48 ? 34.75 -16.453 -12.734 1 63.5 48 ASN B O 1
ATOM 3028 N N . TYR B 1 49 ? 35.938 -15.836 -14.734 1 60.62 49 TYR B N 1
ATOM 3029 C CA . TYR B 1 49 ? 35.531 -14.445 -14.531 1 60.62 49 TYR B CA 1
ATOM 3030 C C . TYR B 1 49 ? 34.094 -14.219 -15.016 1 60.62 49 TYR B C 1
ATOM 3032 O O . TYR B 1 49 ? 33.75 -14.555 -16.156 1 60.62 49 TYR B O 1
ATOM 3040 N N . ARG B 1 50 ? 33.312 -14.07 -14.359 1 50.28 50 ARG B N 1
ATOM 3041 C CA . ARG B 1 50 ? 31.984 -13.609 -14.719 1 50.28 50 ARG B CA 1
ATOM 3042 C C . ARG B 1 50 ? 31.844 -12.102 -14.531 1 50.28 50 ARG B C 1
ATOM 3044 O O . ARG B 1 50 ? 32.156 -11.578 -13.453 1 50.28 50 ARG B O 1
ATOM 3051 N N . PRO B 1 51 ? 31.984 -11.414 -15.781 1 46.88 51 PRO B N 1
ATOM 3052 C CA . PRO B 1 51 ? 31.766 -9.984 -15.539 1 46.88 51 PRO B CA 1
ATOM 3053 C C . PRO B 1 51 ? 30.812 -9.719 -14.375 1 46.88 51 PRO B C 1
ATOM 3055 O O . PRO B 1 51 ? 29.812 -10.422 -14.219 1 46.88 51 PRO B O 1
ATOM 3058 N N . ASN B 1 52 ? 31.453 -9.414 -13.328 1 41.56 52 ASN B N 1
ATOM 3059 C CA . ASN B 1 52 ? 30.5 -8.977 -12.312 1 41.56 52 ASN B CA 1
ATOM 3060 C C . ASN B 1 52 ? 29.328 -8.211 -12.93 1 41.56 52 ASN B C 1
ATOM 3062 O O . ASN B 1 52 ? 29.531 -7.172 -13.57 1 41.56 52 ASN B O 1
ATOM 3066 N N . PRO B 1 53 ? 28.359 -8.852 -13.367 1 40.31 53 PRO B N 1
ATOM 3067 C CA . PRO B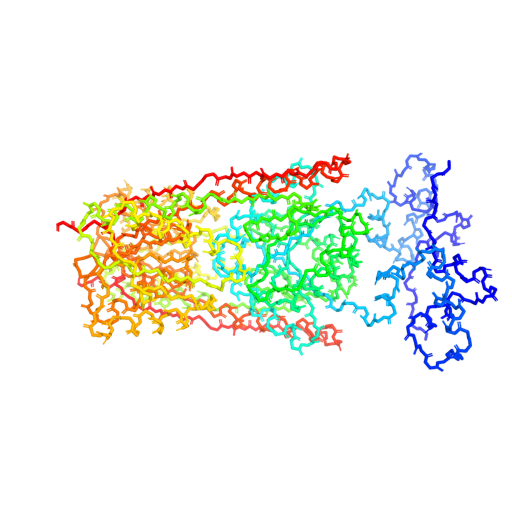 1 53 ? 27.281 -8.031 -13.914 1 40.31 53 PRO B CA 1
ATOM 3068 C C . PRO B 1 53 ? 27.188 -6.656 -13.258 1 40.31 53 PRO B C 1
ATOM 3070 O O . PRO B 1 53 ? 26.641 -5.719 -13.844 1 40.31 53 PRO B O 1
ATOM 3073 N N . PHE B 1 54 ? 27.688 -6.559 -12.047 1 37.81 54 PHE B N 1
ATOM 3074 C CA . PHE B 1 54 ? 27.812 -5.293 -11.328 1 37.81 54 PHE B CA 1
ATOM 3075 C C . PHE B 1 54 ? 28.844 -4.387 -11.984 1 37.81 54 PHE B C 1
ATOM 3077 O O . PHE B 1 54 ? 28.656 -3.172 -12.062 1 37.81 54 PHE B O 1
ATOM 3084 N N . ALA B 1 55 ? 30.016 -4.848 -12.344 1 40.12 55 ALA B N 1
ATOM 3085 C CA . ALA B 1 55 ? 31.078 -4.07 -12.984 1 40.12 55 ALA B CA 1
ATOM 3086 C C . ALA B 1 55 ? 30.688 -3.693 -14.414 1 40.12 55 ALA B C 1
ATOM 3088 O O . ALA B 1 55 ? 31.047 -2.615 -14.898 1 40.12 55 ALA B O 1
ATOM 3089 N N . GLN B 1 56 ? 30.141 -4.535 -15.117 1 40.31 56 GLN B N 1
ATOM 3090 C CA . GLN B 1 56 ? 29.688 -4.188 -16.469 1 40.31 56 GLN B CA 1
ATOM 3091 C C . GLN B 1 56 ? 28.516 -3.225 -16.422 1 40.31 56 GLN B C 1
ATOM 3093 O O . GLN B 1 56 ? 28.328 -2.418 -17.328 1 40.31 56 GLN B O 1
ATOM 3098 N N . SER B 1 57 ? 27.531 -3.379 -15.539 1 38.94 57 SER B N 1
ATOM 3099 C CA . SER B 1 57 ? 26.469 -2.396 -15.289 1 38.94 57 SER B CA 1
ATOM 3100 C C . SER B 1 57 ? 27.062 -1.049 -14.883 1 38.94 57 SER B C 1
ATOM 3102 O O . SER B 1 57 ? 26.359 -0.041 -14.844 1 38.94 57 SER B O 1
ATOM 3104 N N . LEU B 1 58 ? 28.25 -0.993 -14.375 1 36.56 58 LEU B N 1
ATOM 3105 C CA . LEU B 1 58 ? 28.922 0.269 -14.07 1 36.56 58 LEU B CA 1
ATOM 3106 C C . LEU B 1 58 ? 29.016 1.142 -15.32 1 36.56 58 LEU B C 1
ATOM 3108 O O . LEU B 1 58 ? 29 2.371 -15.227 1 36.56 58 LEU B O 1
ATOM 3112 N N . ARG B 1 59 ? 29.547 0.647 -16.375 1 37.59 59 ARG B N 1
ATOM 3113 C CA . ARG B 1 59 ? 29.719 1.521 -17.531 1 37.59 59 ARG B CA 1
ATOM 3114 C C . ARG B 1 59 ? 28.375 1.897 -18.141 1 37.59 59 ARG B C 1
ATOM 3116 O O . ARG B 1 59 ? 28.297 2.768 -19.016 1 37.59 59 ARG B O 1
ATOM 3123 N N . LYS B 1 60 ? 27.406 0.938 -18.219 1 42.62 60 LYS B N 1
ATOM 3124 C CA . LYS B 1 60 ? 26.125 1.434 -18.719 1 42.62 60 LYS B CA 1
ATOM 3125 C C . LYS B 1 60 ? 25.547 2.5 -17.797 1 42.62 60 LYS B C 1
ATOM 3127 O O . LYS B 1 60 ? 25.844 2.529 -16.609 1 42.62 60 LYS B O 1
ATOM 3132 N N . GLU B 1 61 ? 24.734 3.482 -18.422 1 45.94 61 GLU B N 1
ATOM 3133 C CA . GLU B 1 61 ? 24.219 4.719 -17.844 1 45.94 61 GLU B CA 1
ATOM 3134 C C . GLU B 1 61 ? 23.719 4.496 -16.422 1 45.94 61 GLU B C 1
ATOM 3136 O O . GLU B 1 61 ? 23.062 3.494 -16.141 1 45.94 61 GLU B O 1
ATOM 3141 N N . ALA B 1 62 ? 24.516 4.824 -15.391 1 49.53 62 ALA B N 1
ATOM 3142 C CA . ALA B 1 62 ? 24.188 4.883 -13.969 1 49.53 62 ALA B CA 1
ATOM 3143 C C . ALA B 1 62 ? 22.688 4.766 -13.742 1 49.53 62 ALA B C 1
ATOM 3145 O O . ALA B 1 62 ? 21.891 5.434 -14.414 1 49.53 62 ALA B O 1
ATOM 3146 N N . PRO B 1 63 ? 22.172 3.645 -13.18 1 59.81 63 PRO B N 1
ATOM 3147 C CA . PRO B 1 63 ? 20.734 3.514 -12.953 1 59.81 63 PRO B CA 1
ATOM 3148 C C . PRO B 1 63 ? 20.094 4.789 -12.398 1 59.81 63 PRO B C 1
ATOM 3150 O O . PRO B 1 63 ? 20.625 5.375 -11.453 1 59.81 63 PRO B O 1
ATOM 3153 N N . ARG B 1 64 ? 19.438 5.57 -13.234 1 86.94 64 ARG B N 1
ATOM 3154 C CA . ARG B 1 64 ? 18.719 6.75 -12.781 1 86.94 64 ARG B CA 1
ATOM 3155 C C . ARG B 1 64 ? 17.625 6.371 -11.781 1 86.94 64 ARG B C 1
ATOM 3157 O O . ARG B 1 64 ? 16.641 5.734 -12.148 1 86.94 64 ARG B O 1
ATOM 3164 N N . VAL B 1 65 ? 17.969 6.543 -10.406 1 93.25 65 VAL B N 1
ATOM 3165 C CA . VAL B 1 65 ? 17.031 6.16 -9.344 1 93.25 65 VAL B CA 1
ATOM 3166 C C . VAL B 1 65 ? 16.641 7.395 -8.531 1 93.25 65 VAL B C 1
ATOM 3168 O O . VAL B 1 65 ? 17.469 8.25 -8.242 1 93.25 65 VAL B O 1
ATOM 3171 N N . ILE B 1 66 ? 15.391 7.473 -8.273 1 96.88 66 ILE B N 1
ATOM 3172 C CA . ILE B 1 66 ? 14.945 8.469 -7.309 1 96.88 66 ILE B CA 1
ATOM 3173 C C . ILE B 1 66 ? 14.375 7.777 -6.074 1 96.88 66 ILE B C 1
ATOM 3175 O O . ILE B 1 66 ? 13.938 6.621 -6.148 1 96.88 66 ILE B O 1
ATOM 3179 N N . GLY B 1 67 ? 14.461 8.414 -4.902 1 97.31 67 GLY B N 1
ATOM 3180 C CA . GLY B 1 67 ? 13.914 7.914 -3.654 1 97.31 67 GLY B CA 1
ATOM 3181 C C . GLY B 1 67 ? 12.617 8.602 -3.254 1 97.31 67 GLY B C 1
ATOM 3182 O O . GLY B 1 67 ? 12.469 9.805 -3.445 1 97.31 67 GLY B O 1
ATOM 3183 N N . VAL B 1 68 ? 11.719 7.777 -2.748 1 98.19 68 VAL B N 1
ATOM 3184 C CA . VAL B 1 68 ? 10.453 8.32 -2.254 1 98.19 68 VAL B CA 1
ATOM 3185 C C . VAL B 1 68 ? 10.25 7.906 -0.797 1 98.19 68 VAL B C 1
ATOM 3187 O O . VAL B 1 68 ? 10.375 6.73 -0.453 1 98.19 68 VAL B O 1
ATOM 3190 N N . ILE B 1 69 ? 9.93 8.859 0.071 1 97.5 69 ILE B N 1
ATOM 3191 C CA . ILE B 1 69 ? 9.633 8.562 1.469 1 97.5 69 ILE B CA 1
ATOM 3192 C C . ILE B 1 69 ? 8.172 8.898 1.764 1 97.5 69 ILE B C 1
ATOM 3194 O O . ILE B 1 69 ? 7.715 10.016 1.499 1 97.5 69 ILE B O 1
ATOM 3198 N N . VAL B 1 70 ? 7.492 7.914 2.252 1 96 70 VAL B N 1
ATOM 3199 C CA . VAL B 1 70 ? 6.102 8.117 2.646 1 96 70 VAL B CA 1
ATOM 3200 C C . VAL B 1 70 ? 5.918 7.707 4.109 1 96 70 VAL B C 1
ATOM 3202 O O . VAL B 1 70 ? 6.66 6.871 4.625 1 96 70 VAL B O 1
ATOM 3205 N N . PRO B 1 71 ? 4.914 8.312 4.785 1 95.12 71 PRO B N 1
ATOM 3206 C CA . PRO B 1 71 ? 4.73 8.008 6.207 1 95.12 71 PRO B CA 1
ATOM 3207 C C . PRO B 1 71 ? 4.027 6.668 6.434 1 95.12 71 PRO B C 1
ATOM 3209 O O . PRO B 1 71 ? 4.152 6.078 7.508 1 95.12 71 PRO B O 1
ATOM 3212 N N . ASN B 1 72 ? 3.246 6.223 5.449 1 88.19 72 ASN B N 1
ATOM 3213 C CA . ASN B 1 72 ? 2.477 5 5.656 1 88.19 72 ASN B CA 1
ATOM 3214 C C . ASN B 1 72 ? 2.076 4.359 4.332 1 88.19 72 ASN B C 1
ATOM 3216 O O . ASN B 1 72 ? 1.027 4.684 3.771 1 88.19 72 ASN B O 1
ATOM 3220 N N . LEU B 1 73 ? 2.707 3.295 3.975 1 84.38 73 LEU B N 1
ATOM 3221 C CA . LEU B 1 73 ? 2.479 2.686 2.668 1 84.38 73 LEU B CA 1
ATOM 3222 C C . LEU B 1 73 ? 1.261 1.77 2.699 1 84.38 73 LEU B C 1
ATOM 3224 O O . LEU B 1 73 ? 0.782 1.33 1.651 1 84.38 73 LEU B O 1
ATOM 3228 N N . VAL B 1 74 ? 0.725 1.468 3.822 1 74.62 74 VAL B N 1
ATOM 3229 C CA . VAL B 1 74 ? -0.407 0.553 3.928 1 74.62 74 VAL B CA 1
ATOM 3230 C C . VAL B 1 74 ? -1.69 1.269 3.514 1 74.62 74 VAL B C 1
ATOM 3232 O O . VAL B 1 74 ? -2.664 0.627 3.109 1 74.62 74 VAL B O 1
ATOM 3235 N N . THR B 1 75 ? -1.67 2.551 3.422 1 78.06 75 THR B N 1
ATOM 3236 C CA . THR B 1 75 ? -2.865 3.283 3.02 1 78.06 75 THR B CA 1
ATOM 3237 C C . THR B 1 75 ? -2.936 3.416 1.502 1 78.06 75 THR B C 1
ATOM 3239 O O . THR B 1 75 ? -1.903 3.512 0.834 1 78.06 75 THR B O 1
ATOM 3242 N N . HIS B 1 76 ? -4.105 3.428 0.987 1 78.31 76 HIS B N 1
ATOM 3243 C CA . HIS B 1 76 ? -4.316 3.502 -0.454 1 78.31 76 HIS B CA 1
ATOM 3244 C C . HIS B 1 76 ? -3.773 4.809 -1.023 1 78.31 76 HIS B C 1
ATOM 3246 O O . HIS B 1 76 ? -3.289 4.844 -2.158 1 78.31 76 HIS B O 1
ATOM 3252 N N . TYR B 1 77 ? -3.854 5.871 -0.288 1 86.69 77 TYR B N 1
ATOM 3253 C CA . TYR B 1 77 ? -3.438 7.18 -0.776 1 86.69 77 TYR B CA 1
ATOM 3254 C C . TYR B 1 77 ? -1.966 7.172 -1.175 1 86.69 77 TYR B C 1
ATOM 3256 O O . TYR B 1 77 ? -1.623 7.504 -2.312 1 86.69 77 TYR B O 1
ATOM 3264 N N . TYR B 1 78 ? -1.166 6.719 -0.339 1 90.94 78 TYR B N 1
ATOM 3265 C CA . TYR B 1 78 ? 0.27 6.781 -0.592 1 90.94 78 TYR B CA 1
ATOM 3266 C C . TYR B 1 78 ? 0.674 5.797 -1.684 1 90.94 78 TYR B C 1
ATOM 3268 O O . TYR B 1 78 ? 1.574 6.078 -2.479 1 90.94 78 TYR B O 1
ATOM 3276 N N . ALA B 1 79 ? 0.039 4.699 -1.66 1 87.06 79 ALA B N 1
ATOM 3277 C CA . ALA B 1 79 ? 0.316 3.732 -2.721 1 87.06 79 ALA B CA 1
ATOM 3278 C C . ALA B 1 79 ? -0.05 4.301 -4.09 1 87.06 79 ALA B C 1
ATOM 3280 O O . ALA B 1 79 ? 0.662 4.078 -5.07 1 87.06 79 ALA B O 1
ATOM 3281 N N . ALA B 1 80 ? -1.15 5 -4.172 1 88.62 80 ALA B N 1
ATOM 3282 C CA . ALA B 1 80 ? -1.593 5.613 -5.418 1 88.62 80 ALA B CA 1
ATOM 3283 C C . ALA B 1 80 ? -0.654 6.742 -5.836 1 88.62 80 ALA B C 1
ATOM 3285 O O . ALA B 1 80 ? -0.383 6.926 -7.027 1 88.62 80 ALA B O 1
ATOM 3286 N N . VAL B 1 81 ? -0.234 7.504 -4.898 1 94.12 81 VAL B N 1
ATOM 3287 C CA . VAL B 1 81 ? 0.742 8.547 -5.188 1 94.12 81 VAL B CA 1
ATOM 3288 C C . VAL B 1 81 ? 2.016 7.926 -5.758 1 94.12 81 VAL B C 1
ATOM 3290 O O . VAL B 1 81 ? 2.557 8.406 -6.758 1 94.12 81 VAL B O 1
ATOM 3293 N N . LEU B 1 82 ? 2.436 6.887 -5.086 1 93.81 82 LEU B N 1
ATOM 3294 C CA . LEU B 1 82 ? 3.633 6.191 -5.543 1 93.81 82 LEU B CA 1
ATOM 3295 C C . LEU B 1 82 ? 3.455 5.688 -6.973 1 93.81 82 LEU B C 1
ATOM 3297 O O . LEU B 1 82 ? 4.387 5.746 -7.777 1 93.81 82 LEU B O 1
ATOM 3301 N N . ASP B 1 83 ? 2.312 5.23 -7.246 1 91.44 83 ASP B N 1
ATOM 3302 C CA . ASP B 1 83 ? 2.006 4.773 -8.594 1 91.44 83 ASP B CA 1
ATOM 3303 C C . ASP B 1 83 ? 2.164 5.902 -9.609 1 91.44 83 ASP B C 1
ATOM 3305 O O . ASP B 1 83 ? 2.721 5.703 -10.688 1 91.44 83 ASP B O 1
ATOM 3309 N N . GLY B 1 84 ? 1.674 7.027 -9.281 1 95.25 84 GLY B N 1
ATOM 3310 C CA . GLY B 1 84 ? 1.825 8.188 -10.141 1 95.25 84 GLY B CA 1
ATOM 3311 C C . GLY B 1 84 ? 3.271 8.609 -10.336 1 95.25 84 GLY B C 1
ATOM 3312 O O . GLY B 1 84 ? 3.68 8.953 -11.445 1 95.25 84 GLY B O 1
ATOM 3313 N N . ILE B 1 85 ? 4 8.539 -9.266 1 97.62 85 ILE B N 1
ATOM 3314 C CA . ILE B 1 85 ? 5.422 8.852 -9.32 1 97.62 85 ILE B CA 1
ATOM 3315 C C . ILE B 1 85 ? 6.129 7.879 -10.266 1 97.62 85 ILE B C 1
ATOM 3317 O O . ILE B 1 85 ? 6.883 8.297 -11.141 1 97.62 85 ILE B O 1
ATOM 3321 N N . GLU B 1 86 ? 5.871 6.645 -10.086 1 94.88 86 GLU B N 1
ATOM 3322 C CA . GLU B 1 86 ? 6.527 5.598 -10.867 1 94.88 86 GLU B CA 1
ATOM 3323 C C . GLU B 1 86 ? 6.168 5.699 -12.344 1 94.88 86 GLU B C 1
ATOM 3325 O O . GLU B 1 86 ? 7.02 5.484 -13.211 1 94.88 86 GLU B O 1
ATOM 3330 N N . ASP B 1 87 ? 4.941 6 -12.594 1 93.88 87 ASP B N 1
ATOM 3331 C CA . ASP B 1 87 ? 4.5 6.148 -13.977 1 93.88 87 ASP B CA 1
ATOM 3332 C C . ASP B 1 87 ? 5.285 7.25 -14.688 1 93.88 87 ASP B C 1
ATOM 3334 O O . ASP B 1 87 ? 5.777 7.047 -15.805 1 93.88 87 ASP B O 1
ATOM 3338 N N . TYR B 1 88 ? 5.379 8.359 -14.039 1 97.06 88 TYR B N 1
ATOM 3339 C CA . TYR B 1 88 ? 6.109 9.469 -14.641 1 97.06 88 TYR B CA 1
ATOM 3340 C C . TYR B 1 88 ? 7.602 9.156 -14.719 1 97.06 88 TYR B C 1
ATOM 3342 O O . TYR B 1 88 ? 8.234 9.391 -15.75 1 97.06 88 TYR B O 1
ATOM 3350 N N . ALA B 1 89 ? 8.164 8.617 -13.664 1 96.19 89 ALA B N 1
ATOM 3351 C CA . ALA B 1 89 ? 9.586 8.312 -13.586 1 96.19 89 ALA B CA 1
ATOM 3352 C C . ALA B 1 89 ? 10 7.328 -14.672 1 96.19 89 ALA B C 1
ATOM 3354 O O . ALA B 1 89 ? 11.039 7.504 -15.312 1 96.19 89 ALA B O 1
ATOM 3355 N N . SER B 1 90 ? 9.234 6.363 -14.852 1 91.81 90 SER B N 1
ATOM 3356 C CA . SER B 1 90 ? 9.539 5.336 -15.844 1 91.81 90 SER B CA 1
ATOM 3357 C C . SER B 1 90 ? 9.609 5.926 -17.25 1 91.81 90 SER B C 1
ATOM 3359 O O . SER B 1 90 ? 10.477 5.543 -18.047 1 91.81 90 SER B O 1
ATOM 3361 N N . LYS B 1 91 ? 8.734 6.812 -17.531 1 92.81 91 LYS B N 1
ATOM 3362 C CA . LYS B 1 91 ? 8.719 7.477 -18.844 1 92.81 91 LYS B CA 1
ATOM 3363 C C . LYS B 1 91 ? 9.984 8.305 -19.047 1 92.81 91 LYS B C 1
ATOM 3365 O O . LYS B 1 91 ? 10.383 8.57 -20.188 1 92.81 91 LYS B O 1
ATOM 3370 N N . GLN B 1 92 ? 10.586 8.695 -17.969 1 93.5 92 GLN B N 1
ATOM 3371 C CA . GLN B 1 92 ? 11.805 9.492 -18.031 1 93.5 92 GLN B CA 1
ATOM 3372 C C . GLN B 1 92 ? 13.047 8.602 -17.906 1 93.5 92 GLN B C 1
ATOM 3374 O O . GLN B 1 92 ? 14.164 9.109 -17.797 1 93.5 92 GLN B O 1
ATOM 3379 N N . GLY B 1 93 ? 12.82 7.273 -17.812 1 90.56 93 GLY B N 1
ATOM 3380 C CA . GLY B 1 93 ? 13.93 6.336 -17.734 1 90.56 93 GLY B CA 1
ATOM 3381 C C . GLY B 1 93 ? 14.461 6.172 -16.312 1 90.56 93 GLY B C 1
ATOM 3382 O O . GLY B 1 93 ? 15.586 5.711 -16.125 1 90.56 93 GLY B O 1
ATOM 3383 N N . TYR B 1 94 ? 13.711 6.633 -15.273 1 93.69 94 TYR B N 1
ATOM 3384 C CA . TYR B 1 94 ? 14.125 6.52 -13.883 1 93.69 94 TYR B CA 1
ATOM 3385 C C . TYR B 1 94 ? 13.43 5.352 -13.195 1 93.69 94 TYR B C 1
ATOM 3387 O O . TYR B 1 94 ? 12.273 5.047 -13.5 1 93.69 94 TYR B O 1
ATOM 3395 N N . SER B 1 95 ? 14.125 4.711 -12.258 1 93.25 95 SER B N 1
ATOM 3396 C CA . SER B 1 95 ? 13.523 3.77 -11.312 1 93.25 95 SER B CA 1
ATOM 3397 C C . SER B 1 95 ? 13.219 4.445 -9.977 1 93.25 95 SER B C 1
ATOM 3399 O O . SER B 1 95 ? 13.805 5.48 -9.648 1 93.25 95 SER B O 1
ATOM 3401 N N . VAL B 1 96 ? 12.266 3.826 -9.305 1 95.56 96 VAL B N 1
ATOM 3402 C CA . VAL B 1 96 ? 11.852 4.398 -8.031 1 95.56 96 VAL B CA 1
ATOM 3403 C C . VAL B 1 96 ? 12.07 3.381 -6.91 1 95.56 96 VAL B C 1
ATOM 3405 O O . VAL B 1 96 ? 11.734 2.203 -7.062 1 95.56 96 VAL B O 1
ATOM 3408 N N . ILE B 1 97 ? 12.703 3.842 -5.852 1 93.81 97 ILE B N 1
ATOM 3409 C CA . ILE B 1 97 ? 12.734 3.068 -4.617 1 93.81 97 ILE B CA 1
ATOM 3410 C C . ILE B 1 97 ? 12.047 3.855 -3.5 1 93.81 97 ILE B C 1
ATOM 3412 O O . ILE B 1 97 ? 12.141 5.082 -3.451 1 93.81 97 ILE B O 1
ATOM 3416 N N . SER B 1 98 ? 11.359 3.127 -2.67 1 95.12 98 SER B N 1
ATOM 3417 C CA . SER B 1 98 ? 10.594 3.838 -1.651 1 95.12 98 SER B CA 1
ATOM 3418 C C . SER B 1 98 ? 10.914 3.32 -0.254 1 95.12 98 SER B C 1
ATOM 3420 O O . SER B 1 98 ? 11.414 2.201 -0.1 1 95.12 98 SER B O 1
ATOM 3422 N N . ALA B 1 99 ? 10.727 4.195 0.737 1 94.5 99 ALA B N 1
ATOM 3423 C CA . ALA B 1 99 ? 10.883 3.887 2.156 1 94.5 99 ALA B CA 1
ATOM 3424 C C . ALA B 1 99 ? 9.68 4.379 2.955 1 94.5 99 ALA B C 1
ATOM 3426 O O . ALA B 1 99 ? 9.078 5.402 2.615 1 94.5 99 ALA B O 1
ATOM 3427 N N . ASN B 1 100 ? 9.352 3.6 3.91 1 94.25 100 ASN B N 1
ATOM 3428 C CA . ASN B 1 100 ? 8.258 3.91 4.832 1 94.25 100 ASN B CA 1
ATOM 3429 C C . ASN B 1 100 ? 8.781 4.426 6.168 1 94.25 100 ASN B C 1
ATOM 3431 O O . ASN B 1 100 ? 9.516 3.719 6.867 1 94.25 100 ASN B O 1
ATOM 3435 N N . SER B 1 101 ? 8.336 5.656 6.562 1 94.44 101 SER B N 1
ATOM 3436 C CA . SER B 1 101 ? 8.82 6.211 7.82 1 94.44 101 SER B CA 1
ATOM 3437 C C . SER B 1 101 ? 7.973 5.734 9 1 94.44 101 SER B C 1
ATOM 3439 O O . SER B 1 101 ? 8.359 5.895 10.156 1 94.44 101 SER B O 1
ATOM 3441 N N . HIS B 1 102 ? 6.762 5.207 8.711 1 91.31 102 HIS B N 1
ATOM 3442 C CA . HIS B 1 102 ? 5.836 4.754 9.742 1 91.31 102 HIS B CA 1
ATOM 3443 C C . HIS B 1 102 ? 5.496 5.879 10.711 1 91.31 102 HIS B C 1
ATOM 3445 O O . HIS B 1 102 ? 5.48 5.672 11.93 1 91.31 102 HIS B O 1
ATOM 3451 N N . GLU B 1 103 ? 5.395 7.035 10.164 1 93.75 103 GLU B N 1
ATOM 3452 C CA . GLU B 1 103 ? 4.984 8.219 10.906 1 93.75 103 GLU B CA 1
ATOM 3453 C C . GLU B 1 103 ? 6.023 8.594 11.961 1 93.75 103 GLU B C 1
ATOM 3455 O O . GLU B 1 103 ? 5.707 9.289 12.93 1 93.75 103 GLU B O 1
ATOM 3460 N N . ASP B 1 104 ? 7.297 8.141 11.773 1 94.88 104 ASP B N 1
ATOM 3461 C CA . ASP B 1 104 ? 8.383 8.359 12.719 1 94.88 104 ASP B CA 1
ATOM 3462 C C . ASP B 1 104 ? 9.5 9.195 12.102 1 94.88 104 ASP B C 1
ATOM 3464 O O . ASP B 1 104 ? 10.156 8.766 11.148 1 94.88 104 ASP B O 1
ATOM 3468 N N . HIS B 1 105 ? 9.773 10.328 12.781 1 95.81 105 HIS B N 1
ATOM 3469 C CA . HIS B 1 105 ? 10.742 11.25 12.203 1 95.81 105 HIS B CA 1
ATOM 3470 C C . HIS B 1 105 ? 12.141 10.648 12.195 1 95.81 105 HIS B C 1
ATOM 3472 O O . HIS B 1 105 ? 12.961 10.977 11.336 1 95.81 105 HIS B O 1
ATOM 3478 N N . THR B 1 106 ? 12.43 9.727 13.094 1 94.31 106 THR B N 1
ATOM 3479 C CA . THR B 1 106 ? 13.75 9.102 13.133 1 94.31 106 THR B CA 1
ATOM 3480 C C . THR B 1 106 ? 13.945 8.172 11.938 1 94.31 106 THR B C 1
ATOM 3482 O O . THR B 1 106 ? 15.023 8.117 11.352 1 94.31 106 THR B O 1
ATOM 3485 N N . ARG B 1 107 ? 12.922 7.484 11.625 1 93.38 107 ARG B N 1
ATOM 3486 C CA . ARG B 1 107 ? 12.961 6.621 10.453 1 93.38 107 ARG B CA 1
ATOM 3487 C C . ARG B 1 107 ? 13.023 7.441 9.172 1 93.38 107 ARG B C 1
ATOM 3489 O O . ARG B 1 107 ? 13.672 7.039 8.203 1 93.38 107 ARG B O 1
ATOM 3496 N N . GLU B 1 108 ? 12.305 8.523 9.234 1 95.75 108 GLU B N 1
ATOM 3497 C CA . GLU B 1 108 ? 12.352 9.469 8.117 1 95.75 108 GLU B CA 1
ATOM 3498 C C . GLU B 1 108 ? 13.773 9.938 7.859 1 95.75 108 GLU B C 1
ATOM 3500 O O . GLU B 1 108 ? 14.25 9.914 6.719 1 95.75 108 GLU B O 1
ATOM 3505 N N . GLU B 1 109 ? 14.469 10.312 8.852 1 94.5 109 GLU B N 1
ATOM 3506 C CA . GLU B 1 109 ? 15.844 10.773 8.75 1 94.5 109 GLU B CA 1
ATOM 3507 C C . GLU B 1 109 ? 16.766 9.664 8.258 1 94.5 109 GLU B C 1
ATOM 3509 O O . GLU B 1 109 ? 17.625 9.898 7.402 1 94.5 109 GLU B O 1
ATOM 3514 N N . ARG B 1 110 ? 16.562 8.523 8.797 1 91.94 110 ARG B N 1
ATOM 3515 C CA . ARG B 1 110 ? 17.375 7.379 8.391 1 91.94 110 ARG B CA 1
ATOM 3516 C C . ARG B 1 110 ? 17.172 7.055 6.918 1 91.94 110 ARG B C 1
ATOM 3518 O O . ARG B 1 110 ? 18.125 6.707 6.215 1 91.94 110 ARG B O 1
ATOM 3525 N N . ALA B 1 111 ? 15.945 7.121 6.508 1 93.75 111 ALA B N 1
ATOM 3526 C CA . ALA B 1 111 ? 15.641 6.863 5.105 1 93.75 111 ALA B CA 1
ATOM 3527 C C . ALA B 1 111 ? 16.359 7.855 4.195 1 93.75 111 ALA B C 1
ATOM 3529 O O . ALA B 1 111 ? 16.891 7.473 3.152 1 93.75 111 ALA B O 1
ATOM 3530 N N . LEU B 1 112 ? 16.375 9.07 4.602 1 94 112 LEU B N 1
ATOM 3531 C CA . LEU B 1 112 ? 17.062 10.102 3.828 1 94 112 LEU B CA 1
ATOM 3532 C C . LEU B 1 112 ? 18.562 9.82 3.766 1 94 112 LEU B C 1
ATOM 3534 O O . LEU B 1 112 ? 19.172 9.922 2.697 1 94 112 LEU B O 1
ATOM 3538 N N . ASP B 1 113 ? 19.047 9.453 4.879 1 90 113 ASP B N 1
ATOM 3539 C CA . ASP B 1 113 ? 20.453 9.109 4.934 1 90 113 ASP B CA 1
ATOM 3540 C C . ASP B 1 113 ? 20.781 7.941 4.004 1 90 113 ASP B C 1
ATOM 3542 O O . ASP B 1 113 ? 21.797 7.957 3.305 1 90 113 ASP B O 1
ATOM 3546 N N . ASN B 1 114 ? 19.953 6.992 4.059 1 88.75 114 ASN B N 1
ATOM 3547 C CA . ASN B 1 114 ? 20.125 5.836 3.188 1 88.75 114 ASN B CA 1
ATOM 3548 C C . ASN B 1 114 ? 20.094 6.234 1.716 1 88.75 114 ASN B C 1
ATOM 3550 O O . ASN B 1 114 ? 20.938 5.785 0.929 1 88.75 114 ASN B O 1
ATOM 3554 N N . PHE B 1 115 ? 19.141 7.07 1.327 1 91.31 115 PHE B N 1
ATOM 3555 C CA . PHE B 1 115 ? 19.016 7.512 -0.058 1 91.31 115 PHE B CA 1
ATOM 3556 C C . PHE B 1 115 ? 20.281 8.258 -0.499 1 91.31 115 PHE B C 1
ATOM 3558 O O . PHE B 1 115 ? 20.75 8.078 -1.622 1 91.31 115 PHE B O 1
ATOM 3565 N N . LEU B 1 116 ? 20.766 9.047 0.356 1 86.56 116 LEU B N 1
ATOM 3566 C CA . LEU B 1 116 ? 21.984 9.789 0.051 1 86.56 116 LEU B CA 1
ATOM 3567 C C . LEU B 1 116 ? 23.156 8.844 -0.153 1 86.56 116 LEU B C 1
ATOM 3569 O O . LEU B 1 116 ? 23.922 8.984 -1.112 1 86.56 116 LEU B O 1
ATOM 3573 N N . ASN B 1 117 ? 23.234 7.891 0.738 1 82.06 117 ASN B N 1
ATOM 3574 C CA . ASN B 1 117 ? 24.312 6.918 0.662 1 82.06 117 ASN B CA 1
ATOM 3575 C C . ASN B 1 117 ? 24.203 6.062 -0.599 1 82.06 117 ASN B C 1
ATOM 3577 O O . ASN B 1 117 ? 25.219 5.605 -1.126 1 82.06 117 ASN B O 1
ATOM 3581 N N . MET B 1 118 ? 23.047 5.961 -1.011 1 82.12 118 MET B N 1
ATOM 3582 C CA . MET B 1 118 ? 22.812 5.141 -2.195 1 82.12 118 MET B CA 1
ATOM 3583 C C . MET B 1 118 ? 22.891 5.984 -3.465 1 82.12 118 MET B C 1
ATOM 3585 O O . MET B 1 118 ? 22.703 5.469 -4.57 1 82.12 118 MET B O 1
ATOM 3589 N N . HIS B 1 119 ? 23.094 7.227 -3.377 1 83 119 HIS B N 1
ATOM 3590 C CA . HIS B 1 119 ? 23.328 8.164 -4.465 1 83 119 HIS B CA 1
ATOM 3591 C C . HIS B 1 119 ? 22.125 8.242 -5.402 1 83 119 HIS B C 1
ATOM 3593 O O . HIS B 1 119 ? 22.281 8.188 -6.625 1 83 119 HIS B O 1
ATOM 3599 N N . VAL B 1 120 ? 20.969 8.344 -4.797 1 89.38 120 VAL B N 1
ATOM 3600 C CA . VAL B 1 120 ? 19.812 8.594 -5.645 1 89.38 120 VAL B CA 1
ATOM 3601 C C . VAL B 1 120 ? 19.906 9.992 -6.25 1 89.38 120 VAL B C 1
ATOM 3603 O O . VAL B 1 120 ? 20.531 10.883 -5.676 1 89.38 120 VAL B O 1
ATOM 3606 N N . GLU B 1 121 ? 19.266 10.211 -7.371 1 92.38 121 GLU B N 1
ATOM 3607 C CA . GLU B 1 121 ? 19.422 11.477 -8.094 1 92.38 121 GLU B CA 1
ATOM 3608 C C . GLU B 1 121 ? 18.453 12.531 -7.547 1 92.38 121 GLU B C 1
ATOM 3610 O O . GLU B 1 121 ? 18.641 13.727 -7.797 1 92.38 121 GLU B O 1
ATOM 3615 N N . GLY B 1 122 ? 17.469 12.141 -6.902 1 96.62 122 GLY B N 1
ATOM 3616 C CA . GLY B 1 122 ? 16.484 13.031 -6.316 1 96.62 122 GLY B CA 1
ATOM 3617 C C . GLY B 1 122 ? 15.539 12.32 -5.355 1 96.62 122 GLY B C 1
ATOM 3618 O O . GLY B 1 122 ? 15.492 11.094 -5.32 1 96.62 122 GLY B O 1
ATOM 3619 N N . ILE B 1 123 ? 14.797 13.188 -4.566 1 98 123 ILE B N 1
ATOM 3620 C CA . ILE B 1 123 ? 13.953 12.625 -3.514 1 98 123 ILE B CA 1
ATOM 3621 C C . ILE B 1 123 ? 12.578 13.289 -3.541 1 98 123 ILE B C 1
ATOM 3623 O O . ILE B 1 123 ? 12.477 14.508 -3.732 1 98 123 ILE B O 1
ATOM 3627 N N . ILE B 1 124 ? 11.57 12.484 -3.455 1 98.75 124 ILE B N 1
ATOM 3628 C CA . ILE B 1 124 ? 10.219 12.961 -3.16 1 98.75 124 ILE B CA 1
ATOM 3629 C C . ILE B 1 124 ? 9.828 12.555 -1.743 1 98.75 124 ILE B C 1
ATOM 3631 O O . ILE B 1 124 ? 9.992 11.391 -1.356 1 98.75 124 ILE B O 1
ATOM 3635 N N . ALA B 1 125 ? 9.312 13.531 -0.963 1 98.5 125 ALA B N 1
ATOM 3636 C CA . ALA B 1 125 ? 9.109 13.219 0.451 1 98.5 125 ALA B CA 1
ATOM 3637 C C . ALA B 1 125 ? 7.754 13.727 0.935 1 98.5 125 ALA B C 1
ATOM 3639 O O . ALA B 1 125 ? 7.242 14.727 0.431 1 98.5 125 ALA B O 1
ATOM 3640 N N . CYS B 1 126 ? 7.188 12.984 1.821 1 98.19 126 CYS B N 1
ATOM 3641 C CA . CYS B 1 126 ? 6.027 13.344 2.629 1 98.19 126 CYS B CA 1
ATOM 3642 C C . CYS B 1 126 ? 6.34 13.219 4.117 1 98.19 126 CYS B C 1
ATOM 3644 O O . CYS B 1 126 ? 6.758 12.156 4.578 1 98.19 126 CYS B O 1
ATOM 3646 N N . LEU B 1 127 ? 6.078 14.258 4.887 1 97.88 127 LEU B N 1
ATOM 3647 C CA . LEU B 1 127 ? 6.52 14.336 6.273 1 97.88 127 LEU B CA 1
ATOM 3648 C C . LEU B 1 127 ? 5.824 13.281 7.125 1 97.88 127 LEU B C 1
ATOM 3650 O O . LEU B 1 127 ? 4.633 13.016 6.945 1 97.88 127 LEU B O 1
ATOM 3654 N N . ALA B 1 128 ? 6.613 12.742 8.078 1 97 128 ALA B N 1
ATOM 3655 C CA . ALA B 1 128 ? 6.012 11.984 9.172 1 97 128 ALA B CA 1
ATOM 3656 C C . ALA B 1 128 ? 5.211 12.898 10.094 1 97 128 ALA B C 1
ATOM 3658 O O . ALA B 1 128 ? 5.484 14.102 10.18 1 97 128 ALA B O 1
ATOM 3659 N N . GLN B 1 129 ? 4.277 12.32 10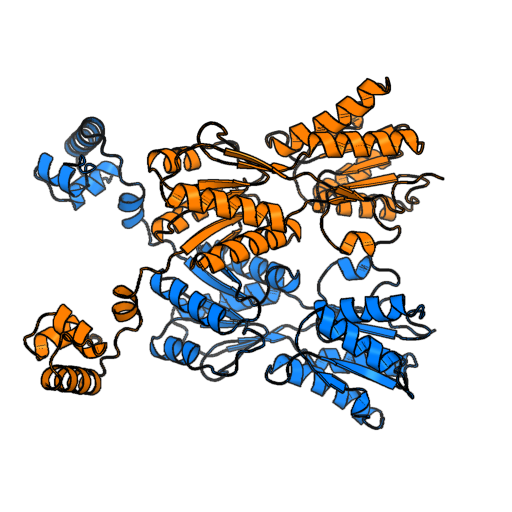.805 1 96.38 129 GLN B N 1
ATOM 3660 C CA . GLN B 1 129 ? 3.344 13.148 11.555 1 96.38 129 GLN B CA 1
ATOM 3661 C C . GLN B 1 129 ? 4.035 13.805 12.75 1 96.38 129 GLN B C 1
ATOM 3663 O O . GLN B 1 129 ? 3.553 14.812 13.273 1 96.38 129 GLN B O 1
ATOM 3668 N N . ASP B 1 130 ? 5.191 13.242 13.156 1 96.12 130 ASP B N 1
ATOM 3669 C CA . ASP B 1 130 ? 5.828 13.773 14.359 1 96.12 130 ASP B CA 1
ATOM 3670 C C . ASP B 1 130 ? 7.043 14.625 14 1 96.12 130 ASP B C 1
ATOM 3672 O O . ASP B 1 130 ? 7.836 14.984 14.875 1 96.12 130 ASP B O 1
ATOM 3676 N N . THR B 1 131 ? 7.223 14.883 12.758 1 96.19 131 THR B N 1
ATOM 3677 C CA . THR B 1 131 ? 8.32 15.742 12.328 1 96.19 131 THR B CA 1
ATOM 3678 C C . THR B 1 131 ? 8.039 17.203 12.672 1 96.19 131 THR B C 1
ATOM 3680 O O . THR B 1 131 ? 7.102 17.797 12.148 1 96.19 131 THR B O 1
ATOM 3683 N N . VAL B 1 132 ? 8.891 17.766 13.5 1 95.44 132 VAL B N 1
ATOM 3684 C CA . VAL B 1 132 ? 8.734 19.156 13.883 1 95.44 132 VAL B CA 1
ATOM 3685 C C . VAL B 1 132 ? 10.039 19.922 13.648 1 95.44 132 VAL B C 1
ATOM 3687 O O . VAL B 1 132 ? 10.055 21.141 13.578 1 95.44 132 VAL B O 1
ATOM 3690 N N . ASP B 1 133 ? 11.102 19.141 13.609 1 95.81 133 ASP B N 1
ATOM 3691 C CA . ASP B 1 133 ? 12.414 19.656 13.25 1 95.81 133 ASP B CA 1
ATOM 3692 C C . ASP B 1 133 ? 12.75 19.328 11.797 1 95.81 133 ASP B C 1
ATOM 3694 O O . ASP B 1 133 ? 12.688 18.172 11.383 1 95.81 133 ASP B O 1
ATOM 3698 N N . TYR B 1 134 ? 13.102 20.391 11.039 1 96.5 134 TYR B N 1
ATOM 3699 C CA . TYR B 1 134 ? 13.273 20.188 9.602 1 96.5 134 TYR B CA 1
ATOM 3700 C C . TYR B 1 134 ? 14.75 20.266 9.219 1 96.5 134 TYR B C 1
ATOM 3702 O O . TYR B 1 134 ? 15.078 20.422 8.039 1 96.5 134 TYR B O 1
ATOM 3710 N N . SER B 1 135 ? 15.641 20.156 10.141 1 94.38 135 SER B N 1
ATOM 3711 C CA . SER B 1 135 ? 17.062 20.359 9.914 1 94.38 135 SER B CA 1
ATOM 3712 C C . SER B 1 135 ? 17.609 19.344 8.914 1 94.38 135 SER B C 1
ATOM 3714 O O . SER B 1 135 ? 18.5 19.672 8.117 1 94.38 135 SER B O 1
ATOM 3716 N N . HIS B 1 136 ? 17.125 18.172 8.969 1 92.5 136 HIS B N 1
ATOM 3717 C CA . HIS B 1 136 ? 17.625 17.156 8.055 1 92.5 136 HIS B CA 1
ATOM 3718 C C . HIS B 1 136 ? 17.25 17.469 6.613 1 92.5 136 HIS B C 1
ATOM 3720 O O . HIS B 1 136 ? 18.016 17.156 5.691 1 92.5 136 HIS B O 1
ATOM 3726 N N . PHE B 1 137 ? 16.156 18.109 6.367 1 96.12 137 PHE B N 1
ATOM 3727 C CA . PHE B 1 137 ? 15.781 18.547 5.027 1 96.12 137 PHE B CA 1
ATOM 3728 C C . PHE B 1 137 ? 16.562 19.781 4.621 1 96.12 137 PHE B C 1
ATOM 3730 O O . PHE B 1 137 ? 16.938 19.938 3.455 1 96.12 137 PHE B O 1
ATOM 3737 N N . GLU B 1 138 ? 16.797 20.672 5.551 1 94.56 138 GLU B N 1
ATOM 3738 C CA . GLU B 1 138 ? 17.625 21.859 5.281 1 94.56 138 GLU B CA 1
ATOM 3739 C C . GLU B 1 138 ? 19.016 21.453 4.824 1 94.56 138 GLU B C 1
ATOM 3741 O O . GLU B 1 138 ? 19.594 22.094 3.928 1 94.56 138 GLU B O 1
ATOM 3746 N N . GLN B 1 139 ? 19.484 20.453 5.449 1 89.56 139 GLN B N 1
ATOM 3747 C CA . GLN B 1 139 ? 20.797 19.938 5.066 1 89.56 139 GLN B CA 1
ATOM 3748 C C . GLN B 1 139 ? 20.797 19.469 3.615 1 89.56 139 GLN B C 1
ATOM 3750 O O . GLN B 1 139 ? 21.781 19.672 2.895 1 89.56 139 GLN B O 1
ATOM 3755 N N . LEU B 1 140 ? 19.766 18.859 3.227 1 92 140 LEU B N 1
ATOM 3756 C CA . LEU B 1 140 ? 19.672 18.406 1.843 1 92 140 LEU B CA 1
ATOM 3757 C C . LEU B 1 140 ? 19.656 19.594 0.882 1 92 140 LEU B C 1
ATOM 3759 O O . LEU B 1 140 ? 20.266 19.531 -0.194 1 92 140 LEU B O 1
ATOM 3763 N N . HIS B 1 141 ? 18.953 20.609 1.244 1 92.56 141 HIS B N 1
ATOM 3764 C CA . HIS B 1 141 ? 18.938 21.828 0.451 1 92.56 141 HIS B CA 1
ATOM 3765 C C . HIS B 1 141 ? 20.328 22.422 0.301 1 92.56 141 HIS B C 1
ATOM 3767 O O . HIS B 1 141 ? 20.734 22.812 -0.797 1 92.56 141 HIS B O 1
ATOM 3773 N N . ASP B 1 142 ? 21.016 22.406 1.354 1 87.56 142 ASP B N 1
ATOM 3774 C CA . ASP B 1 142 ? 22.375 22.953 1.366 1 87.56 142 ASP B CA 1
ATOM 3775 C C . ASP B 1 142 ? 23.312 22.141 0.48 1 87.56 142 ASP B C 1
ATOM 3777 O O . ASP B 1 142 ? 24.25 22.688 -0.091 1 87.56 142 ASP B O 1
ATOM 3781 N N . MET B 1 143 ? 23 20.891 0.356 1 86.62 143 MET B N 1
ATOM 3782 C CA . MET B 1 143 ? 23.797 19.984 -0.465 1 86.62 143 MET B CA 1
ATOM 3783 C C . MET B 1 143 ? 23.328 20.016 -1.915 1 86.62 143 MET B C 1
ATOM 3785 O O . MET B 1 143 ? 23.844 19.266 -2.75 1 86.62 143 MET B O 1
ATOM 3789 N N . SER B 1 144 ? 22.375 20.734 -2.199 1 89.88 144 SER B N 1
ATOM 3790 C CA . SER B 1 144 ? 21.797 20.891 -3.535 1 89.88 144 SER B CA 1
ATOM 3791 C C . SER B 1 144 ? 21.25 19.562 -4.051 1 89.88 144 SER B C 1
ATOM 3793 O O . SER B 1 144 ? 21.391 19.25 -5.23 1 89.88 144 SER B O 1
ATOM 3795 N N . ILE B 1 145 ? 20.734 18.766 -3.107 1 91.31 145 ILE B N 1
ATOM 3796 C CA . ILE B 1 145 ? 20.062 17.547 -3.5 1 91.31 145 ILE B CA 1
ATOM 3797 C C . ILE B 1 145 ? 18.625 17.859 -3.936 1 91.31 145 ILE B C 1
ATOM 3799 O O . ILE B 1 145 ? 17.844 18.422 -3.164 1 91.31 145 ILE B O 1
ATOM 3803 N N . PRO B 1 146 ? 18.266 17.516 -5.188 1 97.06 146 PRO B N 1
ATOM 3804 C CA . PRO B 1 146 ? 16.891 17.766 -5.633 1 97.06 146 PRO B CA 1
ATOM 3805 C C . PRO B 1 146 ? 15.852 17.078 -4.758 1 97.06 146 PRO B C 1
ATOM 3807 O O . PRO B 1 146 ? 15.961 15.875 -4.5 1 97.06 146 PRO B O 1
ATOM 3810 N N . LEU B 1 147 ? 14.867 17.859 -4.258 1 98.06 147 LEU B N 1
ATOM 3811 C CA . LEU B 1 147 ? 13.82 17.344 -3.385 1 98.06 147 LEU B CA 1
ATOM 3812 C C . LEU B 1 147 ? 12.492 18.062 -3.637 1 98.06 147 LEU B C 1
ATOM 3814 O O . LEU B 1 147 ? 12.469 19.281 -3.818 1 98.06 147 LEU B O 1
ATOM 3818 N N . VAL B 1 148 ? 11.438 17.312 -3.742 1 98.75 148 VAL B N 1
ATOM 3819 C CA . VAL B 1 148 ? 10.078 17.828 -3.855 1 98.75 148 VAL B CA 1
ATOM 3820 C C . VAL B 1 148 ? 9.195 17.219 -2.768 1 98.75 148 VAL B C 1
ATOM 3822 O O . VAL B 1 148 ? 9.281 16.016 -2.486 1 98.75 148 VAL B O 1
ATOM 3825 N N . PHE B 1 149 ? 8.422 18.062 -2.092 1 98.69 149 PHE B N 1
ATOM 3826 C CA . PHE B 1 149 ? 7.453 17.578 -1.117 1 98.69 149 PHE B CA 1
ATOM 3827 C C . PHE B 1 149 ? 6.086 17.375 -1.763 1 98.69 149 PHE B C 1
ATOM 3829 O O . PHE B 1 149 ? 5.75 18.062 -2.736 1 98.69 149 PHE B O 1
ATOM 3836 N N . PHE B 1 150 ? 5.367 16.406 -1.197 1 98.12 150 PHE B N 1
ATOM 3837 C CA . PHE B 1 150 ? 3.955 16.297 -1.544 1 98.12 150 PHE B CA 1
ATOM 3838 C C . PHE B 1 150 ? 3.105 16.109 -0.293 1 98.12 150 PHE B C 1
ATOM 3840 O O . PHE B 1 150 ? 3.594 15.617 0.729 1 98.12 150 PHE B O 1
ATOM 3847 N N . ALA B 1 151 ? 1.855 16.547 -0.298 1 96.19 151 ALA B N 1
ATOM 3848 C CA . ALA B 1 151 ? 0.827 16.391 0.727 1 96.19 151 ALA B CA 1
ATOM 3849 C C . ALA B 1 151 ? 1.228 17.094 2.02 1 96.19 151 ALA B C 1
ATOM 3851 O O . ALA B 1 151 ? 0.807 18.219 2.271 1 96.19 151 ALA B O 1
ATOM 3852 N N . ARG B 1 152 ? 2.176 16.438 2.803 1 97.56 152 ARG B N 1
ATOM 3853 C CA . ARG B 1 152 ? 2.732 17.047 4.004 1 97.56 152 ARG B CA 1
ATOM 3854 C C . ARG B 1 152 ? 4.102 17.656 3.723 1 97.56 152 ARG B C 1
ATOM 3856 O O . ARG B 1 152 ? 5.07 16.938 3.479 1 97.56 152 ARG B O 1
ATOM 3863 N N . CYS B 1 153 ? 4.133 19 3.863 1 96.56 153 CYS B N 1
ATOM 3864 C CA . CYS B 1 153 ? 5.305 19.719 3.371 1 96.56 153 CYS B CA 1
ATOM 3865 C C . CYS B 1 153 ? 5.902 20.594 4.465 1 96.56 153 CYS B C 1
ATOM 3867 O O . CYS B 1 153 ? 5.305 20.766 5.527 1 96.56 153 CYS B O 1
ATOM 3869 N N . CYS B 1 154 ? 7.07 21 4.215 1 94.88 154 CYS B N 1
ATOM 3870 C CA . CYS B 1 154 ? 7.773 22 5.012 1 94.88 154 CYS B CA 1
ATOM 3871 C C . CYS B 1 154 ? 8.719 22.812 4.145 1 94.88 154 CYS B C 1
ATOM 3873 O O . CYS B 1 154 ? 8.875 22.547 2.953 1 94.88 154 CYS B O 1
ATOM 3875 N N . LEU B 1 155 ? 9.242 23.922 4.684 1 96.19 155 LEU B N 1
ATOM 3876 C CA . LEU B 1 155 ? 10.266 24.734 4.027 1 96.19 155 LEU B CA 1
ATOM 3877 C C . LEU B 1 155 ? 9.836 25.125 2.621 1 96.19 155 LEU B C 1
ATOM 3879 O O . LEU B 1 155 ? 10.562 24.891 1.653 1 96.19 155 LEU B O 1
ATOM 3883 N N . GLU B 1 156 ? 8.68 25.812 2.547 1 94.69 156 GLU B N 1
ATOM 3884 C CA . GLU B 1 156 ? 8.031 26.156 1.279 1 94.69 156 GLU B CA 1
ATOM 3885 C C . GLU B 1 156 ? 8.891 27.109 0.463 1 94.69 156 GLU B C 1
ATOM 3887 O O . GLU B 1 156 ? 8.695 27.25 -0.747 1 94.69 156 GLU B O 1
ATOM 3892 N N . ASP B 1 157 ? 9.828 27.703 1.042 1 95.69 157 ASP B N 1
ATOM 3893 C CA . ASP B 1 157 ? 10.703 28.656 0.351 1 95.69 157 ASP B CA 1
ATOM 3894 C C . ASP B 1 157 ? 11.938 27.953 -0.205 1 95.69 157 ASP B C 1
ATOM 3896 O O . ASP B 1 157 ? 12.703 28.547 -0.973 1 95.69 157 ASP B O 1
ATOM 3900 N N . LYS B 1 158 ? 12.086 26.703 0.13 1 97 158 LYS B N 1
ATOM 3901 C CA . LYS B 1 158 ? 13.312 26.016 -0.254 1 97 158 LYS B CA 1
ATOM 3902 C C . LYS B 1 158 ? 13.023 24.859 -1.212 1 97 158 LYS B C 1
ATOM 3904 O O . LYS B 1 158 ? 13.867 24.5 -2.023 1 97 158 LYS B O 1
ATOM 3909 N N . PHE B 1 159 ? 11.852 24.297 -1.06 1 98.19 159 PHE B N 1
ATOM 3910 C CA . PHE B 1 159 ? 11.539 23.109 -1.858 1 98.19 159 PHE B CA 1
ATOM 3911 C C . PHE B 1 159 ? 10.203 23.281 -2.57 1 98.19 159 PHE B C 1
ATOM 3913 O O . PHE B 1 159 ? 9.258 23.844 -2.002 1 98.19 159 PHE B O 1
ATOM 3920 N N . SER B 1 160 ? 10.117 22.766 -3.857 1 98.44 160 SER B N 1
ATOM 3921 C CA . SER B 1 160 ? 8.828 22.656 -4.539 1 98.44 160 SER B CA 1
ATOM 3922 C C . SER B 1 160 ? 7.891 21.703 -3.809 1 98.44 160 SER B C 1
ATOM 3924 O O . SER B 1 160 ? 8.344 20.781 -3.115 1 98.44 160 SER B O 1
ATOM 3926 N N . GLN B 1 161 ? 6.641 22.016 -3.941 1 98.19 161 GLN B N 1
ATOM 3927 C CA . GLN B 1 161 ? 5.641 21.219 -3.238 1 98.19 161 GLN B CA 1
ATOM 3928 C C . GLN B 1 161 ? 4.406 20.984 -4.105 1 98.19 161 GLN B C 1
ATOM 3930 O O . GLN B 1 161 ? 4.031 21.859 -4.895 1 98.19 161 GLN B O 1
ATOM 3935 N N . VAL B 1 162 ? 3.854 19.812 -4.02 1 98.56 162 VAL B N 1
ATOM 3936 C CA . VAL B 1 162 ? 2.553 19.484 -4.59 1 98.56 162 VAL B CA 1
ATOM 3937 C C . VAL B 1 162 ? 1.556 19.188 -3.469 1 98.56 162 VAL B C 1
ATOM 3939 O O . VAL B 1 162 ? 1.735 18.25 -2.697 1 98.56 162 VAL B O 1
ATOM 3942 N N . VAL B 1 163 ? 0.494 20 -3.336 1 97.56 163 VAL B N 1
ATOM 3943 C CA . VAL B 1 163 ? -0.475 19.859 -2.254 1 97.56 163 VAL B CA 1
ATOM 3944 C C . VAL B 1 163 ? -1.89 19.844 -2.828 1 97.56 163 VAL B C 1
ATOM 3946 O O . VAL B 1 163 ? -2.09 20.125 -4.012 1 97.56 163 VAL B O 1
ATOM 3949 N N . ALA B 1 164 ? -2.828 19.438 -2.035 1 96.94 164 ALA B N 1
ATOM 3950 C CA . ALA B 1 164 ? -4.246 19.531 -2.379 1 96.94 164 ALA B CA 1
ATOM 3951 C C . ALA B 1 164 ? -4.895 20.75 -1.725 1 96.94 164 ALA B C 1
ATOM 3953 O O . ALA B 1 164 ? -4.27 21.422 -0.905 1 96.94 164 ALA B O 1
ATOM 3954 N N . ASN B 1 165 ? -6.07 21.047 -2.199 1 97.44 165 ASN B N 1
ATOM 3955 C CA . ASN B 1 165 ? -6.812 22.156 -1.598 1 97.44 165 ASN B CA 1
ATOM 3956 C C . ASN B 1 165 ? -7.754 21.656 -0.503 1 97.44 165 ASN B C 1
ATOM 3958 O O . ASN B 1 165 ? -8.961 21.891 -0.57 1 97.44 165 ASN B O 1
ATOM 3962 N N . GLY B 1 166 ? -7.09 21.156 0.554 1 97.06 166 GLY B N 1
ATOM 3963 C CA . GLY B 1 166 ? -7.848 20.531 1.628 1 97.06 166 GLY B CA 1
ATOM 3964 C C . GLY B 1 166 ? -8.711 21.516 2.396 1 97.06 166 GLY B C 1
ATOM 3965 O O . GLY B 1 166 ? -9.742 21.141 2.953 1 97.06 166 GLY B O 1
ATOM 3966 N N . ASP B 1 167 ? -8.336 22.766 2.461 1 97.62 167 ASP B N 1
ATOM 3967 C CA . ASP B 1 167 ? -9.117 23.797 3.133 1 97.62 167 ASP B CA 1
ATOM 3968 C C . ASP B 1 167 ? -10.43 24.047 2.402 1 97.62 167 ASP B C 1
ATOM 3970 O O . ASP B 1 167 ? -11.5 24.078 3.023 1 97.62 167 ASP B O 1
ATOM 3974 N N . VAL B 1 168 ? -10.359 24.109 1.122 1 98.19 168 VAL B N 1
ATOM 3975 C CA . VAL B 1 168 ? -11.547 24.328 0.3 1 98.19 168 VAL B CA 1
ATOM 3976 C C . VAL B 1 168 ? -12.477 23.125 0.384 1 98.19 168 VAL B C 1
ATOM 3978 O O . VAL B 1 168 ? -13.68 23.281 0.569 1 98.19 168 VAL B O 1
ATOM 3981 N N . ALA B 1 169 ? -11.891 22 0.305 1 98 169 ALA B N 1
ATOM 3982 C CA . ALA B 1 169 ? -12.672 20.766 0.337 1 98 169 ALA B CA 1
ATOM 3983 C C . ALA B 1 169 ? -13.367 20.594 1.687 1 98 169 ALA B C 1
ATOM 3985 O O . ALA B 1 169 ? -14.523 20.188 1.747 1 98 169 ALA B O 1
ATOM 3986 N N . ALA B 1 170 ? -12.633 20.891 2.729 1 98.5 170 ALA B N 1
ATOM 3987 C CA . ALA B 1 170 ? -13.211 20.781 4.066 1 98.5 170 ALA B CA 1
ATOM 3988 C C . ALA B 1 170 ? -14.367 21.766 4.25 1 98.5 170 ALA B C 1
ATOM 3990 O O . ALA B 1 170 ? -15.375 21.438 4.875 1 98.5 170 ALA B O 1
ATOM 3991 N N . GLN B 1 171 ? -14.188 22.922 3.729 1 98.69 171 GLN B N 1
ATOM 3992 C CA . GLN B 1 171 ? -15.25 23.922 3.82 1 98.69 171 GLN B CA 1
ATOM 3993 C C . GLN B 1 171 ? -16.5 23.453 3.068 1 98.69 171 GLN B C 1
ATOM 3995 O O . GLN B 1 171 ? -17.609 23.562 3.588 1 98.69 171 GLN B O 1
ATOM 4000 N N . GLU B 1 172 ? -16.297 22.969 1.899 1 98.56 172 GLU B N 1
ATOM 4001 C CA . GLU B 1 172 ? -17.406 22.484 1.081 1 98.56 172 GLU B CA 1
ATOM 4002 C C . GLU B 1 172 ? -18.125 21.328 1.764 1 98.56 172 GLU B C 1
ATOM 4004 O O . GLU B 1 172 ? -19.359 21.266 1.76 1 98.56 172 GLU B O 1
ATOM 4009 N N . ALA B 1 173 ? -17.344 20.469 2.32 1 98.44 173 ALA B N 1
ATOM 4010 C CA . ALA B 1 173 ? -17.922 19.312 2.994 1 98.44 173 ALA B CA 1
ATOM 4011 C C . ALA B 1 173 ? -18.734 19.734 4.219 1 98.44 173 ALA B C 1
ATOM 4013 O O . ALA B 1 173 ? -19.828 19.219 4.445 1 98.44 173 ALA B O 1
ATOM 4014 N N . THR B 1 174 ? -18.172 20.609 4.984 1 98.62 174 THR B N 1
ATOM 4015 C CA . THR B 1 174 ? -18.859 21.094 6.168 1 98.62 174 THR B CA 1
ATOM 4016 C C . THR B 1 174 ? -20.141 21.828 5.777 1 98.62 174 THR B C 1
ATOM 4018 O O . THR B 1 174 ? -21.188 21.656 6.406 1 98.62 174 THR B O 1
ATOM 4021 N N . GLN B 1 175 ? -20.062 22.625 4.746 1 98.44 175 GLN B N 1
ATOM 4022 C CA . GLN B 1 175 ? -21.234 23.328 4.23 1 98.44 175 GLN B CA 1
ATOM 4023 C C . GLN B 1 175 ? -22.328 22.359 3.83 1 98.44 175 GLN B C 1
ATOM 4025 O O . GLN B 1 175 ? -23.5 22.578 4.121 1 98.44 175 GLN B O 1
ATOM 4030 N N . HIS B 1 176 ? -21.922 21.328 3.156 1 98.31 176 HIS B N 1
ATOM 4031 C CA . HIS B 1 176 ? -22.875 20.297 2.754 1 98.31 176 HIS B CA 1
ATOM 4032 C C . HIS B 1 176 ? -23.578 19.688 3.965 1 98.31 176 HIS B C 1
ATOM 4034 O O . HIS B 1 176 ? -24.797 19.5 3.945 1 98.31 176 HIS B O 1
ATOM 4040 N N . MET B 1 177 ? -22.797 19.406 5 1 98.12 177 MET B N 1
ATOM 4041 C CA . MET B 1 177 ? -23.375 18.828 6.211 1 98.12 177 MET B CA 1
ATOM 4042 C C . MET B 1 177 ? -24.375 19.797 6.84 1 98.12 177 MET B C 1
ATOM 4044 O O . MET B 1 177 ? -25.438 19.375 7.297 1 98.12 177 MET B O 1
ATOM 4048 N N . ILE B 1 178 ? -24.109 21.062 6.844 1 97.5 178 ILE B N 1
ATOM 4049 C CA . ILE B 1 178 ? -25 22.078 7.395 1 97.5 178 ILE B CA 1
ATOM 4050 C C . ILE B 1 178 ? -26.281 22.141 6.574 1 97.5 178 ILE B C 1
ATOM 4052 O O . ILE B 1 178 ? -27.391 22.109 7.129 1 97.5 178 ILE B O 1
ATOM 4056 N N . GLU B 1 179 ? -26.125 22.094 5.289 1 97.12 179 GLU B N 1
ATOM 4057 C CA . GLU B 1 179 ? -27.25 22.234 4.367 1 97.12 179 GLU B CA 1
ATOM 4058 C C . GLU B 1 179 ? -28.156 21.016 4.418 1 97.12 179 GLU B C 1
ATOM 4060 O O . GLU B 1 179 ? -29.344 21.094 4.117 1 97.12 179 GLU B O 1
ATOM 4065 N N . THR B 1 180 ? -27.547 19.906 4.832 1 96.31 180 THR B N 1
ATOM 4066 C CA . THR B 1 180 ? -28.328 18.672 4.848 1 96.31 180 THR B CA 1
ATOM 4067 C C . THR B 1 180 ? -28.875 18.391 6.25 1 96.31 180 THR B C 1
ATOM 4069 O O . THR B 1 180 ? -29.438 17.328 6.5 1 96.31 180 THR B O 1
ATOM 4072 N N . GLY B 1 181 ? -28.625 19.297 7.207 1 94.69 181 GLY B N 1
ATOM 4073 C CA . GLY B 1 181 ? -29.406 19.234 8.43 1 94.69 181 GLY B CA 1
ATOM 4074 C C . GLY B 1 181 ? -28.562 19.016 9.672 1 94.69 181 GLY B C 1
ATOM 4075 O O . GLY B 1 181 ? -29.094 19 10.789 1 94.69 181 GLY B O 1
ATOM 4076 N N . SER B 1 182 ? -27.281 18.891 9.531 1 96.69 182 SER B N 1
ATOM 4077 C CA . SER B 1 182 ? -26.422 18.703 10.695 1 96.69 182 SER B CA 1
ATOM 4078 C C . SER B 1 182 ? -26.281 20 11.492 1 96.69 182 SER B C 1
ATOM 4080 O O . SER B 1 182 ? -26.203 21.078 10.914 1 96.69 182 SER B O 1
ATOM 4082 N N . LYS B 1 183 ? -26.25 19.844 12.781 1 95.38 183 LYS B N 1
ATOM 4083 C CA . LYS B 1 183 ? -26.25 21.016 13.648 1 95.38 183 LYS B CA 1
ATOM 4084 C C . LYS B 1 183 ? -24.953 21.078 14.461 1 95.38 183 LYS B C 1
ATOM 4086 O O . LYS B 1 183 ? -24.422 22.172 14.695 1 95.38 183 LYS B O 1
ATOM 4091 N N . ARG B 1 184 ? -24.516 19.953 14.945 1 97.75 184 ARG B N 1
ATOM 4092 C CA . ARG B 1 184 ? -23.297 19.859 15.742 1 97.75 184 ARG B CA 1
ATOM 4093 C C . ARG B 1 184 ? -22.25 19 15.031 1 97.75 184 ARG B C 1
ATOM 4095 O O . ARG B 1 184 ? -22.188 17.797 15.234 1 97.75 184 ARG B O 1
ATOM 4102 N N . ILE B 1 185 ? -21.438 19.719 14.352 1 98.44 185 ILE B N 1
ATOM 4103 C CA . ILE B 1 185 ? -20.484 19.016 13.477 1 98.44 185 ILE B CA 1
ATOM 4104 C C . ILE B 1 185 ? -19.109 18.969 14.141 1 98.44 185 ILE B C 1
ATOM 4106 O O . ILE B 1 185 ? -18.516 20 14.438 1 98.44 185 ILE B O 1
ATOM 4110 N N . ALA B 1 186 ? -18.625 17.766 14.383 1 98.75 186 ALA B N 1
ATOM 4111 C CA . ALA B 1 186 ? -17.297 17.578 14.961 1 98.75 186 ALA B CA 1
ATOM 4112 C C . ALA B 1 186 ? -16.234 17.484 13.867 1 98.75 186 ALA B C 1
ATOM 4114 O O . ALA B 1 186 ? -16.5 17.016 12.758 1 98.75 186 ALA B O 1
ATOM 4115 N N . PHE B 1 187 ? -15.016 17.984 14.195 1 98.75 187 PHE B N 1
ATOM 4116 C CA . PHE B 1 187 ? -13.812 17.781 13.398 1 98.75 187 PHE B CA 1
ATOM 4117 C C . PHE B 1 187 ? -12.82 16.891 14.133 1 98.75 187 PHE B C 1
ATOM 4119 O O . PHE B 1 187 ? -12.352 17.234 15.219 1 98.75 187 PHE B O 1
ATOM 4126 N N . ILE B 1 188 ? -12.609 15.742 13.539 1 98.38 188 ILE B N 1
ATOM 4127 C CA . ILE B 1 188 ? -11.594 14.852 14.094 1 98.38 188 ILE B CA 1
ATOM 4128 C C . ILE B 1 188 ? -10.352 14.867 13.203 1 98.38 188 ILE B C 1
ATOM 4130 O O . ILE B 1 188 ? -10.367 14.312 12.102 1 98.38 188 ILE B O 1
ATOM 4134 N N . GLY B 1 189 ? -9.289 15.461 13.719 1 96.5 189 GLY B N 1
ATOM 4135 C CA . GLY B 1 189 ? -8.109 15.727 12.906 1 96.5 189 GLY B CA 1
ATOM 4136 C C . GLY B 1 189 ? -6.863 15.039 13.422 1 96.5 189 GLY B C 1
ATOM 4137 O O . GLY B 1 189 ? -6.93 14.234 14.352 1 96.5 189 GLY B O 1
ATOM 4138 N N . GLY B 1 190 ? -5.738 15.227 12.68 1 95.81 190 GLY B N 1
ATOM 4139 C CA . GLY B 1 190 ? -4.414 14.766 13.07 1 95.81 190 GLY B CA 1
ATOM 4140 C C . GLY B 1 190 ? -3.635 15.789 13.867 1 95.81 190 GLY B C 1
ATOM 4141 O O . GLY B 1 190 ? -4.223 16.703 14.445 1 95.81 190 GLY B O 1
ATOM 4142 N N . PRO B 1 191 ? -2.35 15.602 13.922 1 96.12 191 PRO B N 1
ATOM 4143 C CA . PRO B 1 191 ? -1.513 16.516 14.703 1 96.12 191 PRO B CA 1
ATOM 4144 C C . PRO B 1 191 ? -1.495 17.938 14.133 1 96.12 191 PRO B C 1
ATOM 4146 O O . PRO B 1 191 ? -1.259 18.109 12.938 1 96.12 191 PRO B O 1
ATOM 4149 N N . ASN B 1 192 ? -1.477 18.906 14.961 1 94.81 192 ASN B N 1
ATOM 4150 C CA . ASN B 1 192 ? -1.606 20.312 14.57 1 94.81 192 ASN B CA 1
ATOM 4151 C C . ASN B 1 192 ? -0.314 20.844 13.961 1 94.81 192 ASN B C 1
ATOM 4153 O O . ASN B 1 192 ? -0.311 21.906 13.336 1 94.81 192 ASN B O 1
ATOM 4157 N N . ASN B 1 193 ? 0.769 20.141 14.172 1 94.69 193 ASN B N 1
ATOM 4158 C CA . ASN B 1 193 ? 2.021 20.625 13.602 1 94.69 193 ASN B CA 1
ATOM 4159 C C . ASN B 1 193 ? 2.039 20.469 12.078 1 94.69 193 ASN B C 1
ATOM 4161 O O . ASN B 1 193 ? 2.871 21.062 11.398 1 94.69 193 ASN B O 1
ATOM 4165 N N . LEU B 1 194 ? 1.18 19.688 11.562 1 95.62 194 LEU B N 1
ATOM 4166 C CA . LEU B 1 194 ? 1.098 19.484 10.125 1 95.62 194 LEU B CA 1
ATOM 4167 C C . LEU B 1 194 ? 0.25 20.578 9.469 1 95.62 194 LEU B C 1
ATOM 4169 O O . LEU B 1 194 ? -0.901 20.781 9.859 1 95.62 194 LEU B O 1
ATOM 4173 N N . ASP B 1 195 ? 0.801 21.188 8.5 1 94.56 195 ASP B N 1
ATOM 4174 C CA . ASP B 1 195 ? 0.094 22.234 7.785 1 94.56 195 ASP B CA 1
ATOM 4175 C C . ASP B 1 195 ? -1.2 21.719 7.168 1 94.56 195 ASP B C 1
ATOM 4177 O O . ASP B 1 195 ? -2.207 22.422 7.129 1 94.56 195 ASP B O 1
ATOM 4181 N N . MET B 1 196 ? -1.169 20.562 6.668 1 95.12 196 MET B N 1
ATOM 4182 C CA . MET B 1 196 ? -2.338 19.922 6.066 1 95.12 196 MET B CA 1
ATOM 4183 C C . MET B 1 196 ? -3.504 19.891 7.047 1 95.12 196 MET B C 1
ATOM 4185 O O . MET B 1 196 ? -4.648 20.141 6.672 1 95.12 196 MET B O 1
ATOM 4189 N N . VAL B 1 197 ? -3.266 19.562 8.273 1 96.38 197 VAL B N 1
ATOM 4190 C CA . VAL B 1 197 ? -4.289 19.5 9.305 1 96.38 197 VAL B CA 1
ATOM 4191 C C . VAL B 1 197 ? -4.848 20.891 9.578 1 96.38 197 VAL B C 1
ATOM 4193 O O . VAL B 1 197 ? -6.066 21.078 9.656 1 96.38 197 VAL B O 1
ATOM 4196 N N . ARG B 1 198 ? -3.992 21.828 9.656 1 96.69 198 ARG B N 1
ATOM 4197 C CA . ARG B 1 198 ? -4.406 23.203 9.906 1 96.69 198 ARG B CA 1
ATOM 4198 C C . ARG B 1 198 ? -5.305 23.734 8.789 1 96.69 198 ARG B C 1
ATOM 4200 O O . ARG B 1 198 ? -6.309 24.391 9.055 1 96.69 198 ARG B O 1
ATOM 4207 N N . ARG B 1 199 ? -4.984 23.375 7.652 1 97 199 ARG B N 1
ATOM 4208 C CA . ARG B 1 199 ? -5.734 23.859 6.496 1 97 199 ARG B CA 1
ATOM 4209 C C . ARG B 1 199 ? -7.129 23.234 6.449 1 97 199 ARG B C 1
ATOM 4211 O O . ARG B 1 199 ? -8.117 23.938 6.223 1 97 199 ARG B O 1
ATOM 4218 N N . ARG B 1 200 ? -7.207 21.953 6.617 1 98 200 ARG B N 1
ATOM 4219 C CA . ARG B 1 200 ? -8.508 21.297 6.625 1 98 200 ARG B CA 1
ATOM 4220 C C . ARG B 1 200 ? -9.367 21.781 7.789 1 98 200 ARG B C 1
ATOM 4222 O O . ARG B 1 200 ? -10.562 22.016 7.629 1 98 200 ARG B O 1
ATOM 4229 N N . LYS B 1 201 ? -8.734 21.953 8.945 1 98.19 201 LYS B N 1
ATOM 4230 C CA . LYS B 1 201 ? -9.422 22.5 10.102 1 98.19 201 LYS B CA 1
ATOM 4231 C C . LYS B 1 201 ? -9.93 23.906 9.82 1 98.19 201 LYS B C 1
ATOM 4233 O O . LYS B 1 201 ? -11.055 24.266 10.195 1 98.19 201 LYS B O 1
ATOM 4238 N N . HIS B 1 202 ? -9.109 24.672 9.188 1 98 202 HIS B N 1
ATOM 4239 C CA . HIS B 1 202 ? -9.5 26.031 8.82 1 98 202 HIS B CA 1
ATOM 4240 C C . HIS B 1 202 ? -10.742 26.031 7.941 1 98 202 HIS B C 1
ATOM 4242 O O . HIS B 1 202 ? -11.656 26.844 8.148 1 98 202 HIS B O 1
ATOM 4248 N N . GLY B 1 203 ? -10.75 25.156 6.961 1 98.56 203 GLY B N 1
ATOM 4249 C CA . GLY B 1 203 ? -11.922 25.047 6.102 1 98.56 203 GLY B CA 1
ATOM 4250 C C . GLY B 1 203 ? -13.188 24.703 6.859 1 98.56 203 GLY B C 1
ATOM 4251 O O . GLY B 1 203 ? -14.242 25.312 6.629 1 98.56 203 GLY B O 1
ATOM 4252 N N . TYR B 1 204 ? -13.039 23.812 7.785 1 98.62 204 TYR B N 1
ATOM 4253 C CA . TYR B 1 204 ? -14.133 23.438 8.664 1 98.62 204 TYR B CA 1
ATOM 4254 C C . TYR B 1 204 ? -14.625 24.625 9.477 1 98.62 204 TYR B C 1
ATOM 4256 O O . TYR B 1 204 ? -15.82 24.922 9.5 1 98.62 204 TYR B O 1
ATOM 4264 N N . LEU B 1 205 ? -13.781 25.328 10.062 1 98.5 205 LEU B N 1
ATOM 4265 C CA . LEU B 1 205 ? -14.117 26.453 10.922 1 98.5 205 LEU B CA 1
ATOM 4266 C C . LEU B 1 205 ? -14.711 27.594 10.109 1 98.5 205 LEU B C 1
ATOM 4268 O O . LEU B 1 205 ? -15.625 28.281 10.57 1 98.5 205 LEU B O 1
ATOM 4272 N N . GLU B 1 206 ? -14.219 27.797 8.93 1 98.44 206 GLU B N 1
ATOM 4273 C CA . GLU B 1 206 ? -14.727 28.844 8.062 1 98.44 206 GLU B CA 1
ATOM 4274 C C . GLU B 1 206 ? -16.188 28.594 7.68 1 98.44 206 GLU B C 1
ATOM 4276 O O . GLU B 1 206 ? -16.984 29.531 7.605 1 98.44 206 GLU B O 1
ATOM 4281 N N . ALA B 1 207 ? -16.484 27.359 7.395 1 98.56 207 ALA B N 1
ATOM 4282 C CA . ALA B 1 207 ? -17.859 27.016 7.074 1 98.56 207 ALA B CA 1
ATOM 4283 C C . ALA B 1 207 ? -18.781 27.312 8.25 1 98.56 207 ALA B C 1
ATOM 4285 O O . ALA B 1 207 ? -19.891 27.828 8.055 1 98.56 207 ALA B O 1
ATOM 4286 N N . LEU B 1 208 ? -18.359 26.984 9.477 1 98.38 208 LEU B N 1
ATOM 4287 C CA . LEU B 1 208 ? -19.156 27.297 10.656 1 98.38 208 LEU B CA 1
ATOM 4288 C C . LEU B 1 208 ? -19.344 28.797 10.797 1 98.38 208 LEU B C 1
ATOM 4290 O O . LEU B 1 208 ? -20.453 29.266 11.031 1 98.38 208 LEU B O 1
ATOM 4294 N N . ARG B 1 209 ? -18.281 29.484 10.602 1 97.75 209 ARG B N 1
ATOM 4295 C CA . ARG B 1 209 ? -18.312 30.938 10.742 1 97.75 209 ARG B CA 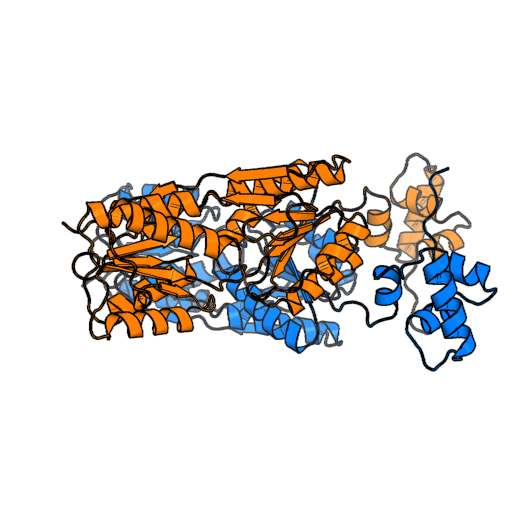1
ATOM 4296 C C . ARG B 1 209 ? -19.266 31.578 9.734 1 97.75 209 ARG B C 1
ATOM 4298 O O . ARG B 1 209 ? -20.078 32.438 10.094 1 97.75 209 ARG B O 1
ATOM 4305 N N . GLU B 1 210 ? -19.172 31.125 8.562 1 97.81 210 GLU B N 1
ATOM 4306 C CA . GLU B 1 210 ? -19.984 31.688 7.488 1 97.81 210 GLU B CA 1
ATOM 4307 C C . GLU B 1 210 ? -21.469 31.422 7.73 1 97.81 210 GLU B C 1
ATOM 4309 O O . GLU B 1 210 ? -22.328 32.156 7.238 1 97.81 210 GLU B O 1
ATOM 4314 N N . ASN B 1 211 ? -21.781 30.406 8.438 1 97.88 211 ASN B N 1
ATOM 4315 C CA . ASN B 1 211 ? -23.172 30.062 8.727 1 97.88 211 ASN B CA 1
ATOM 4316 C C . ASN B 1 211 ? -23.578 30.5 10.133 1 97.88 211 ASN B C 1
ATOM 4318 O O . ASN B 1 211 ? -24.609 30.078 10.641 1 97.88 211 ASN B O 1
ATOM 4322 N N . ARG B 1 212 ? -22.688 31.234 10.812 1 97.38 212 ARG B N 1
ATOM 4323 C CA . ARG B 1 212 ? -22.906 31.812 12.133 1 97.38 212 ARG B CA 1
ATOM 4324 C C . ARG B 1 212 ? -23.156 30.734 13.172 1 97.38 212 ARG B C 1
ATOM 4326 O O . ARG B 1 212 ? -24.031 30.875 14.031 1 97.38 212 ARG B O 1
ATOM 4333 N N . ILE B 1 213 ? -22.531 29.656 12.969 1 97 213 ILE B N 1
ATOM 4334 C CA . ILE B 1 213 ? -22.562 28.578 13.961 1 97 213 ILE B CA 1
ATOM 4335 C C . ILE B 1 213 ? -21.406 28.75 14.938 1 97 213 ILE B C 1
ATOM 4337 O O . ILE B 1 213 ? -20.25 28.875 14.516 1 97 213 ILE B O 1
ATOM 4341 N N . THR B 1 214 ? -21.719 28.781 16.203 1 95.94 214 THR B N 1
ATOM 4342 C CA . THR B 1 214 ? -20.703 28.969 17.234 1 95.94 214 THR B CA 1
ATOM 4343 C C . THR B 1 214 ? -19.766 27.766 17.297 1 95.94 214 THR B C 1
ATOM 4345 O O . THR B 1 214 ? -20.203 26.625 17.25 1 95.94 214 THR B O 1
ATOM 4348 N N . ILE B 1 215 ? -18.547 28.125 17.391 1 95.5 215 ILE B N 1
ATOM 4349 C CA . ILE B 1 215 ? -17.516 27.078 17.484 1 95.5 215 ILE B CA 1
ATOM 4350 C C . ILE B 1 215 ? -17.531 26.469 18.875 1 95.5 215 ILE B C 1
ATOM 4352 O O . ILE B 1 215 ? -17.375 27.188 19.875 1 95.5 215 ILE B O 1
ATOM 4356 N N . ASP B 1 216 ? -17.781 25.266 18.938 1 96.31 216 ASP B N 1
ATOM 4357 C CA . ASP B 1 216 ? -17.625 24.484 20.156 1 96.31 216 ASP B CA 1
ATOM 4358 C C . ASP B 1 216 ? -16.281 23.766 20.203 1 96.31 216 ASP B C 1
ATOM 4360 O O . ASP B 1 216 ? -16.062 22.797 19.469 1 96.31 216 ASP B O 1
ATOM 4364 N N . ARG B 1 217 ? -15.398 24.141 21.031 1 95 217 ARG B N 1
ATOM 4365 C CA . ARG B 1 217 ? -14.031 23.625 21.078 1 95 217 ARG B CA 1
ATOM 4366 C C . ARG B 1 217 ? -14.016 22.141 21.406 1 95 217 ARG B C 1
ATOM 4368 O O . ARG B 1 217 ? -13.094 21.422 21.016 1 95 217 ARG B O 1
ATOM 4375 N N . ASP B 1 218 ? -15.094 21.703 22.031 1 95.75 218 ASP B N 1
ATOM 4376 C CA . ASP B 1 218 ? -15.172 20.297 22.391 1 95.75 218 ASP B CA 1
ATOM 4377 C C . ASP B 1 218 ? -15.406 19.406 21.172 1 95.75 218 ASP B C 1
ATOM 4379 O O . ASP B 1 218 ? -15.203 18.203 21.234 1 95.75 218 ASP B O 1
ATOM 4383 N N . LEU B 1 219 ? -15.805 20.062 20.094 1 98 219 LEU B N 1
ATOM 4384 C CA . LEU B 1 219 ? -16.109 19.312 18.875 1 98 219 LEU B CA 1
ATOM 4385 C C . LEU B 1 219 ? -14.914 19.25 17.953 1 98 219 LEU B C 1
ATOM 4387 O O . LEU B 1 219 ? -14.953 18.594 16.906 1 98 219 LEU B O 1
ATOM 4391 N N . VAL B 1 220 ? -13.82 19.922 18.344 1 98.19 220 VAL B N 1
ATOM 4392 C CA . VAL B 1 220 ? -12.586 19.906 17.562 1 98.19 220 VAL B CA 1
ATOM 4393 C C . VAL B 1 220 ? -11.531 19.078 18.281 1 98.19 220 VAL B C 1
ATOM 4395 O O . VAL B 1 220 ? -10.945 19.516 19.266 1 98.19 220 VAL B O 1
ATOM 4398 N N . VAL B 1 221 ? -11.273 17.875 17.75 1 97.94 221 VAL B N 1
ATOM 4399 C CA . VAL B 1 221 ? -10.359 16.953 18.391 1 97.94 221 VAL B CA 1
ATOM 4400 C C . VAL B 1 221 ? -9.211 16.594 17.453 1 97.94 221 VAL B C 1
ATOM 4402 O O . VAL B 1 221 ? -9.414 15.898 16.453 1 97.94 221 VAL B O 1
ATOM 4405 N N . CYS B 1 222 ? -8.047 17.094 17.734 1 97.38 222 CYS B N 1
ATOM 4406 C CA . CYS B 1 222 ? -6.844 16.812 16.953 1 97.38 222 CYS B CA 1
ATOM 4407 C C . CYS B 1 222 ? -5.855 15.984 17.766 1 97.38 222 CYS B C 1
ATOM 4409 O O . CYS B 1 222 ? -5.543 16.328 18.906 1 97.38 222 CYS B O 1
ATOM 4411 N N . ASP B 1 223 ? -5.453 14.852 17.234 1 96.94 223 ASP B N 1
ATOM 4412 C CA . ASP B 1 223 ? -4.578 13.898 17.906 1 96.94 223 ASP B CA 1
ATOM 4413 C C . ASP B 1 223 ? -3.717 13.141 16.891 1 96.94 223 ASP B C 1
ATOM 4415 O O . ASP B 1 223 ? -3.6 13.547 15.742 1 96.94 223 ASP B O 1
ATOM 4419 N N . LYS B 1 224 ? -3.104 12.109 17.297 1 95.94 224 LYS B N 1
ATOM 4420 C CA . LYS B 1 224 ? -2.252 11.281 16.453 1 95.94 224 LYS B CA 1
ATOM 4421 C C . LYS B 1 224 ? -3.068 10.586 15.367 1 95.94 224 LYS B C 1
ATOM 4423 O O . LYS B 1 224 ? -4.223 10.211 15.594 1 95.94 224 LYS B O 1
ATOM 4428 N N . ILE B 1 225 ? -2.439 10.492 14.258 1 94.69 225 ILE B N 1
ATOM 4429 C CA . ILE B 1 225 ? -3.043 9.68 13.203 1 94.69 225 ILE B CA 1
ATOM 4430 C C . ILE B 1 225 ? -2.871 8.203 13.531 1 94.69 225 ILE B C 1
ATOM 4432 O O . ILE B 1 225 ? -1.914 7.566 13.086 1 94.69 225 ILE B O 1
ATOM 4436 N N . ASP B 1 226 ? -3.783 7.727 14.141 1 93 226 ASP B N 1
ATOM 4437 C CA . ASP B 1 226 ? -3.822 6.348 14.617 1 93 226 ASP B CA 1
ATOM 4438 C C . ASP B 1 226 ? -5.262 5.859 14.766 1 93 226 ASP B C 1
ATOM 4440 O O . ASP B 1 226 ? -6.113 6.57 15.297 1 93 226 ASP B O 1
ATOM 4444 N N . PHE B 1 227 ? -5.461 4.691 14.336 1 90.69 227 PHE B N 1
ATOM 4445 C CA . PHE B 1 227 ? -6.816 4.152 14.305 1 90.69 227 PHE B CA 1
ATOM 4446 C C . PHE B 1 227 ? -7.414 4.105 15.703 1 90.69 227 PHE B C 1
ATOM 4448 O O . PHE B 1 227 ? -8.508 4.625 15.93 1 90.69 227 PHE B O 1
ATOM 4455 N N . GLU B 1 228 ? -6.727 3.484 16.641 1 94 228 GLU B N 1
ATOM 4456 C CA . GLU B 1 228 ? -7.254 3.301 17.984 1 94 228 GLU B CA 1
ATOM 4457 C C . GLU B 1 228 ? -7.453 4.641 18.688 1 94 228 GLU B C 1
ATOM 4459 O O . GLU B 1 228 ? -8.445 4.836 19.406 1 94 228 GLU B O 1
ATOM 4464 N N . VAL B 1 229 ? -6.586 5.527 18.453 1 96.62 229 VAL B N 1
ATOM 4465 C CA . VAL B 1 229 ? -6.688 6.852 19.047 1 96.62 229 VAL B CA 1
ATOM 4466 C C . VAL B 1 229 ? -7.914 7.574 18.484 1 96.62 229 VAL B C 1
ATOM 4468 O O . VAL B 1 229 ? -8.711 8.141 19.25 1 96.62 229 VAL B O 1
ATOM 4471 N N . ALA B 1 230 ? -8.07 7.488 17.203 1 97.12 230 ALA B N 1
ATOM 4472 C CA . ALA B 1 230 ? -9.195 8.156 16.562 1 97.12 230 ALA B CA 1
ATOM 4473 C C . ALA B 1 230 ? -10.523 7.523 16.984 1 97.12 230 ALA B C 1
ATOM 4475 O O . ALA B 1 230 ? -11.508 8.234 17.188 1 97.12 230 ALA B O 1
ATOM 4476 N N . ARG B 1 231 ? -10.516 6.227 17.062 1 96.44 231 ARG B N 1
ATOM 4477 C CA . ARG B 1 231 ? -11.711 5.516 17.5 1 96.44 231 ARG B CA 1
ATOM 4478 C C . ARG B 1 231 ? -12.117 5.934 18.906 1 96.44 231 ARG B C 1
ATOM 4480 O O . ARG B 1 231 ? -13.289 6.203 19.172 1 96.44 231 ARG B O 1
ATOM 4487 N N . ASN B 1 232 ? -11.172 5.977 19.781 1 97.69 232 ASN B N 1
ATOM 4488 C CA . ASN B 1 232 ? -11.43 6.363 21.156 1 97.69 232 ASN B CA 1
ATOM 4489 C C . ASN B 1 232 ? -11.898 7.812 21.266 1 97.69 232 ASN B C 1
ATOM 4491 O O . ASN B 1 232 ? -12.797 8.125 22.047 1 97.69 232 ASN B O 1
ATOM 4495 N N . ASN B 1 233 ? -11.273 8.68 20.516 1 98.06 233 ASN B N 1
ATOM 4496 C CA . ASN B 1 233 ? -11.703 10.078 20.484 1 98.06 233 ASN B CA 1
ATOM 4497 C C . ASN B 1 233 ? -13.148 10.211 20.016 1 98.06 233 ASN B C 1
ATOM 4499 O O . ASN B 1 233 ? -13.914 11 20.562 1 98.06 233 ASN B O 1
ATOM 4503 N N . THR B 1 234 ? -13.492 9.445 19.016 1 98.31 234 THR B N 1
ATOM 4504 C CA . THR B 1 234 ? -14.852 9.469 18.484 1 98.31 234 THR B CA 1
ATOM 4505 C C . THR B 1 234 ? -15.844 8.969 19.531 1 98.31 234 THR B C 1
ATOM 4507 O O . THR B 1 234 ? -16.891 9.578 19.734 1 98.31 234 THR B O 1
ATOM 4510 N N . LEU B 1 235 ? -15.477 7.926 20.219 1 98.19 235 LEU B N 1
ATOM 4511 C CA . LEU B 1 235 ? -16.328 7.367 21.25 1 98.19 235 LEU B CA 1
ATOM 4512 C C . LEU B 1 235 ? -16.562 8.375 22.375 1 98.19 235 LEU B C 1
ATOM 4514 O O . LEU B 1 235 ? -17.688 8.547 22.844 1 98.19 235 LEU B O 1
ATOM 4518 N N . ARG B 1 236 ? -15.531 9.008 22.766 1 97.75 236 ARG B N 1
ATOM 4519 C CA . ARG B 1 236 ? -15.625 10.008 23.828 1 97.75 236 ARG B CA 1
ATOM 4520 C C . ARG B 1 236 ? -16.594 11.125 23.438 1 97.75 236 ARG B C 1
ATOM 4522 O O . ARG B 1 236 ? -17.391 11.578 24.25 1 97.75 236 ARG B O 1
ATOM 4529 N N . LEU B 1 237 ? -16.531 11.547 22.203 1 98.06 237 LEU B N 1
ATOM 4530 C CA . LEU B 1 237 ? -17.422 12.586 21.703 1 98.06 237 LEU B CA 1
ATOM 4531 C C . LEU B 1 237 ? -18.859 12.117 21.719 1 98.06 237 LEU B C 1
ATOM 4533 O O . LEU B 1 237 ? -19.766 12.859 22.141 1 98.06 237 LEU B O 1
ATOM 4537 N N . LEU B 1 238 ? -19.094 10.906 21.281 1 98 238 LEU B N 1
ATOM 4538 C CA . LEU B 1 238 ? -20.438 10.367 21.141 1 98 238 LEU B CA 1
ATOM 4539 C C . LEU B 1 238 ? -21.062 10.102 22.5 1 98 238 LEU B C 1
ATOM 4541 O O . LEU B 1 238 ? -22.297 10.109 22.641 1 98 238 LEU B O 1
ATOM 4545 N N . GLU B 1 239 ? -20.25 9.906 23.5 1 96.81 239 GLU B N 1
ATOM 4546 C CA . GLU B 1 239 ? -20.719 9.57 24.844 1 96.81 239 GLU B CA 1
ATOM 4547 C C . GLU B 1 239 ? -20.844 10.812 25.719 1 96.81 239 GLU B C 1
ATOM 4549 O O . GLU B 1 239 ? -21.344 10.742 26.844 1 96.81 239 GLU B O 1
ATOM 4554 N N . GLY B 1 240 ? -20.375 11.867 25.234 1 94.94 240 GLY B N 1
ATOM 4555 C CA . GLY B 1 240 ? -20.422 13.102 26 1 94.94 240 GLY B CA 1
ATOM 4556 C C . GLY B 1 240 ? -21.828 13.633 26.188 1 94.94 240 GLY B C 1
ATOM 4557 O O . GLY B 1 240 ? -22.781 13.078 25.625 1 94.94 240 GLY B O 1
ATOM 4558 N N . PRO B 1 241 ? -21.969 14.711 26.922 1 94.88 241 PRO B N 1
ATOM 4559 C CA . PRO B 1 241 ? -23.281 15.281 27.234 1 94.88 241 PRO B CA 1
ATOM 4560 C C . PRO B 1 241 ? -23.953 15.898 26.016 1 94.88 241 PRO B C 1
ATOM 4562 O O . PRO B 1 241 ? -25.188 15.945 25.938 1 94.88 241 PRO B O 1
ATOM 4565 N N . ASN B 1 242 ? -23.172 16.391 25.109 1 95.88 242 ASN B N 1
ATOM 4566 C CA . ASN B 1 242 ? -23.672 16.984 23.875 1 95.88 242 ASN B CA 1
ATOM 4567 C C . ASN B 1 242 ? -22.984 16.375 22.656 1 95.88 242 ASN B C 1
ATOM 4569 O O . ASN B 1 242 ? -22.172 17.031 22.016 1 95.88 242 ASN B O 1
ATOM 4573 N N . PRO B 1 243 ? -23.422 15.211 22.25 1 97.81 243 PRO B N 1
ATOM 4574 C CA . PRO B 1 243 ? -22.75 14.516 21.141 1 97.81 243 PRO B CA 1
ATOM 4575 C C . PRO B 1 243 ? -22.953 15.203 19.797 1 97.81 243 PRO B C 1
ATOM 4577 O O . PRO B 1 243 ? -23.969 15.875 19.594 1 97.81 243 PRO B O 1
ATOM 4580 N N . PRO B 1 244 ? -22 15.047 18.953 1 98.5 244 PRO B N 1
ATOM 4581 C CA . PRO B 1 244 ? -22.188 15.555 17.594 1 98.5 244 PRO B CA 1
ATOM 4582 C C . PRO B 1 244 ? -23.203 14.734 16.797 1 98.5 244 PRO B C 1
ATOM 4584 O O . PRO B 1 244 ? -23.422 13.562 17.094 1 98.5 244 PRO B O 1
ATOM 4587 N N . ASP B 1 245 ? -23.812 15.375 15.844 1 98.12 245 ASP B N 1
ATOM 4588 C CA . ASP B 1 245 ? -24.703 14.664 14.93 1 98.12 245 ASP B CA 1
ATOM 4589 C C 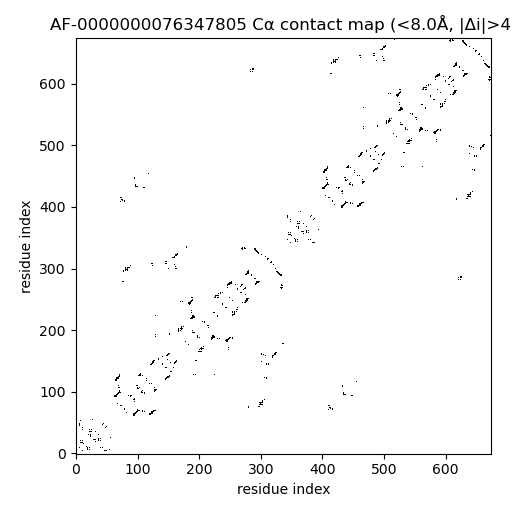. ASP B 1 245 ? -24.078 14.555 13.539 1 98.12 245 ASP B C 1
ATOM 4591 O O . ASP B 1 245 ? -24.703 14.078 12.602 1 98.12 245 ASP B O 1
ATOM 4595 N N . ALA B 1 246 ? -22.828 15.055 13.43 1 98.56 246 ALA B N 1
ATOM 4596 C CA . ALA B 1 246 ? -22.047 14.914 12.211 1 98.56 246 ALA B CA 1
ATOM 4597 C C . ALA B 1 246 ? -20.547 14.969 12.516 1 98.56 246 ALA B C 1
ATOM 4599 O O . ALA B 1 246 ? -20.125 15.586 13.492 1 98.56 246 ALA B O 1
ATOM 4600 N N . ILE B 1 247 ? -19.781 14.305 11.688 1 98.75 247 ILE B N 1
ATOM 4601 C CA . ILE B 1 247 ? -18.328 14.25 11.867 1 98.75 247 ILE B CA 1
ATOM 4602 C C . ILE B 1 247 ? -17.641 14.477 10.523 1 98.75 247 ILE B C 1
ATOM 4604 O O . ILE B 1 247 ? -17.984 13.844 9.523 1 98.75 247 ILE B O 1
ATOM 4608 N N . LEU B 1 248 ? -16.75 15.438 10.477 1 98.75 248 LEU B N 1
ATOM 4609 C CA . LEU B 1 248 ? -15.75 15.555 9.422 1 98.75 248 LEU B CA 1
ATOM 4610 C C . LEU B 1 248 ? -14.414 14.961 9.867 1 98.75 248 LEU B C 1
ATOM 4612 O O . LEU B 1 248 ? -13.781 15.477 10.797 1 98.75 248 LEU B O 1
ATOM 4616 N N . ALA B 1 249 ? -14.008 13.898 9.203 1 97.69 249 ALA B N 1
ATOM 4617 C CA . ALA B 1 249 ? -12.805 13.172 9.609 1 97.69 249 ALA B CA 1
ATOM 4618 C C . ALA B 1 249 ? -11.648 13.453 8.656 1 97.69 249 ALA B C 1
ATOM 4620 O O . ALA B 1 249 ? -11.836 13.492 7.434 1 97.69 249 ALA B O 1
ATOM 4621 N N . PHE B 1 250 ? -10.477 13.555 9.102 1 95.25 250 PHE B N 1
ATOM 4622 C CA . PHE B 1 250 ? -9.305 14.203 8.523 1 95.25 250 PHE B CA 1
ATOM 4623 C C . PHE B 1 250 ? -8.703 13.352 7.418 1 95.25 250 PHE B C 1
ATOM 4625 O O . PHE B 1 250 ? -8.211 13.875 6.418 1 95.25 250 PHE B O 1
ATOM 4632 N N . ASN B 1 251 ? -8.555 12.109 7.629 1 92.56 251 ASN B N 1
ATOM 4633 C CA . ASN B 1 251 ? -7.965 11.219 6.637 1 92.56 251 ASN B CA 1
ATOM 4634 C C . ASN B 1 251 ? -8.586 9.828 6.691 1 92.56 251 ASN B C 1
ATOM 4636 O O . ASN B 1 251 ? -9.578 9.617 7.395 1 92.56 251 ASN B O 1
ATOM 4640 N N . ASP B 1 252 ? -8.094 8.922 5.918 1 88.5 252 ASP B N 1
ATOM 4641 C CA . ASP B 1 252 ? -8.711 7.605 5.762 1 88.5 252 ASP B CA 1
ATOM 4642 C C . ASP B 1 252 ? -8.727 6.844 7.082 1 88.5 252 ASP B C 1
ATOM 4644 O O . ASP B 1 252 ? -9.758 6.281 7.469 1 88.5 252 ASP B O 1
ATOM 4648 N N . ILE B 1 253 ? -7.652 6.875 7.793 1 88.69 253 ILE B N 1
ATOM 4649 C CA . ILE B 1 253 ? -7.535 6.145 9.047 1 88.69 253 ILE B CA 1
ATOM 4650 C C . ILE B 1 253 ? -8.547 6.684 10.055 1 88.69 253 ILE B C 1
ATOM 4652 O O . ILE B 1 253 ? -9.305 5.918 10.664 1 88.69 253 ILE B O 1
ATOM 4656 N N . ILE B 1 254 ? -8.594 7.953 10.172 1 93.94 254 ILE B N 1
ATOM 4657 C CA . ILE B 1 254 ? -9.469 8.602 11.141 1 93.94 254 ILE B CA 1
ATOM 4658 C C . ILE B 1 254 ? -10.93 8.438 10.711 1 93.94 254 ILE B C 1
ATOM 4660 O O . ILE B 1 254 ? -11.812 8.234 11.539 1 93.94 254 ILE B O 1
ATOM 4664 N N . THR B 1 255 ? -11.172 8.484 9.43 1 93.19 255 THR B N 1
ATOM 4665 C CA . THR B 1 255 ? -12.523 8.336 8.891 1 93.19 255 THR B CA 1
ATOM 4666 C C . THR B 1 255 ? -13.078 6.949 9.211 1 93.19 255 THR B C 1
ATOM 4668 O O . THR B 1 255 ? -14.195 6.828 9.711 1 93.19 255 THR B O 1
ATOM 4671 N N . TYR B 1 256 ? -12.297 5.957 8.984 1 87.94 256 TYR B N 1
ATOM 4672 C CA . TYR B 1 256 ? -12.797 4.605 9.211 1 87.94 256 TYR B CA 1
ATOM 4673 C C . TYR B 1 256 ? -12.867 4.293 10.703 1 87.94 256 TYR B C 1
ATOM 4675 O O . TYR B 1 256 ? -13.75 3.553 11.148 1 87.94 256 TYR B O 1
ATOM 4683 N N . ALA B 1 257 ? -11.984 4.887 11.477 1 91.75 257 ALA B N 1
ATOM 4684 C CA . ALA B 1 257 ? -12.07 4.75 12.93 1 91.75 257 ALA B CA 1
ATOM 4685 C C . ALA B 1 257 ? -13.367 5.367 13.461 1 91.75 257 ALA B C 1
ATOM 4687 O O . ALA B 1 257 ? -14.047 4.77 14.297 1 91.75 257 ALA B O 1
ATOM 4688 N N . ALA B 1 258 ? -13.664 6.496 12.938 1 95.81 258 ALA B N 1
ATOM 4689 C CA . ALA B 1 258 ? -14.898 7.168 13.336 1 95.81 258 ALA B CA 1
ATOM 4690 C C . ALA B 1 258 ? -16.125 6.383 12.891 1 95.81 258 ALA B C 1
ATOM 4692 O O . ALA B 1 258 ? -17.078 6.219 13.656 1 95.81 258 ALA B O 1
ATOM 4693 N N . PHE B 1 259 ? -16.078 5.938 11.695 1 91.81 259 PHE B N 1
ATOM 4694 C CA . PHE B 1 259 ? -17.156 5.121 11.141 1 91.81 259 PHE B CA 1
ATOM 4695 C C . PHE B 1 259 ? -17.422 3.898 12.008 1 91.81 259 PHE B C 1
ATOM 4697 O O . PHE B 1 259 ? -18.562 3.602 12.352 1 91.81 259 PHE B O 1
ATOM 4704 N N . ASP B 1 260 ? -16.375 3.252 12.375 1 88.19 260 ASP B N 1
ATOM 4705 C CA . ASP B 1 260 ? -16.438 2.064 13.219 1 88.19 260 ASP B CA 1
ATOM 4706 C C . ASP B 1 260 ? -17.031 2.4 14.586 1 88.19 260 ASP B C 1
ATOM 4708 O O . ASP B 1 260 ? -17.844 1.648 15.125 1 88.19 260 ASP B O 1
ATOM 4712 N N . ALA B 1 261 ? -16.578 3.445 15.172 1 94.62 261 ALA B N 1
ATOM 4713 C CA . ALA B 1 261 ? -17.031 3.871 16.484 1 94.62 261 ALA B CA 1
ATOM 4714 C C . ALA B 1 261 ? -18.531 4.156 16.484 1 94.62 261 ALA B C 1
ATOM 4716 O O . ALA B 1 261 ? -19.25 3.756 17.406 1 94.62 261 ALA B O 1
ATOM 4717 N N . ILE B 1 262 ? -19.031 4.82 15.469 1 95.94 262 ILE B N 1
ATOM 4718 C CA . ILE B 1 262 ? -20.438 5.137 15.352 1 95.94 262 ILE B CA 1
ATOM 4719 C C . ILE B 1 262 ? -21.266 3.846 15.305 1 95.94 262 ILE B C 1
ATOM 4721 O O . ILE B 1 262 ? -22.234 3.693 16.047 1 95.94 262 ILE B O 1
ATOM 4725 N N . LYS B 1 263 ? -20.781 2.971 14.508 1 90.06 263 LYS B N 1
ATOM 4726 C CA . LYS B 1 263 ? -21.484 1.705 14.352 1 90.06 263 LYS B CA 1
ATOM 4727 C C . LYS B 1 263 ? -21.438 0.885 15.641 1 90.06 263 LYS B C 1
ATOM 4729 O O . LYS B 1 263 ? -22.422 0.237 16 1 90.06 263 LYS B O 1
ATOM 4734 N N . ALA B 1 264 ? -20.328 0.918 16.25 1 88.88 264 ALA B N 1
ATOM 4735 C CA . ALA B 1 264 ? -20.141 0.162 17.484 1 88.88 264 ALA B CA 1
ATOM 4736 C C . ALA B 1 264 ? -21.109 0.647 18.578 1 88.88 264 ALA B C 1
ATOM 4738 O O . ALA B 1 264 ? -21.5 -0.123 19.453 1 88.88 264 ALA B O 1
ATOM 4739 N N . LYS B 1 265 ? -21.531 1.871 18.469 1 95.31 265 LYS B N 1
ATOM 4740 C CA . LYS B 1 265 ? -22.469 2.455 19.438 1 95.31 265 LYS B CA 1
ATOM 4741 C C . LYS B 1 265 ? -23.906 2.191 19.031 1 95.31 265 LYS B C 1
ATOM 4743 O O . LYS B 1 265 ? -24.844 2.584 19.734 1 95.31 265 LYS B O 1
ATOM 4748 N N . GLY B 1 266 ? -24.078 1.538 17.844 1 93.69 266 GLY B N 1
ATOM 4749 C CA . GLY B 1 266 ? -25.406 1.23 17.375 1 93.69 266 GLY B CA 1
ATOM 4750 C C . GLY B 1 266 ? -26.125 2.434 16.781 1 93.69 266 GLY B C 1
ATOM 4751 O O . GLY B 1 266 ? -27.359 2.463 16.734 1 93.69 266 GLY B O 1
ATOM 4752 N N . LEU B 1 267 ? -25.391 3.426 16.406 1 95.69 267 LEU B N 1
ATOM 4753 C CA . LEU B 1 267 ? -25.984 4.633 15.828 1 95.69 267 LEU B CA 1
ATOM 4754 C C . LEU B 1 267 ? -26.109 4.508 14.312 1 95.69 267 LEU B C 1
ATOM 4756 O O . LEU B 1 267 ? -25.266 3.883 13.664 1 95.69 267 LEU B O 1
ATOM 4760 N N . ARG B 1 268 ? -27.219 5.117 13.844 1 94.69 268 ARG B N 1
ATOM 4761 C CA . ARG B 1 268 ? -27.469 5.082 12.406 1 94.69 268 ARG B CA 1
ATOM 4762 C C . ARG B 1 268 ? -26.703 6.191 11.695 1 94.69 268 ARG B C 1
ATOM 4764 O O . ARG B 1 268 ? -26.609 7.316 12.195 1 94.69 268 ARG B O 1
ATOM 4771 N N . ILE B 1 269 ? -26.094 5.875 10.547 1 95.06 269 ILE B N 1
ATOM 4772 C CA . ILE B 1 269 ? -25.453 6.816 9.625 1 95.06 269 ILE B CA 1
ATOM 4773 C C . ILE B 1 269 ? -26.328 6.98 8.383 1 95.06 269 ILE B C 1
ATOM 4775 O O . ILE B 1 269 ? -26.609 6 7.688 1 95.06 269 ILE B O 1
ATOM 4779 N N . PRO B 1 270 ? -26.797 8.094 8.133 1 96.5 270 PRO B N 1
ATOM 4780 C CA . PRO B 1 270 ? -26.453 9.414 8.68 1 96.5 270 PRO B CA 1
ATOM 4781 C C . PRO B 1 270 ? -27.469 9.914 9.703 1 96.5 270 PRO B C 1
ATOM 4783 O O . PRO B 1 270 ? -27.297 10.992 10.266 1 96.5 270 PRO B O 1
ATOM 4786 N N . GLU B 1 271 ? -28.484 9.188 9.898 1 96.56 271 GLU B N 1
ATOM 4787 C CA . GLU B 1 271 ? -29.656 9.695 10.625 1 96.56 271 GLU B CA 1
ATOM 4788 C C . GLU B 1 271 ? -29.266 10.211 12.008 1 96.56 271 GLU B C 1
ATOM 4790 O O . GLU B 1 271 ? -29.688 11.289 12.414 1 96.56 271 GLU B O 1
ATOM 4795 N N . ASP B 1 272 ? -28.5 9.438 12.703 1 96.94 272 ASP B N 1
ATOM 4796 C CA . ASP B 1 272 ? -28.062 9.844 14.039 1 96.94 272 ASP B CA 1
ATOM 4797 C C . ASP B 1 272 ? -26.766 10.656 13.961 1 96.94 272 ASP B C 1
ATOM 4799 O O . ASP B 1 272 ? -26.641 11.688 14.625 1 96.94 272 ASP B O 1
ATOM 4803 N N . VAL B 1 273 ? -25.812 10.164 13.18 1 98.19 273 VAL B N 1
ATOM 4804 C CA . VAL B 1 273 ? -24.516 10.836 13.008 1 98.19 273 VAL B CA 1
ATOM 4805 C C . VAL B 1 273 ? -24.094 10.742 11.547 1 98.19 273 VAL B C 1
ATOM 4807 O O . VAL B 1 273 ? -23.75 9.656 11.062 1 98.19 273 VAL B O 1
ATOM 4810 N N . ALA B 1 274 ? -24.078 11.852 10.875 1 98.19 274 ALA B N 1
ATOM 4811 C CA . ALA B 1 274 ? -23.531 11.906 9.516 1 98.19 274 ALA B CA 1
ATOM 4812 C C . ALA B 1 274 ? -22 11.906 9.547 1 98.19 274 ALA B C 1
ATOM 4814 O O . ALA B 1 274 ? -21.391 12.336 10.531 1 98.19 274 ALA B O 1
ATOM 4815 N N . ILE B 1 275 ? -21.422 11.383 8.438 1 97.81 275 ILE B N 1
ATOM 4816 C CA . ILE B 1 275 ? -19.953 11.383 8.406 1 97.81 275 ILE B CA 1
ATOM 4817 C C . ILE B 1 275 ? -19.469 11.641 6.98 1 97.81 275 ILE B C 1
ATOM 4819 O O . ILE B 1 275 ? -20.031 11.102 6.02 1 97.81 275 ILE B O 1
ATOM 4823 N N . ILE B 1 276 ? -18.562 12.57 6.875 1 97.31 276 ILE B N 1
ATOM 4824 C CA . ILE B 1 276 ? -17.734 12.797 5.691 1 97.31 276 ILE B CA 1
ATOM 4825 C C . ILE B 1 276 ? -16.266 12.633 6.051 1 97.31 276 ILE B C 1
ATOM 4827 O O . ILE B 1 276 ? -15.836 13.039 7.133 1 97.31 276 ILE B O 1
ATOM 4831 N N . GLY B 1 277 ? -15.539 12.016 5.184 1 96.12 277 GLY B N 1
ATOM 4832 C CA . GLY B 1 277 ? -14.117 11.867 5.469 1 96.12 277 GLY B CA 1
ATOM 4833 C C . GLY B 1 277 ? -13.242 12.023 4.238 1 96.12 277 GLY B C 1
ATOM 4834 O O . GLY B 1 277 ? -13.734 11.938 3.109 1 96.12 277 GLY B O 1
ATOM 4835 N N . PHE B 1 278 ? -12.008 12.414 4.477 1 94.25 278 PHE B N 1
ATOM 4836 C CA . PHE B 1 278 ? -10.977 12.383 3.441 1 94.25 278 PHE B CA 1
ATOM 4837 C C . PHE B 1 278 ? -10.508 10.961 3.188 1 94.25 278 PHE B C 1
ATOM 4839 O O . PHE B 1 278 ? -9.969 10.305 4.086 1 94.25 278 PHE B O 1
ATOM 4846 N N . THR B 1 279 ? -10.828 10.438 1.972 1 83.75 279 THR B N 1
ATOM 4847 C CA . THR B 1 279 ? -10.414 9.07 1.695 1 83.75 279 THR B CA 1
ATOM 4848 C C . THR B 1 279 ? -10.352 8.82 0.192 1 83.75 279 THR B C 1
ATOM 4850 O O . THR B 1 279 ? -10.93 9.57 -0.596 1 83.75 279 THR B O 1
ATOM 4853 N N . ASP B 1 280 ? -9.492 8.086 -0.344 1 68.44 280 ASP B N 1
ATOM 4854 C CA . ASP B 1 280 ? -9.328 7.844 -1.775 1 68.44 280 ASP B CA 1
ATOM 4855 C C . ASP B 1 280 ? -9.82 6.449 -2.156 1 68.44 280 ASP B C 1
ATOM 4857 O O . ASP B 1 280 ? -10.023 6.16 -3.336 1 68.44 280 ASP B O 1
ATOM 4861 N N . GLY B 1 281 ? -10.07 5.648 -1.4 1 61.25 281 GLY B N 1
ATOM 4862 C CA . GLY B 1 281 ? -10.18 4.262 -1.82 1 61.25 281 GLY B CA 1
ATOM 4863 C C . GLY B 1 281 ? -11.594 3.869 -2.215 1 61.25 281 GLY B C 1
ATOM 4864 O O . GLY B 1 281 ? -12.555 4.535 -1.829 1 61.25 281 GLY B O 1
ATOM 4865 N N . ASP B 1 282 ? -11.688 3.07 -3.26 1 61.34 282 ASP B N 1
ATOM 4866 C CA . ASP B 1 282 ? -12.914 2.412 -3.711 1 61.34 282 ASP B CA 1
ATOM 4867 C C . ASP B 1 282 ? -13.672 1.806 -2.535 1 61.34 282 ASP B C 1
ATOM 4869 O O . ASP B 1 282 ? -14.891 1.617 -2.609 1 61.34 282 ASP B O 1
ATOM 4873 N N . ALA B 1 283 ? -12.945 1.771 -1.472 1 64.69 283 ALA B N 1
ATOM 4874 C CA . ALA B 1 283 ? -13.562 1.132 -0.314 1 64.69 283 ALA B CA 1
ATOM 4875 C C . ALA B 1 283 ? -14.742 1.955 0.205 1 64.69 283 ALA B C 1
ATOM 4877 O O . ALA B 1 283 ? -15.711 1.403 0.731 1 64.69 283 ALA B O 1
ATOM 4878 N N . ALA B 1 284 ? -14.656 3.186 -0.029 1 65.25 284 ALA B N 1
ATOM 4879 C CA . ALA B 1 284 ? -15.703 4.09 0.443 1 65.25 284 ALA B CA 1
ATOM 4880 C C . ALA B 1 284 ? -17.047 3.768 -0.212 1 65.25 284 ALA B C 1
ATOM 4882 O O . ALA B 1 284 ? -18.094 3.975 0.388 1 65.25 284 ALA B O 1
ATOM 4883 N N . ALA B 1 285 ? -16.891 3.188 -1.33 1 62.97 285 ALA B N 1
ATOM 4884 C CA . ALA B 1 285 ? -18.109 2.879 -2.086 1 62.97 285 ALA B CA 1
ATOM 4885 C C . ALA B 1 285 ? -18.688 1.53 -1.668 1 62.97 285 ALA B C 1
ATOM 4887 O O . ALA B 1 285 ? -19.828 1.214 -1.99 1 62.97 285 ALA B O 1
ATOM 4888 N N . PHE B 1 286 ? -17.969 0.924 -0.771 1 63.47 286 PHE B N 1
ATOM 4889 C CA . PHE B 1 286 ? -18.391 -0.448 -0.52 1 63.47 286 PHE B CA 1
ATOM 4890 C C . PHE B 1 286 ? -18.859 -0.616 0.924 1 63.47 286 PHE B C 1
ATOM 4892 O O . PHE B 1 286 ? -19.375 -1.67 1.298 1 63.47 286 PHE B O 1
ATOM 4899 N N . VAL B 1 287 ? -18.703 0.53 1.606 1 72.75 287 VAL B N 1
ATOM 4900 C CA . VAL B 1 287 ? -19.172 0.465 2.986 1 72.75 287 VAL B CA 1
ATOM 4901 C C . VAL B 1 287 ? -20.672 0.783 3.043 1 72.75 287 VAL B C 1
ATOM 4903 O O . VAL B 1 287 ? -21.219 1.355 2.102 1 72.75 287 VAL B O 1
ATOM 4906 N N . THR B 1 288 ? -21.359 0.239 4.074 1 75.38 288 THR B N 1
ATOM 4907 C CA . THR B 1 288 ? -22.766 0.54 4.293 1 75.38 288 THR B CA 1
ATOM 4908 C C . THR B 1 288 ? -22.953 1.393 5.543 1 75.38 288 THR B C 1
ATOM 4910 O O . THR B 1 288 ? -22.594 0.972 6.645 1 75.38 288 THR B O 1
ATOM 4913 N N . PRO B 1 289 ? -23.578 2.58 5.402 1 84 289 PRO B N 1
ATOM 4914 C CA . PRO B 1 289 ? -23.922 3.264 4.156 1 84 289 PRO B CA 1
ATOM 4915 C C . PRO B 1 289 ? -22.703 3.699 3.359 1 84 289 PRO B C 1
ATOM 4917 O O . PRO B 1 289 ? -21.609 3.803 3.916 1 84 289 PRO B O 1
ATOM 4920 N N . ARG B 1 290 ? -22.922 3.922 2.102 1 85.44 290 ARG B N 1
ATOM 4921 C CA . ARG B 1 290 ? -21.828 4.422 1.271 1 85.44 290 ARG B CA 1
ATOM 4922 C C . ARG B 1 290 ? -21.312 5.758 1.794 1 85.44 290 ARG B C 1
ATOM 4924 O O . ARG B 1 290 ? -22.094 6.66 2.096 1 85.44 290 ARG B O 1
ATOM 4931 N N . LEU B 1 291 ? -20.016 5.852 1.841 1 90.06 291 LEU B N 1
ATOM 4932 C CA . LEU B 1 291 ? -19.359 6.957 2.537 1 90.06 291 LEU B CA 1
ATOM 4933 C C . LEU B 1 291 ? -19.203 8.164 1.616 1 90.06 291 LEU B C 1
ATOM 4935 O O . LEU B 1 291 ? -18.656 8.039 0.516 1 90.06 291 LEU B O 1
ATOM 4939 N N . THR B 1 292 ? -19.766 9.312 1.984 1 94.25 292 THR B N 1
ATOM 4940 C CA . THR B 1 292 ? -19.406 10.578 1.354 1 94.25 292 THR B CA 1
ATOM 4941 C C . THR B 1 292 ? -17.938 10.891 1.595 1 94.25 292 THR B C 1
ATOM 4943 O O . THR B 1 292 ? -17.469 10.898 2.738 1 94.25 292 THR B O 1
ATOM 4946 N N . ALA B 1 293 ? -17.203 11.125 0.531 1 94.75 293 ALA B N 1
ATOM 4947 C CA . ALA B 1 293 ? -15.758 11.195 0.657 1 94.75 293 ALA B CA 1
ATOM 4948 C C . ALA B 1 293 ? -15.195 12.414 -0.066 1 94.75 293 ALA B C 1
ATOM 4950 O O . ALA B 1 293 ? -15.703 12.812 -1.115 1 94.75 293 ALA B O 1
ATOM 4951 N N . ILE B 1 294 ? -14.25 13.055 0.591 1 96.12 294 ILE B N 1
ATOM 4952 C CA . ILE B 1 294 ? -13.359 13.977 -0.1 1 96.12 294 ILE B CA 1
ATOM 4953 C C . ILE B 1 294 ? -12.164 13.219 -0.665 1 96.12 294 ILE B C 1
ATOM 4955 O O . ILE B 1 294 ? -11.352 12.672 0.09 1 96.12 294 ILE B O 1
ATOM 4959 N N . MET B 1 295 ? -12.047 13.203 -1.889 1 93.75 295 MET B N 1
ATOM 4960 C CA . MET B 1 295 ? -11.078 12.32 -2.537 1 93.75 295 MET B CA 1
ATOM 4961 C C . MET B 1 295 ? -9.914 13.125 -3.111 1 93.75 295 MET B C 1
ATOM 4963 O O . MET B 1 295 ? -10.109 14.211 -3.658 1 93.75 295 MET B O 1
ATOM 4967 N N . ASP B 1 296 ? -8.75 12.531 -2.973 1 93.62 296 ASP B N 1
ATOM 4968 C CA . ASP B 1 296 ? -7.566 13.086 -3.621 1 93.62 296 ASP B CA 1
ATOM 4969 C C . ASP B 1 296 ? -7.438 12.578 -5.055 1 93.62 296 ASP B C 1
ATOM 4971 O O . ASP B 1 296 ? -7.984 11.531 -5.402 1 93.62 296 ASP B O 1
ATOM 4975 N N . LYS B 1 297 ? -6.859 13.312 -5.832 1 93.75 297 LYS B N 1
ATOM 4976 C CA . LYS B 1 297 ? -6.32 12.82 -7.094 1 93.75 297 LYS B CA 1
ATOM 4977 C C . LYS B 1 297 ? -4.867 12.383 -6.934 1 93.75 297 LYS B C 1
ATOM 4979 O O . LYS B 1 297 ? -3.961 12.984 -7.516 1 93.75 297 LYS B O 1
ATOM 4984 N N . ALA B 1 298 ? -4.746 11.305 -6.176 1 93.31 298 ALA B N 1
ATOM 4985 C CA . ALA B 1 298 ? -3.457 10.875 -5.633 1 93.31 298 ALA B CA 1
ATOM 4986 C C . ALA B 1 298 ? -2.463 10.586 -6.754 1 93.31 298 ALA B C 1
ATOM 4988 O O . ALA B 1 298 ? -1.309 11.016 -6.695 1 93.31 298 ALA B O 1
ATOM 4989 N N . HIS B 1 299 ? -2.918 9.82 -7.785 1 93.75 299 HIS B N 1
ATOM 4990 C CA . HIS B 1 299 ? -2.047 9.492 -8.906 1 93.75 299 HIS B CA 1
ATOM 4991 C C . HIS B 1 299 ? -1.527 10.75 -9.594 1 93.75 299 HIS B C 1
ATOM 4993 O O . HIS B 1 299 ? -0.341 10.844 -9.914 1 93.75 299 HIS B O 1
ATOM 4999 N N . GLU B 1 300 ? -2.402 11.664 -9.758 1 96.5 300 GLU B N 1
ATOM 5000 C CA . GLU B 1 300 ? -2.023 12.938 -10.375 1 96.5 300 GLU B CA 1
ATOM 5001 C C . GLU B 1 300 ? -1.019 13.688 -9.516 1 96.5 300 GLU B C 1
ATOM 5003 O O . GLU B 1 300 ? -0.066 14.281 -10.031 1 96.5 300 GLU B O 1
ATOM 5008 N N . GLN B 1 301 ? -1.278 13.727 -8.25 1 97.25 301 GLN B N 1
ATOM 5009 C CA . GLN B 1 301 ? -0.347 14.375 -7.328 1 97.25 301 GLN B CA 1
ATOM 5010 C C . GLN B 1 301 ? 1.047 13.758 -7.441 1 97.25 301 GLN B C 1
ATOM 5012 O O . GLN B 1 301 ? 2.047 14.477 -7.457 1 97.25 301 GLN B O 1
ATOM 5017 N N . GLY B 1 302 ? 1.075 12.43 -7.496 1 97.94 302 GLY B N 1
ATOM 5018 C CA . GLY B 1 302 ? 2.348 11.734 -7.637 1 97.94 302 GLY B CA 1
ATOM 5019 C C . GLY B 1 302 ? 3.074 12.086 -8.922 1 97.94 302 GLY B C 1
ATOM 5020 O O . GLY B 1 302 ? 4.277 12.352 -8.906 1 97.94 302 GLY B O 1
ATOM 5021 N N . ALA B 1 303 ? 2.352 12.062 -10.016 1 98.19 303 ALA B N 1
ATOM 5022 C CA . ALA B 1 303 ? 2.934 12.383 -11.312 1 98.19 303 ALA B CA 1
ATOM 5023 C C . ALA B 1 303 ? 3.488 13.805 -11.328 1 98.19 303 ALA B C 1
ATOM 5025 O O . ALA B 1 303 ? 4.586 14.047 -11.836 1 98.19 303 ALA B O 1
ATOM 5026 N N . LYS B 1 304 ? 2.73 14.719 -10.758 1 98.56 304 LYS B N 1
ATOM 5027 C CA . LYS B 1 304 ? 3.156 16.125 -10.711 1 98.56 304 LYS B CA 1
ATOM 5028 C C . LYS B 1 304 ? 4.402 16.281 -9.844 1 98.56 304 LYS B C 1
ATOM 5030 O O . LYS B 1 304 ? 5.297 17.062 -10.18 1 98.56 304 LYS B O 1
ATOM 5035 N N . ALA B 1 305 ? 4.426 15.602 -8.695 1 98.75 305 ALA B N 1
ATOM 5036 C CA . ALA B 1 305 ? 5.598 15.664 -7.828 1 98.75 305 ALA B CA 1
ATOM 5037 C C . ALA B 1 305 ? 6.852 15.188 -8.555 1 98.75 305 ALA B C 1
ATOM 5039 O O . ALA B 1 305 ? 7.914 15.797 -8.445 1 98.75 305 ALA B O 1
ATOM 5040 N N . CYS B 1 306 ? 6.703 14.125 -9.273 1 98.62 306 CYS B N 1
ATOM 5041 C CA . CYS B 1 306 ? 7.832 13.586 -10.023 1 98.62 306 CYS B CA 1
ATOM 5042 C C . CYS B 1 306 ? 8.25 14.531 -11.141 1 98.62 306 CYS B C 1
ATOM 5044 O O . CYS B 1 306 ? 9.438 14.703 -11.406 1 98.62 306 CYS B O 1
ATOM 5046 N N . GLU B 1 307 ? 7.27 15.086 -11.82 1 98.62 307 GLU B N 1
ATOM 5047 C CA . GLU B 1 307 ? 7.547 16.062 -12.867 1 98.62 307 GLU B CA 1
ATOM 5048 C C . GLU B 1 307 ? 8.398 17.219 -12.328 1 98.62 307 GLU B C 1
ATOM 5050 O O . GLU B 1 307 ? 9.398 17.594 -12.938 1 98.62 307 GLU B O 1
ATOM 5055 N N . LEU B 1 308 ? 8.016 17.75 -11.219 1 98.62 308 LEU B N 1
ATOM 5056 C CA . LEU B 1 308 ? 8.758 18.859 -10.617 1 98.62 308 LEU B CA 1
ATOM 5057 C C . LEU B 1 308 ? 10.156 18.406 -10.211 1 98.62 308 LEU B C 1
ATOM 5059 O O . LEU B 1 308 ? 11.117 19.172 -10.328 1 98.62 308 LEU B O 1
ATOM 5063 N N . LEU B 1 309 ? 10.258 17.172 -9.703 1 98.5 309 LEU B N 1
ATOM 5064 C CA . LEU B 1 309 ? 11.57 16.656 -9.336 1 98.5 309 LEU B CA 1
ATOM 5065 C C . LEU B 1 309 ? 12.477 16.562 -10.555 1 98.5 309 LEU B C 1
ATOM 5067 O O . LEU B 1 309 ? 13.656 16.922 -10.484 1 98.5 309 LEU B O 1
ATOM 5071 N N . MET B 1 310 ? 11.938 16.062 -11.648 1 97.56 310 MET B N 1
ATOM 5072 C CA . MET B 1 310 ? 12.719 15.938 -12.875 1 97.56 310 MET B CA 1
ATOM 5073 C C . MET B 1 310 ? 13.188 17.297 -13.359 1 97.56 310 MET B C 1
ATOM 5075 O O . MET B 1 310 ? 14.32 17.453 -13.828 1 97.56 310 MET B O 1
ATOM 5079 N N . ARG B 1 311 ? 12.312 18.281 -13.266 1 97.44 311 ARG B N 1
ATOM 5080 C CA . ARG B 1 311 ? 12.711 19.641 -13.609 1 97.44 311 ARG B CA 1
ATOM 5081 C C . ARG B 1 311 ? 13.898 20.094 -12.766 1 97.44 311 ARG B C 1
ATOM 5083 O O . ARG B 1 311 ? 14.859 20.672 -13.289 1 97.44 311 ARG B O 1
ATOM 5090 N N . ASN B 1 312 ? 13.789 19.812 -11.516 1 96.94 312 ASN B N 1
ATOM 5091 C CA . ASN B 1 312 ? 14.859 20.188 -10.594 1 96.94 312 ASN B CA 1
ATOM 5092 C C . ASN B 1 312 ? 16.156 19.453 -10.922 1 96.94 312 ASN B C 1
ATOM 5094 O O . ASN B 1 312 ? 17.219 20.078 -10.977 1 96.94 312 ASN B O 1
ATOM 5098 N N . ILE B 1 313 ? 16.094 18.156 -11.141 1 94.81 313 ILE B N 1
ATOM 5099 C CA . ILE B 1 313 ? 17.25 17.328 -11.492 1 94.81 313 ILE B CA 1
ATOM 5100 C C . ILE B 1 313 ? 17.891 17.875 -12.773 1 94.81 313 ILE B C 1
ATOM 5102 O O . ILE B 1 313 ? 19.109 17.859 -12.906 1 94.81 313 ILE B O 1
ATOM 5106 N N . ASN B 1 314 ? 17.078 18.375 -13.633 1 94.38 314 ASN B N 1
ATOM 5107 C CA . ASN B 1 314 ? 17.562 18.859 -14.922 1 94.38 314 ASN B CA 1
ATOM 5108 C C . ASN B 1 314 ? 17.984 20.312 -14.852 1 94.38 314 ASN B C 1
ATOM 5110 O O . ASN B 1 314 ? 18.203 20.953 -15.883 1 94.38 314 ASN B O 1
ATOM 5114 N N . GLY B 1 315 ? 17.938 20.922 -13.711 1 93.19 315 GLY B N 1
ATOM 5115 C CA . GLY B 1 315 ? 18.594 22.219 -13.531 1 93.19 315 GLY B CA 1
ATOM 5116 C C . GLY B 1 315 ? 17.609 23.344 -13.273 1 93.19 315 GLY B C 1
ATOM 5117 O O . GLY B 1 315 ? 18.031 24.5 -13.078 1 93.19 315 GLY B O 1
ATOM 5118 N N . ASP B 1 316 ? 16.312 23.094 -13.281 1 95.38 316 ASP B N 1
ATOM 5119 C CA . ASP B 1 316 ? 15.328 24.109 -12.922 1 95.38 316 ASP B CA 1
ATOM 5120 C C . ASP B 1 316 ? 15.289 24.328 -11.414 1 95.38 316 ASP B C 1
ATOM 5122 O O . ASP B 1 316 ? 14.742 23.5 -10.68 1 95.38 316 ASP B O 1
ATOM 5126 N N . ASN B 1 317 ? 15.719 25.422 -10.961 1 91.62 317 ASN B N 1
ATOM 5127 C CA . ASN B 1 317 ? 15.828 25.672 -9.523 1 91.62 317 ASN B CA 1
ATOM 5128 C C . ASN B 1 317 ? 14.656 26.484 -9.008 1 91.62 317 ASN B C 1
ATOM 5130 O O . ASN B 1 317 ? 14.633 26.875 -7.836 1 91.62 317 ASN B O 1
ATOM 5134 N N . LYS B 1 318 ? 13.773 26.719 -9.883 1 96.5 318 LYS B N 1
ATOM 5135 C CA . LYS B 1 318 ? 12.578 27.422 -9.438 1 96.5 318 LYS B CA 1
ATOM 5136 C C . LYS B 1 318 ? 11.789 26.594 -8.43 1 96.5 318 LYS B C 1
ATOM 5138 O O . LYS B 1 318 ? 11.711 25.375 -8.555 1 96.5 318 LYS B O 1
ATOM 5143 N N . ILE B 1 319 ? 11.266 27.312 -7.441 1 97.81 319 ILE B N 1
ATOM 5144 C CA . ILE B 1 319 ? 10.438 26.656 -6.43 1 97.81 319 ILE B CA 1
ATOM 5145 C C . ILE B 1 319 ? 8.961 26.766 -6.82 1 97.81 319 ILE B C 1
ATOM 5147 O O . ILE B 1 319 ? 8.422 27.875 -6.918 1 97.81 319 ILE B O 1
ATOM 5151 N N . TYR B 1 320 ? 8.344 25.656 -7.043 1 98.25 320 TYR B N 1
ATOM 5152 C CA . TYR B 1 320 ? 6.953 25.609 -7.473 1 98.25 320 TYR B CA 1
ATOM 5153 C C . TYR B 1 320 ? 6.043 25.141 -6.34 1 98.25 320 TYR B C 1
ATOM 5155 O O . TYR B 1 320 ? 6.445 24.328 -5.512 1 98.25 320 TYR B O 1
ATOM 5163 N N . LYS B 1 321 ? 4.914 25.734 -6.301 1 97.5 321 LYS B N 1
ATOM 5164 C CA . LYS B 1 321 ? 3.811 25.219 -5.488 1 97.5 321 LYS B CA 1
ATOM 5165 C C . LYS B 1 321 ? 2.611 24.859 -6.359 1 97.5 321 LYS B C 1
ATOM 5167 O O . LYS B 1 321 ? 1.946 25.734 -6.91 1 97.5 321 LYS B O 1
ATOM 5172 N N . GLU B 1 322 ? 2.361 23.625 -6.516 1 98 322 GLU B N 1
ATOM 5173 C CA . GLU B 1 322 ? 1.25 23.141 -7.324 1 98 322 GLU B CA 1
ATOM 5174 C C . GLU B 1 322 ? 0.114 22.625 -6.449 1 98 322 GLU B C 1
ATOM 5176 O O . GLU B 1 322 ? 0.355 21.938 -5.453 1 98 322 GLU B O 1
ATOM 5181 N N . VAL B 1 323 ? -1.056 23 -6.828 1 98 323 VAL B N 1
ATOM 5182 C CA . VAL B 1 323 ? -2.244 22.578 -6.102 1 98 323 VAL B CA 1
ATOM 5183 C C . VAL B 1 323 ? -3.09 21.656 -6.984 1 98 323 VAL B C 1
ATOM 5185 O O . VAL B 1 323 ? -3.445 22.031 -8.109 1 98 323 VAL B O 1
ATOM 5188 N N . VAL B 1 324 ? -3.334 20.484 -6.551 1 97.69 324 VAL B N 1
ATOM 5189 C CA . VAL B 1 324 ? -4.238 19.547 -7.219 1 97.69 324 VAL B CA 1
ATOM 5190 C C . VAL B 1 324 ? -5.586 19.531 -6.492 1 97.69 324 VAL B C 1
ATOM 5192 O O . VAL B 1 324 ? -5.664 19.125 -5.328 1 97.69 324 VAL B O 1
ATOM 5195 N N . PRO B 1 325 ? -6.637 19.906 -7.16 1 96.94 325 PRO B N 1
ATOM 5196 C CA . PRO B 1 325 ? -7.934 20.016 -6.488 1 96.94 325 PRO B CA 1
ATOM 5197 C C . PRO B 1 325 ? -8.484 18.656 -6.035 1 96.94 325 PRO B C 1
ATOM 5199 O O . PRO B 1 325 ? -8.25 17.641 -6.695 1 96.94 325 PRO B O 1
ATOM 5202 N N . MET B 1 326 ? -9.164 18.719 -4.945 1 95.94 326 MET B N 1
ATOM 5203 C CA . MET B 1 326 ? -9.836 17.531 -4.43 1 95.94 326 MET B CA 1
ATOM 5204 C C . MET B 1 326 ? -11.273 17.453 -4.938 1 95.94 326 MET B C 1
ATOM 5206 O O . MET B 1 326 ? -11.789 18.438 -5.496 1 95.94 326 MET B O 1
ATOM 5210 N N . ILE B 1 327 ? -11.875 16.281 -4.773 1 94.19 327 ILE B N 1
ATOM 5211 C CA . ILE B 1 327 ? -13.234 16.062 -5.238 1 94.19 327 ILE B CA 1
ATOM 5212 C C . ILE B 1 327 ? -14.109 15.602 -4.074 1 94.19 327 ILE B C 1
ATOM 5214 O O . ILE B 1 327 ? -13.797 14.625 -3.396 1 94.19 327 ILE B O 1
ATOM 5218 N N . LEU B 1 328 ? -15.172 16.359 -3.846 1 95.62 328 LEU B N 1
ATOM 5219 C CA . LEU B 1 328 ? -16.172 15.914 -2.887 1 95.62 328 LEU B CA 1
ATOM 5220 C C . LEU B 1 328 ? -17.219 15.031 -3.564 1 95.62 328 LEU B C 1
ATOM 5222 O O . LEU B 1 328 ? -17.969 15.5 -4.426 1 95.62 328 LEU B O 1
ATOM 5226 N N . LYS B 1 329 ? -17.25 13.805 -3.24 1 94.12 329 LYS B N 1
ATOM 5227 C CA . LYS B 1 329 ? -18.234 12.867 -3.766 1 94.12 329 LYS B CA 1
ATOM 5228 C C . LYS B 1 329 ? -19.297 12.555 -2.725 1 94.12 329 LYS B C 1
ATOM 5230 O O . LYS B 1 329 ? -19.062 11.797 -1.784 1 94.12 329 LYS B O 1
ATOM 5235 N N . ILE B 1 330 ? -20.5 13.016 -2.99 1 94.62 330 ILE B N 1
ATOM 5236 C CA . ILE B 1 330 ? -21.609 12.859 -2.051 1 94.62 330 ILE B CA 1
ATOM 5237 C C . ILE B 1 330 ? -22.234 11.477 -2.217 1 94.62 330 ILE B C 1
ATOM 5239 O O . ILE B 1 330 ? -22.531 11.055 -3.336 1 94.62 330 ILE B O 1
ATOM 5243 N N . ARG B 1 331 ? -22.297 10.797 -1.071 1 91.19 331 ARG B N 1
ATOM 5244 C CA . ARG B 1 331 ? -22.969 9.5 -1.036 1 91.19 331 ARG B CA 1
ATOM 5245 C C . ARG B 1 331 ? -23.969 9.43 0.12 1 91.19 331 ARG B C 1
ATOM 5247 O O . ARG B 1 331 ? -24.594 10.43 0.471 1 91.19 331 ARG B O 1
ATOM 5254 N N . GLU B 1 332 ? -24.156 8.266 0.777 1 91.31 332 GLU B N 1
ATOM 5255 C CA . GLU B 1 332 ? -25.266 8.031 1.689 1 91.31 332 GLU B CA 1
ATOM 5256 C C . GLU B 1 332 ? -24.938 8.508 3.1 1 91.31 332 GLU B C 1
ATOM 5258 O O . GLU B 1 332 ? -25.828 8.875 3.861 1 91.31 332 GLU B O 1
ATOM 5263 N N . SER B 1 333 ? -23.719 8.648 3.426 1 94.31 333 SER B N 1
ATOM 5264 C CA . SER B 1 333 ? -23.328 8.773 4.828 1 94.31 333 SER B CA 1
ATOM 5265 C C . SER B 1 333 ? -23.516 10.203 5.324 1 94.31 333 SER B C 1
ATOM 5267 O O . SER B 1 333 ? -23.375 10.477 6.52 1 94.31 333 SER B O 1
ATOM 5269 N N . SER B 1 334 ? -23.859 11.133 4.406 1 95.25 334 SER B N 1
ATOM 5270 C CA . SER B 1 334 ? -23.906 12.531 4.832 1 95.25 334 SER B CA 1
ATOM 5271 C C . SER B 1 334 ? -25.281 13.141 4.551 1 95.25 334 SER B C 1
ATOM 5273 O O . SER B 1 334 ? -25.531 14.305 4.891 1 95.25 334 SER B O 1
ATOM 5275 N N . GLU B 1 335 ? -26.094 12.492 3.918 1 88.94 335 GLU B N 1
ATOM 5276 C CA . GLU B 1 335 ? -27.391 13.047 3.559 1 88.94 335 GLU B CA 1
ATOM 5277 C C . GLU B 1 335 ? -28.453 12.672 4.598 1 88.94 335 GLU B C 1
ATOM 5279 O O . GLU B 1 335 ? -29.062 11.609 4.508 1 88.94 335 GLU B O 1
ATOM 5284 N N . LYS B 1 336 ? -28.578 13.625 5.531 1 84.12 336 LYS B N 1
ATOM 5285 C CA . LYS B 1 336 ? -29.609 13.406 6.531 1 84.12 336 LYS B CA 1
ATOM 5286 C C . LYS B 1 336 ? -31 13.672 5.949 1 84.12 336 LYS B C 1
ATOM 5288 O O . LYS B 1 336 ? -31.172 14.555 5.113 1 84.12 336 LYS B O 1
ATOM 5293 N N . LEU B 1 337 ? -31.734 12.719 5.371 1 60.31 337 LEU B N 1
ATOM 5294 C CA . LEU B 1 337 ? -33.094 12.953 4.922 1 60.31 337 LEU B CA 1
ATOM 5295 C C . LEU B 1 337 ? -33.875 13.773 5.945 1 60.31 337 LEU B C 1
ATOM 5297 O O . LEU B 1 337 ? -33.656 13.648 7.148 1 60.31 337 LEU B O 1
#